Protein AF-A0A2U2AHW4-F1 (afdb_monomer_lite)

Secondary structure (DSSP, 8-state):
-HHHHHHHHHTT-HHHHHTSTTSTT-HHHHHHHHHHHHTTSS-TTTTHHHHHTT-SS--HHHHHHHHHHHTTS---HHHHHHHHHHHHHHSTT-GGGGGGHHHHHHHHHT--HHHHHHHHHHHHT-GGGGGGHHHHHHHHHHH-HHHHHHHHHHHHHH--HHHHHHHGGGGGGS-HHHH-HHHHHHHHHHHHHHHHH--S--HHHHHHHHHHHHHHHH-TTTSHHHHHHHHHHHTT--SSHHHHHHHHGGG--S---HHHHHHHHHHHHHS--HHHHHHHHHTHHHHHHSHHHHHHHHHHHHHHHHTTSS-GGGGHHHHHHHHHTT-HHHHHHHHHHH--HHHHHHHHHHHHHS-TT------GGGGTTS---HHHHHHHHHHHHHHSTT-HHHHHHHHHHHHTS---HHHHHHHHHHIIIIITTT-HHHHHHHHHHHTTS--TTTHHHHHHHHHHHHHHHHHHHHTTT-TTTT--HHHHHHHHHHHHHHHHHHHHHHHHT-TTGGGS-EEEEEETTEEEEEE--S--TTSS--SSS----PPPTTSS-HHHHHHHHHHHHHHHHHHHHHTT-

Structure (mmCIF, N/CA/C/O backbone):
data_AF-A0A2U2AHW4-F1
#
_entry.id   AF-A0A2U2AHW4-F1
#
loop_
_atom_site.group_PDB
_atom_site.id
_atom_site.type_symbol
_atom_site.label_atom_id
_atom_site.label_alt_id
_atom_site.label_comp_id
_atom_site.label_asym_id
_atom_site.label_entity_id
_atom_site.label_seq_id
_atom_site.pdbx_PDB_ins_code
_atom_site.Cartn_x
_atom_site.Cartn_y
_atom_site.Cartn_z
_atom_site.occupancy
_atom_site.B_iso_or_equiv
_atom_site.auth_seq_id
_atom_site.auth_comp_id
_atom_site.auth_asym_id
_atom_site.auth_atom_id
_atom_site.pdbx_PDB_model_num
ATOM 1 N N . MET A 1 1 ? 51.289 -13.957 -19.213 1.00 74.75 1 MET A N 1
ATOM 2 C CA . MET A 1 1 ? 49.827 -13.942 -18.972 1.00 74.75 1 MET A CA 1
ATOM 3 C C . MET A 1 1 ? 49.095 -13.385 -20.181 1.00 74.75 1 MET A C 1
ATOM 5 O O . MET A 1 1 ? 48.250 -14.094 -20.696 1.00 74.75 1 MET A O 1
ATOM 9 N N . GLU A 1 2 ? 49.457 -12.206 -20.694 1.00 80.62 2 GLU A N 1
ATOM 10 C CA . GLU A 1 2 ? 48.930 -11.673 -21.970 1.00 80.62 2 GLU A CA 1
ATOM 11 C C . GLU A 1 2 ? 49.002 -12.673 -23.136 1.00 80.62 2 GLU A C 1
ATOM 13 O O . GLU A 1 2 ? 47.978 -12.971 -23.736 1.00 80.62 2 GLU A O 1
ATOM 18 N N . GLU A 1 3 ? 50.164 -13.289 -23.386 1.00 84.06 3 GLU A N 1
ATOM 19 C CA . GLU A 1 3 ? 50.331 -14.303 -24.448 1.00 84.06 3 GLU A CA 1
ATOM 20 C C . GLU A 1 3 ? 49.389 -15.513 -24.306 1.00 84.06 3 GLU A C 1
ATOM 22 O O . GLU A 1 3 ? 49.002 -16.122 -25.299 1.00 84.06 3 GLU A O 1
ATOM 27 N N . ILE A 1 4 ? 48.987 -15.853 -23.075 1.00 84.00 4 ILE A N 1
ATOM 28 C CA . ILE A 1 4 ? 48.044 -16.949 -22.810 1.00 84.00 4 ILE A CA 1
ATOM 29 C C . ILE A 1 4 ? 46.633 -16.528 -23.239 1.00 84.00 4 ILE A C 1
ATOM 31 O O . ILE A 1 4 ? 45.943 -17.299 -23.902 1.00 84.00 4 ILE A O 1
ATOM 35 N N . PHE A 1 5 ? 46.224 -15.295 -22.919 1.00 83.31 5 PHE A N 1
ATOM 36 C CA . PHE A 1 5 ? 44.942 -14.739 -23.357 1.00 83.31 5 PHE A CA 1
ATOM 37 C C . PHE A 1 5 ? 44.866 -14.591 -24.875 1.00 83.31 5 PHE A C 1
ATOM 39 O O . PHE A 1 5 ? 43.858 -14.975 -25.459 1.00 83.31 5 PHE A O 1
ATOM 46 N N . ILE A 1 6 ? 45.935 -14.098 -25.507 1.00 84.69 6 ILE A N 1
ATOM 47 C CA . ILE A 1 6 ? 46.023 -13.973 -26.968 1.00 84.69 6 ILE A CA 1
ATOM 48 C C . ILE A 1 6 ? 45.888 -15.350 -27.617 1.00 84.69 6 ILE A C 1
ATOM 50 O O . ILE A 1 6 ? 45.057 -15.524 -28.500 1.00 84.69 6 ILE A O 1
ATOM 54 N N . LYS A 1 7 ? 46.612 -16.359 -27.120 1.00 86.56 7 LYS A N 1
ATOM 55 C CA . LYS A 1 7 ? 46.515 -17.723 -27.648 1.00 86.56 7 LYS A CA 1
ATOM 56 C C . LYS A 1 7 ? 45.103 -18.303 -27.515 1.00 86.56 7 LYS A C 1
ATOM 58 O O . LYS A 1 7 ? 44.564 -18.827 -28.480 1.00 86.56 7 LYS A O 1
ATOM 63 N N . HIS A 1 8 ? 44.472 -18.181 -26.344 1.00 83.19 8 HIS A N 1
ATOM 64 C CA . HIS A 1 8 ? 43.095 -18.654 -26.157 1.00 83.19 8 HIS A CA 1
ATOM 65 C C . HIS A 1 8 ? 42.073 -17.874 -26.997 1.00 83.19 8 HIS A C 1
ATOM 67 O O . HIS A 1 8 ? 41.050 -18.437 -27.392 1.00 83.19 8 HIS A O 1
ATOM 73 N N . TYR A 1 9 ? 42.342 -16.600 -27.281 1.00 83.56 9 TYR A N 1
ATOM 74 C CA . TYR A 1 9 ? 41.548 -15.784 -28.191 1.00 83.56 9 TYR A CA 1
ATOM 75 C C . TYR A 1 9 ? 41.683 -16.261 -29.647 1.00 83.56 9 TYR A C 1
ATOM 77 O O . TYR A 1 9 ? 40.671 -16.549 -30.282 1.00 83.56 9 TYR A O 1
ATOM 85 N N . GLU A 1 10 ? 42.911 -16.441 -30.143 1.00 85.56 10 GLU A N 1
ATOM 86 C CA . GLU A 1 10 ? 43.203 -16.971 -31.485 1.00 85.56 10 GLU A CA 1
ATOM 87 C C . GLU A 1 10 ? 42.633 -18.386 -31.685 1.00 85.56 10 GLU A C 1
ATOM 89 O O . GLU A 1 10 ? 42.037 -18.683 -32.722 1.00 85.56 10 GLU A O 1
ATOM 94 N N . ASP A 1 11 ? 42.732 -19.237 -30.659 1.00 85.44 11 ASP A N 1
ATOM 95 C CA . ASP A 1 11 ? 42.220 -20.612 -30.664 1.00 85.44 11 ASP A CA 1
ATOM 96 C C . ASP A 1 11 ? 40.687 -20.687 -30.471 1.00 85.44 11 ASP A C 1
ATOM 98 O O . ASP A 1 11 ? 40.107 -21.781 -30.485 1.00 85.44 11 ASP A O 1
ATOM 102 N N . LYS A 1 12 ? 40.000 -19.549 -30.274 1.00 82.19 12 LYS A N 1
ATOM 103 C CA . LYS A 1 12 ? 38.556 -19.471 -29.972 1.00 82.19 12 LYS A CA 1
ATOM 104 C C . LYS A 1 12 ? 38.162 -20.353 -28.778 1.00 82.19 12 LYS A C 1
ATOM 106 O O . LYS A 1 12 ? 37.195 -21.115 -28.849 1.00 82.19 12 LYS A O 1
ATOM 111 N N . THR A 1 13 ? 38.963 -20.325 -27.715 1.00 80.69 13 THR A N 1
ATOM 112 C CA . THR A 1 13 ? 38.753 -21.062 -26.448 1.00 80.69 13 THR A CA 1
ATOM 113 C C . THR A 1 13 ? 38.736 -20.134 -25.230 1.00 80.69 13 THR A C 1
ATOM 115 O O . THR A 1 13 ? 38.694 -20.595 -24.090 1.00 80.69 13 THR A O 1
ATOM 118 N N . LEU A 1 14 ? 38.727 -18.814 -25.450 1.00 78.69 14 LEU A N 1
ATOM 119 C CA . LEU A 1 14 ? 38.767 -17.815 -24.385 1.00 78.69 14 LEU A CA 1
ATOM 120 C C . LEU A 1 14 ? 37.610 -17.965 -23.382 1.00 78.69 14 LEU A C 1
ATOM 122 O O . LEU A 1 14 ? 37.839 -17.854 -22.183 1.00 78.69 14 LEU A O 1
ATOM 126 N N . GLY A 1 15 ? 36.399 -18.304 -23.830 1.00 73.31 15 GLY A N 1
ATOM 127 C CA . GLY A 1 15 ? 35.261 -18.562 -22.935 1.00 73.31 15 GLY A CA 1
ATOM 128 C C . GLY A 1 15 ? 35.463 -19.715 -21.958 1.00 73.31 15 GLY A C 1
ATOM 129 O O . GLY A 1 15 ? 35.168 -19.598 -20.768 1.00 73.31 15 GLY A O 1
ATOM 130 N N . GLU A 1 16 ? 36.008 -20.828 -22.452 1.00 75.31 16 GLU A N 1
ATOM 131 C CA . GLU A 1 16 ? 36.341 -21.998 -21.633 1.00 75.31 16 GLU A CA 1
ATOM 132 C C . GLU A 1 16 ? 37.427 -21.636 -20.615 1.00 75.31 16 GLU A C 1
ATOM 134 O O . GLU A 1 16 ? 37.317 -21.969 -19.433 1.00 75.31 16 GLU A O 1
ATOM 139 N N . PHE A 1 17 ? 38.428 -20.870 -21.052 1.00 76.94 17 PHE A N 1
ATOM 140 C CA . PHE A 1 17 ? 39.500 -20.384 -20.194 1.00 76.94 17 PHE A CA 1
ATOM 141 C C . PHE A 1 17 ? 38.971 -19.490 -19.060 1.00 76.94 17 PHE A C 1
ATOM 143 O O . PHE A 1 17 ? 39.290 -19.726 -17.892 1.00 76.94 17 PHE A O 1
ATOM 150 N N . LEU A 1 18 ? 38.083 -18.540 -19.376 1.00 73.81 18 LEU A N 1
ATOM 151 C CA . LEU A 1 18 ? 37.430 -17.658 -18.399 1.00 73.81 18 LEU A CA 1
ATOM 152 C C . LEU A 1 18 ? 36.514 -18.404 -17.417 1.00 73.81 18 LEU A C 1
ATOM 154 O O . LEU A 1 18 ? 36.270 -17.915 -16.316 1.00 73.81 18 LEU A O 1
ATOM 158 N N . SER A 1 19 ? 36.013 -19.586 -17.789 1.00 67.88 19 SER A N 1
ATOM 159 C CA . SER A 1 19 ? 35.157 -20.409 -16.925 1.00 67.88 19 SER A CA 1
ATOM 160 C C . SER A 1 19 ? 35.918 -21.244 -15.886 1.00 67.88 19 SER A C 1
ATOM 162 O O . SER A 1 19 ? 35.308 -21.809 -14.976 1.00 67.88 19 SER A O 1
ATOM 164 N N . SER A 1 20 ? 37.246 -21.335 -15.996 1.00 69.31 20 SER A N 1
ATOM 165 C CA . SER A 1 20 ? 38.055 -22.152 -15.095 1.00 69.31 20 SER A CA 1
ATOM 166 C C . SER A 1 20 ? 38.195 -21.506 -13.705 1.00 69.31 20 SER A C 1
ATOM 168 O O . SER A 1 20 ? 38.486 -20.320 -13.552 1.00 69.31 20 SER A O 1
ATOM 170 N N . LYS A 1 21 ? 37.975 -22.309 -12.654 1.00 55.41 21 LYS A N 1
ATOM 171 C CA . LYS A 1 21 ? 37.875 -21.869 -11.245 1.00 55.41 21 LYS A CA 1
ATOM 172 C C . LYS A 1 21 ? 39.144 -21.189 -10.701 1.00 55.41 21 LYS A C 1
ATOM 174 O O . LYS A 1 21 ? 39.076 -20.494 -9.698 1.00 55.41 21 LYS A O 1
ATOM 179 N N . GLU A 1 22 ? 40.290 -21.367 -11.358 1.00 56.22 22 GLU A N 1
ATOM 180 C CA . GLU A 1 22 ? 41.555 -20.700 -11.009 1.00 56.22 22 GLU A CA 1
ATOM 181 C C . GLU A 1 22 ? 41.555 -19.198 -11.344 1.00 56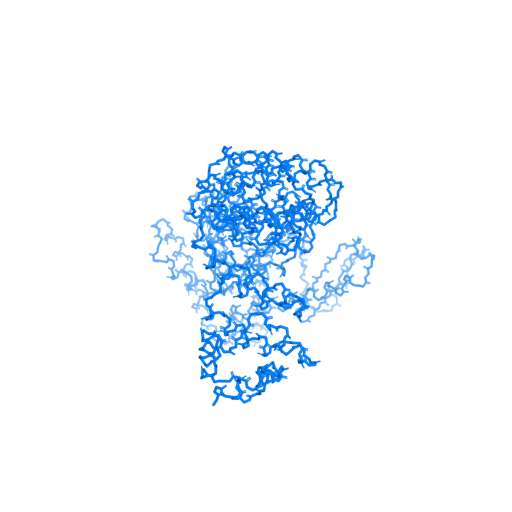.22 22 GLU A C 1
ATOM 183 O O . GLU A 1 22 ? 42.343 -18.435 -10.784 1.00 56.22 22 GLU A O 1
ATOM 188 N N . TYR A 1 23 ? 40.645 -18.756 -12.216 1.00 54.94 23 TYR A N 1
ATOM 189 C CA . TYR A 1 23 ? 40.593 -17.389 -12.723 1.00 54.94 23 TYR A CA 1
ATOM 190 C C . TYR A 1 23 ? 39.409 -16.577 -12.182 1.00 54.94 23 TYR A C 1
ATOM 192 O O . TYR A 1 23 ? 39.305 -15.400 -12.500 1.00 54.94 23 TYR A O 1
ATOM 200 N N . SER A 1 24 ? 38.542 -17.122 -11.318 1.00 52.84 24 SER A N 1
ATOM 201 C CA . SER A 1 24 ? 37.376 -16.377 -10.805 1.00 52.84 24 SER A CA 1
ATOM 202 C C . SER A 1 24 ? 37.726 -15.245 -9.826 1.00 52.84 24 SER A C 1
ATOM 204 O O . SER A 1 24 ? 36.984 -14.267 -9.753 1.00 52.84 24 SER A O 1
ATOM 206 N N . ASP A 1 25 ? 38.865 -15.334 -9.129 1.00 53.53 25 ASP A N 1
ATOM 207 C CA . ASP A 1 25 ? 39.171 -14.489 -7.957 1.00 53.53 25 ASP A CA 1
ATOM 208 C C . ASP A 1 25 ? 40.230 -13.393 -8.213 1.00 53.53 25 ASP A C 1
ATOM 210 O O . ASP A 1 25 ? 40.587 -12.637 -7.308 1.00 53.53 25 ASP A O 1
ATOM 214 N N . ASN A 1 26 ? 40.756 -13.269 -9.438 1.00 56.88 26 ASN A N 1
ATOM 215 C CA . ASN A 1 26 ? 41.949 -12.455 -9.703 1.00 56.88 26 ASN A CA 1
ATOM 216 C C . ASN A 1 26 ? 41.646 -11.104 -10.386 1.00 56.88 26 ASN A C 1
ATOM 218 O O . ASN A 1 26 ? 41.515 -11.033 -11.599 1.00 56.88 26 ASN A O 1
ATOM 222 N N . LYS A 1 27 ? 41.673 -9.974 -9.662 1.00 59.72 27 LYS A N 1
ATOM 223 C CA . LYS A 1 27 ? 41.600 -8.618 -10.276 1.00 59.72 27 LYS A CA 1
ATOM 224 C C . LYS A 1 27 ? 42.619 -8.388 -11.414 1.00 59.72 27 LYS A C 1
ATOM 226 O O . LYS A 1 27 ? 42.419 -7.520 -12.256 1.00 59.72 27 LYS A O 1
ATOM 231 N N . SER A 1 28 ? 43.692 -9.182 -11.455 1.00 67.19 28 SER A N 1
ATOM 232 C CA . SER A 1 28 ? 44.775 -9.086 -12.433 1.00 67.19 28 SER A CA 1
ATOM 233 C C . SER A 1 28 ? 44.400 -9.446 -13.878 1.00 67.19 28 SER A C 1
ATOM 235 O O . SER A 1 28 ? 45.059 -8.928 -14.773 1.00 67.19 28 SER A O 1
ATOM 237 N N . TYR A 1 29 ? 43.413 -10.311 -14.157 1.00 77.50 29 TYR A N 1
ATOM 238 C CA . TYR A 1 29 ? 43.116 -10.676 -15.559 1.00 77.50 29 TYR A CA 1
ATOM 239 C C . TYR A 1 29 ? 42.191 -9.680 -16.261 1.00 77.50 29 TYR A C 1
ATOM 241 O O . TYR A 1 29 ? 42.315 -9.502 -17.469 1.00 77.50 29 TYR A O 1
ATOM 249 N N . ARG A 1 30 ? 41.287 -9.022 -15.520 1.00 79.56 30 ARG A N 1
ATOM 250 C CA . ARG A 1 30 ? 40.375 -8.019 -16.089 1.00 79.56 30 ARG A CA 1
ATOM 251 C C . ARG A 1 30 ? 41.170 -6.890 -16.725 1.00 79.56 30 ARG A C 1
ATOM 253 O O . ARG A 1 30 ? 40.982 -6.609 -17.900 1.00 79.56 30 ARG A O 1
ATOM 260 N N . GLY A 1 31 ? 42.143 -6.355 -15.982 1.00 81.81 31 GLY A N 1
ATOM 261 C CA . GLY A 1 31 ? 43.072 -5.341 -16.486 1.00 81.81 31 GLY A CA 1
ATOM 262 C C . GLY A 1 31 ? 43.796 -5.780 -17.761 1.00 81.81 31 GLY A C 1
ATOM 263 O O . GLY A 1 31 ? 43.837 -5.020 -18.719 1.00 81.81 31 GLY A O 1
ATOM 264 N N . ILE A 1 32 ? 44.267 -7.033 -17.817 1.00 85.19 32 ILE A N 1
ATOM 265 C CA . ILE A 1 32 ? 44.950 -7.583 -18.999 1.00 85.19 32 ILE A CA 1
ATOM 266 C C . ILE A 1 32 ? 44.013 -7.650 -20.213 1.00 85.19 32 ILE A C 1
ATOM 268 O O . ILE A 1 32 ? 44.390 -7.230 -21.299 1.00 85.19 32 ILE A O 1
ATOM 272 N N . LEU A 1 33 ? 42.787 -8.154 -20.054 1.00 85.12 33 LEU A N 1
ATOM 273 C CA . LEU A 1 33 ? 41.818 -8.228 -21.155 1.00 85.12 33 LEU A CA 1
ATOM 274 C C . LEU A 1 33 ? 41.412 -6.839 -21.657 1.00 85.12 33 LEU A C 1
ATOM 276 O O . LEU A 1 33 ? 41.309 -6.632 -22.864 1.00 85.12 33 LEU A O 1
ATOM 280 N N . ILE A 1 34 ? 41.234 -5.885 -20.740 1.00 85.50 34 ILE A N 1
ATOM 281 C CA . ILE A 1 34 ? 40.942 -4.487 -21.068 1.00 85.50 34 ILE A CA 1
ATOM 282 C C . ILE A 1 34 ? 42.106 -3.872 -21.851 1.00 85.50 34 ILE A C 1
ATOM 284 O O . ILE A 1 34 ? 41.875 -3.210 -22.860 1.00 85.50 34 ILE A O 1
ATOM 288 N N . GLU A 1 35 ? 43.351 -4.080 -21.418 1.00 86.81 35 GLU A N 1
ATOM 289 C CA . GLU A 1 35 ? 44.540 -3.567 -22.110 1.00 86.81 35 GLU A CA 1
ATOM 290 C C . GLU A 1 35 ? 44.728 -4.207 -23.487 1.00 86.81 35 GLU A C 1
ATOM 292 O O . GLU A 1 35 ? 44.956 -3.494 -24.463 1.00 86.81 35 GLU A O 1
ATOM 297 N N . LEU A 1 36 ? 44.563 -5.527 -23.598 1.00 88.25 36 LEU A N 1
ATOM 298 C CA . LEU A 1 36 ? 44.630 -6.231 -24.880 1.00 88.25 36 LEU A CA 1
ATOM 299 C C . LEU A 1 36 ? 43.548 -5.743 -25.849 1.00 88.25 36 LEU A C 1
ATOM 301 O O . LEU A 1 36 ? 43.821 -5.617 -27.044 1.00 88.25 36 LEU A O 1
ATOM 305 N N . HIS A 1 37 ? 42.351 -5.434 -25.344 1.00 88.19 37 HIS A N 1
ATOM 306 C CA . HIS A 1 37 ? 41.286 -4.865 -26.158 1.00 88.19 37 HIS A CA 1
ATOM 307 C C . HIS A 1 37 ? 41.586 -3.428 -26.593 1.00 88.19 37 HIS A C 1
ATOM 309 O O . HIS A 1 37 ? 41.514 -3.113 -27.780 1.00 88.19 37 HIS A O 1
ATOM 315 N N . LYS A 1 38 ? 42.018 -2.569 -25.662 1.00 86.12 38 LYS A N 1
ATOM 316 C CA . LYS A 1 38 ? 42.423 -1.182 -25.958 1.00 86.12 38 LYS A CA 1
ATOM 317 C C . LYS A 1 38 ? 43.553 -1.112 -26.985 1.00 86.12 38 LYS A C 1
ATOM 319 O O . LYS A 1 38 ? 43.555 -0.221 -27.828 1.00 86.12 38 LYS A O 1
ATOM 324 N N . ASN A 1 39 ? 44.477 -2.069 -26.947 1.00 89.44 39 ASN A N 1
ATOM 325 C CA . ASN A 1 39 ? 45.588 -2.164 -27.891 1.00 89.44 39 ASN A CA 1
ATOM 326 C C . ASN A 1 39 ? 45.203 -2.829 -29.226 1.00 89.44 39 ASN A C 1
ATOM 328 O O . ASN A 1 39 ? 46.072 -3.023 -30.072 1.00 89.44 39 ASN A O 1
ATOM 332 N N . SER A 1 40 ? 43.921 -3.161 -29.435 1.00 85.56 40 SER A N 1
ATOM 333 C CA . SER A 1 40 ? 43.407 -3.858 -30.627 1.00 85.56 40 SER A CA 1
ATOM 334 C C . SER A 1 40 ? 44.050 -5.230 -30.883 1.00 85.56 40 SER A C 1
ATOM 336 O O . SER A 1 40 ? 43.976 -5.756 -31.991 1.00 85.56 40 SER A O 1
ATOM 338 N N . THR A 1 41 ? 44.681 -5.824 -29.866 1.00 88.06 41 THR A N 1
ATOM 339 C CA . THR A 1 41 ? 45.274 -7.166 -29.939 1.00 88.06 41 THR A CA 1
ATOM 340 C C . THR A 1 41 ? 44.194 -8.240 -29.876 1.00 88.06 41 THR A C 1
ATOM 342 O O . THR A 1 41 ? 44.316 -9.287 -30.506 1.00 88.06 41 THR A O 1
ATOM 345 N N . ILE A 1 42 ? 43.125 -7.969 -29.125 1.00 86.12 42 ILE A N 1
ATOM 346 C CA . ILE A 1 42 ? 41.903 -8.768 -29.117 1.00 86.12 42 ILE A CA 1
ATOM 347 C C . ILE A 1 42 ? 40.697 -7.850 -29.308 1.00 86.12 42 ILE A C 1
ATOM 349 O O . ILE A 1 42 ? 40.645 -6.730 -28.811 1.00 86.12 42 ILE A O 1
ATOM 353 N N . ASP A 1 43 ? 39.680 -8.341 -29.987 1.00 85.56 43 ASP A N 1
ATOM 354 C CA . ASP A 1 43 ? 38.375 -7.703 -30.087 1.00 85.56 43 ASP A CA 1
ATOM 355 C C . ASP A 1 43 ? 37.361 -8.519 -29.287 1.00 85.56 43 ASP A C 1
ATOM 357 O O . ASP A 1 43 ? 36.964 -9.613 -29.700 1.00 85.56 43 ASP A O 1
ATOM 361 N N . LEU A 1 44 ? 37.000 -8.011 -28.109 1.00 83.44 44 LEU A N 1
ATOM 362 C CA . LEU A 1 44 ? 36.043 -8.662 -27.219 1.00 83.44 44 LEU A CA 1
ATOM 363 C C . LEU A 1 44 ? 34.596 -8.460 -27.683 1.00 83.44 44 LEU A C 1
ATOM 365 O O . LEU A 1 44 ? 33.747 -9.268 -27.324 1.00 83.44 44 LEU A O 1
ATOM 369 N N . VAL A 1 45 ? 34.327 -7.435 -28.496 1.00 83.75 45 VAL A N 1
ATOM 370 C CA . VAL A 1 45 ? 32.982 -7.062 -28.943 1.00 83.75 45 VAL A CA 1
ATOM 371 C C . VAL A 1 45 ? 32.586 -7.883 -30.164 1.00 83.75 45 VAL A C 1
ATOM 373 O O . VAL A 1 45 ? 31.606 -8.625 -30.127 1.00 83.75 45 VAL A O 1
ATOM 376 N N . ASN A 1 46 ? 33.376 -7.810 -31.238 1.00 80.44 46 ASN A N 1
ATOM 377 C CA . ASN A 1 46 ? 33.032 -8.464 -32.503 1.00 80.44 46 ASN A CA 1
ATOM 378 C C . ASN A 1 46 ? 33.134 -9.992 -32.422 1.00 80.44 46 ASN A C 1
ATOM 380 O O . ASN A 1 46 ? 32.438 -10.696 -33.150 1.00 80.44 46 ASN A O 1
ATOM 384 N N . ASN A 1 47 ? 33.946 -10.513 -31.498 1.00 75.56 47 ASN A N 1
ATOM 385 C CA . ASN A 1 47 ? 34.109 -11.950 -31.286 1.00 75.56 47 ASN A CA 1
ATOM 386 C C . ASN A 1 47 ? 33.401 -12.456 -30.021 1.00 75.56 47 ASN A C 1
ATOM 388 O O . ASN A 1 47 ? 33.732 -13.535 -29.533 1.00 75.56 47 ASN A O 1
ATOM 392 N N . ILE A 1 48 ? 32.379 -11.743 -29.524 1.00 77.50 48 ILE A N 1
ATOM 393 C CA . ILE A 1 48 ? 31.557 -12.171 -28.377 1.00 77.50 48 ILE A CA 1
ATOM 394 C C . ILE A 1 48 ? 31.057 -13.616 -28.517 1.00 77.50 48 ILE A C 1
ATOM 396 O O . ILE A 1 48 ? 31.003 -14.367 -27.543 1.00 77.50 48 ILE A O 1
ATOM 400 N N . SER A 1 49 ? 30.760 -14.036 -29.748 1.00 73.56 49 SER A N 1
ATOM 401 C CA . SER A 1 49 ? 30.306 -15.389 -30.032 1.00 73.56 49 SER A CA 1
ATOM 402 C C . SER A 1 49 ? 31.382 -16.445 -29.803 1.00 73.56 49 SER A C 1
ATOM 404 O O . SER A 1 49 ? 31.120 -17.452 -29.153 1.00 73.56 49 SER A O 1
ATOM 406 N N . ASP A 1 50 ? 32.618 -16.190 -30.219 1.00 71.50 50 ASP A N 1
ATOM 407 C CA . ASP A 1 50 ? 33.761 -17.060 -29.933 1.00 71.50 50 ASP A CA 1
ATOM 408 C C . ASP A 1 50 ? 34.136 -17.042 -28.439 1.00 71.50 50 ASP A C 1
ATOM 410 O O . ASP A 1 50 ? 34.644 -18.033 -27.909 1.00 71.50 50 ASP A O 1
ATOM 414 N N . VAL A 1 51 ? 33.849 -15.935 -27.744 1.00 67.62 51 VAL A N 1
ATOM 415 C CA . VAL A 1 51 ? 34.066 -15.794 -26.298 1.00 67.62 51 VAL A CA 1
ATOM 416 C C . VAL A 1 51 ? 33.010 -16.544 -25.483 1.00 67.62 51 VAL A C 1
ATOM 418 O O . VAL A 1 51 ? 33.334 -17.009 -24.398 1.00 67.62 51 VAL A O 1
ATOM 421 N N . LEU A 1 52 ? 31.773 -16.712 -25.967 1.00 72.31 52 LEU A N 1
ATOM 422 C CA . LEU A 1 52 ? 30.669 -17.237 -25.145 1.00 72.31 52 LEU A CA 1
ATOM 423 C C . LEU A 1 52 ? 30.000 -18.530 -25.672 1.00 72.31 52 LEU A C 1
ATOM 425 O O . LEU A 1 52 ? 29.288 -19.167 -24.902 1.00 72.31 52 LEU A O 1
ATOM 429 N N . ASN A 1 53 ? 30.237 -18.982 -26.916 1.00 63.56 53 ASN A N 1
ATOM 430 C CA . ASN A 1 53 ? 29.516 -20.132 -27.511 1.00 63.56 53 ASN A CA 1
ATOM 431 C C . ASN A 1 53 ? 30.008 -21.537 -27.133 1.00 63.56 53 ASN A C 1
ATOM 433 O O . ASN A 1 53 ? 29.281 -22.499 -27.368 1.00 63.56 53 ASN A O 1
ATOM 437 N N . LYS A 1 54 ? 31.226 -21.713 -26.604 1.00 54.88 54 LYS A N 1
ATOM 438 C CA . LYS A 1 54 ? 31.795 -23.063 -26.383 1.00 54.88 54 LYS A CA 1
ATOM 439 C C . LYS A 1 54 ? 31.618 -23.640 -24.977 1.00 54.88 54 LYS A C 1
ATOM 441 O O . LYS A 1 54 ? 32.029 -24.770 -24.722 1.00 54.88 54 LYS A O 1
ATOM 446 N N . SER A 1 55 ? 30.978 -22.927 -24.051 1.00 51.72 55 SER A N 1
ATOM 447 C CA . SER A 1 55 ? 30.630 -23.543 -22.772 1.00 51.72 55 SER A CA 1
ATOM 448 C C . SER A 1 55 ? 29.413 -24.451 -22.967 1.00 51.72 55 SER A C 1
ATOM 450 O O . SER A 1 55 ? 28.292 -23.961 -23.050 1.00 51.72 55 SER A O 1
ATOM 452 N N . ASN A 1 56 ? 29.637 -25.766 -23.049 1.00 47.09 56 ASN A N 1
ATOM 453 C CA . ASN A 1 56 ? 28.587 -26.789 -23.213 1.00 47.09 56 ASN A CA 1
ATOM 454 C C . ASN A 1 56 ? 27.496 -26.778 -22.121 1.00 47.09 56 ASN A C 1
ATOM 456 O O . ASN A 1 56 ? 26.470 -27.423 -22.289 1.00 47.09 56 ASN A O 1
ATOM 460 N N . ASP A 1 57 ? 27.692 -26.015 -21.050 1.00 51.97 57 ASP A N 1
ATOM 461 C CA . ASP A 1 57 ? 26.652 -25.538 -20.148 1.00 51.97 57 ASP A CA 1
ATOM 462 C C . ASP A 1 57 ? 26.788 -24.017 -20.120 1.00 51.97 57 ASP A C 1
ATOM 464 O O . ASP A 1 57 ? 27.899 -23.548 -19.881 1.00 51.97 57 ASP A O 1
ATOM 468 N N . HIS A 1 58 ? 25.718 -23.255 -20.373 1.00 56.47 58 HIS A N 1
ATOM 469 C CA . HIS A 1 58 ? 25.669 -21.786 -20.301 1.00 56.47 58 HIS A CA 1
ATOM 470 C C . HIS A 1 58 ? 26.345 -21.263 -19.015 1.00 56.47 58 HIS A C 1
ATOM 472 O O . HIS A 1 58 ? 25.695 -21.087 -17.973 1.00 56.47 58 HIS A O 1
ATOM 478 N N . ASN A 1 59 ? 27.669 -21.063 -19.068 1.00 63.47 59 ASN A N 1
ATOM 479 C CA . ASN A 1 59 ? 28.514 -20.904 -17.893 1.00 63.47 59 ASN A CA 1
ATOM 480 C C . ASN A 1 59 ? 28.297 -19.492 -17.372 1.00 63.47 59 ASN A C 1
ATOM 482 O O . ASN A 1 59 ? 28.952 -18.544 -17.808 1.00 63.47 59 ASN A O 1
ATOM 486 N N . THR A 1 60 ? 27.376 -19.361 -16.417 1.00 67.19 60 THR A N 1
ATOM 487 C CA . THR A 1 60 ? 27.031 -18.104 -15.739 1.00 67.19 60 THR A CA 1
ATOM 488 C C . THR A 1 60 ? 28.286 -17.340 -15.324 1.00 67.19 60 THR A C 1
ATOM 490 O O . THR A 1 60 ? 28.338 -16.123 -15.435 1.00 67.19 60 THR A O 1
ATOM 493 N N . PHE A 1 61 ? 29.331 -18.066 -14.914 1.00 71.38 61 PHE A N 1
ATOM 494 C CA . PHE A 1 61 ? 30.620 -17.506 -14.530 1.00 71.38 61 PHE A CA 1
ATOM 495 C C . PHE A 1 61 ? 31.376 -16.840 -15.685 1.00 71.38 61 PHE A C 1
ATOM 497 O O . PHE A 1 61 ? 31.844 -15.722 -15.510 1.00 71.38 61 PHE A O 1
ATOM 504 N N . ALA A 1 62 ? 31.476 -17.470 -16.860 1.00 72.81 62 ALA A N 1
ATOM 505 C CA . ALA A 1 62 ? 32.164 -16.871 -18.007 1.00 72.81 62 ALA A CA 1
ATOM 506 C C . ALA A 1 62 ? 31.430 -15.615 -18.498 1.00 72.81 62 ALA A C 1
ATOM 508 O O . ALA A 1 62 ? 32.065 -14.591 -18.741 1.00 72.81 62 ALA A O 1
ATOM 509 N N . VAL A 1 63 ? 30.092 -15.669 -18.542 1.00 75.44 63 VAL A N 1
ATOM 510 C CA . VAL A 1 63 ? 29.244 -14.510 -18.857 1.00 75.44 63 VAL A CA 1
ATOM 511 C C . VAL A 1 63 ? 29.460 -13.390 -17.837 1.00 75.44 63 VAL A C 1
ATOM 513 O O . VAL A 1 63 ? 29.696 -12.254 -18.230 1.00 75.44 63 VAL A O 1
ATOM 516 N N . MET A 1 64 ? 29.462 -13.694 -16.534 1.00 75.50 64 MET A N 1
ATOM 517 C CA . MET A 1 64 ? 29.716 -12.696 -15.489 1.00 75.50 64 MET A CA 1
ATOM 518 C C . MET A 1 64 ? 31.109 -12.066 -15.599 1.00 75.50 64 MET A C 1
ATOM 520 O O . MET A 1 64 ? 31.224 -10.849 -15.493 1.00 75.50 64 MET A O 1
ATOM 524 N N . GLN A 1 65 ? 32.165 -12.848 -15.846 1.00 77.38 65 GLN A N 1
ATOM 525 C CA . GLN A 1 65 ? 33.513 -12.280 -15.981 1.00 77.38 65 GLN A CA 1
ATOM 526 C C . GLN A 1 65 ? 33.679 -11.457 -17.256 1.00 77.38 65 GLN A C 1
ATOM 528 O O . GLN A 1 65 ? 34.329 -10.414 -17.224 1.00 77.38 65 GLN A O 1
ATOM 533 N N . TYR A 1 66 ? 33.063 -11.885 -18.358 1.00 81.12 66 TYR A N 1
ATOM 534 C CA . TYR A 1 66 ? 32.999 -11.093 -19.580 1.00 81.12 66 TYR A CA 1
ATOM 535 C C . TYR A 1 66 ? 32.269 -9.763 -19.342 1.00 81.12 66 TYR A C 1
ATOM 537 O O . TYR A 1 66 ? 32.808 -8.710 -19.667 1.00 81.12 66 TYR A O 1
ATOM 545 N N . LEU A 1 67 ? 31.095 -9.789 -18.700 1.00 80.00 67 LEU A N 1
ATOM 546 C CA . LEU A 1 67 ? 30.317 -8.590 -18.368 1.00 80.00 67 LEU A CA 1
ATOM 547 C C . LEU A 1 67 ? 31.112 -7.590 -17.523 1.00 80.00 67 LEU A C 1
ATOM 549 O O . LEU A 1 67 ? 31.061 -6.391 -17.778 1.00 80.00 67 LEU A O 1
ATOM 553 N N . GLU A 1 68 ? 31.855 -8.073 -16.531 1.00 82.31 68 GLU A N 1
ATOM 554 C CA . GLU A 1 68 ? 32.689 -7.226 -15.676 1.00 82.31 68 GLU A CA 1
ATOM 555 C C . GLU A 1 68 ? 33.832 -6.557 -16.451 1.00 82.31 68 GLU A C 1
ATOM 557 O O . GLU A 1 68 ? 34.148 -5.403 -16.186 1.00 82.31 68 GLU A O 1
ATOM 562 N N . VAL A 1 69 ? 34.417 -7.243 -17.439 1.00 84.38 69 VAL A N 1
ATOM 563 C CA . VAL A 1 69 ? 35.419 -6.655 -18.345 1.00 84.38 69 VAL A CA 1
ATOM 564 C C . VAL A 1 69 ? 34.778 -5.630 -19.283 1.00 84.38 69 VAL A C 1
ATOM 566 O O . VAL A 1 69 ? 35.312 -4.537 -19.451 1.00 84.38 69 VAL A O 1
ATOM 569 N N . ILE A 1 70 ? 33.619 -5.956 -19.861 1.00 87.00 70 ILE A N 1
ATOM 570 C CA . ILE A 1 70 ? 32.890 -5.081 -20.788 1.00 87.00 70 ILE A CA 1
ATOM 571 C C . ILE A 1 70 ? 32.485 -3.756 -20.137 1.00 87.00 70 ILE A C 1
ATOM 573 O O . ILE A 1 70 ? 32.597 -2.715 -20.777 1.00 87.00 70 ILE A O 1
ATOM 577 N N . LYS A 1 71 ? 32.086 -3.760 -18.860 1.00 85.31 71 LYS A N 1
ATOM 578 C CA . LYS A 1 71 ? 31.737 -2.533 -18.119 1.00 85.31 71 LYS A CA 1
ATOM 579 C C . LYS A 1 71 ? 32.889 -1.538 -17.970 1.00 85.31 71 LYS A C 1
ATOM 581 O O . LYS A 1 71 ? 32.637 -0.355 -17.771 1.00 85.31 71 LYS A O 1
ATOM 586 N N . GLU A 1 72 ? 34.135 -1.998 -18.055 1.00 85.38 72 GLU A N 1
ATOM 587 C CA . GLU A 1 72 ? 35.327 -1.150 -17.935 1.00 85.38 72 GLU A CA 1
ATOM 588 C C . GLU A 1 72 ? 35.891 -0.705 -19.302 1.00 85.38 72 GLU A C 1
ATOM 590 O O . GLU A 1 72 ? 36.866 0.054 -19.367 1.00 85.38 72 GLU A O 1
ATOM 595 N N . ILE A 1 73 ? 35.286 -1.159 -20.405 1.00 85.12 73 ILE A N 1
ATOM 596 C CA . ILE A 1 73 ? 35.660 -0.782 -21.769 1.00 85.12 73 ILE A CA 1
ATOM 597 C C . ILE A 1 73 ? 34.762 0.364 -22.246 1.00 85.12 73 ILE A C 1
ATOM 599 O O . ILE A 1 73 ? 33.554 0.375 -22.031 1.00 85.12 73 ILE A O 1
ATOM 603 N N . SER A 1 74 ? 35.365 1.342 -22.926 1.00 82.88 74 SER A N 1
ATOM 604 C CA . SER A 1 74 ? 34.615 2.411 -23.585 1.00 82.88 74 SER A CA 1
ATOM 605 C C . SER A 1 74 ? 34.024 1.879 -24.885 1.00 82.88 74 SER A C 1
ATOM 607 O O . SER A 1 74 ? 34.757 1.715 -25.856 1.00 82.88 74 SER A O 1
ATOM 609 N N . LEU A 1 75 ? 32.716 1.641 -24.894 1.00 86.38 75 LEU A N 1
ATOM 610 C CA . LEU A 1 75 ? 31.978 1.139 -26.050 1.00 86.38 75 LEU A CA 1
ATOM 611 C C . LEU A 1 75 ? 31.083 2.218 -26.659 1.00 86.38 75 LEU A C 1
ATOM 613 O O . LEU A 1 75 ? 30.565 3.088 -25.954 1.00 86.38 75 LEU A O 1
ATOM 617 N N . ASN A 1 76 ? 30.887 2.153 -27.972 1.00 88.56 76 ASN A N 1
ATOM 618 C CA . ASN A 1 76 ? 29.887 2.956 -28.666 1.00 88.56 76 ASN A CA 1
ATOM 619 C C . ASN A 1 76 ? 28.492 2.299 -28.606 1.00 88.56 76 ASN A C 1
ATOM 621 O O . ASN A 1 76 ? 28.341 1.149 -28.201 1.00 88.56 76 ASN A O 1
ATOM 625 N N . TYR A 1 77 ? 27.456 3.043 -29.003 1.00 89.25 77 TYR A N 1
ATOM 626 C CA . TYR A 1 77 ? 26.065 2.582 -28.919 1.00 89.25 77 TYR A CA 1
ATOM 627 C C . TYR A 1 77 ? 25.821 1.251 -29.654 1.00 89.25 77 TYR A C 1
ATOM 629 O O . TYR A 1 77 ? 25.229 0.341 -29.076 1.00 89.25 77 TYR A O 1
ATOM 637 N N . ASP A 1 78 ? 26.316 1.116 -30.888 1.00 89.19 78 ASP A N 1
ATOM 638 C CA . ASP A 1 78 ? 26.089 -0.075 -31.716 1.00 89.19 78 ASP A CA 1
ATOM 639 C C . ASP A 1 78 ? 26.767 -1.313 -31.110 1.00 89.19 78 ASP A C 1
ATOM 641 O O . ASP A 1 78 ? 26.202 -2.408 -31.108 1.00 89.19 78 ASP A O 1
ATOM 645 N N . GLU A 1 79 ? 27.956 -1.133 -30.530 1.00 89.19 79 GLU A N 1
ATOM 646 C CA . GLU A 1 79 ? 28.695 -2.184 -29.823 1.00 89.19 79 GLU A CA 1
ATOM 647 C C . GLU A 1 79 ? 27.933 -2.671 -28.586 1.00 89.19 79 GLU A C 1
ATOM 649 O O . GLU A 1 79 ? 27.783 -3.877 -28.385 1.00 89.19 79 GLU A O 1
ATOM 654 N N . VAL A 1 80 ? 27.397 -1.750 -27.778 1.00 89.00 80 VAL A N 1
ATOM 655 C CA . VAL A 1 80 ? 26.620 -2.106 -26.581 1.00 89.00 80 VAL A CA 1
ATOM 656 C C . VAL A 1 80 ? 25.319 -2.821 -26.962 1.00 89.00 80 VAL A C 1
ATOM 658 O O . VAL A 1 80 ? 25.004 -3.858 -26.375 1.00 89.00 80 VAL A O 1
ATOM 661 N N . VAL A 1 81 ? 24.587 -2.320 -27.964 1.00 89.75 81 VAL A N 1
ATOM 662 C CA . VAL A 1 81 ? 23.354 -2.954 -28.471 1.00 89.75 81 VAL A CA 1
ATOM 663 C C . VAL A 1 81 ? 23.633 -4.359 -29.006 1.00 89.75 81 VAL A C 1
ATOM 665 O O . VAL A 1 81 ? 22.911 -5.299 -28.672 1.00 89.75 81 VAL A O 1
ATOM 668 N N . SER A 1 82 ? 24.705 -4.523 -29.786 1.00 88.25 82 SER A N 1
ATOM 669 C CA . SER A 1 82 ? 25.130 -5.822 -30.318 1.00 88.25 82 SER A CA 1
ATOM 670 C C . SER A 1 82 ? 25.394 -6.830 -29.195 1.00 88.25 82 SER A C 1
ATOM 672 O O . SER A 1 82 ? 24.872 -7.948 -29.223 1.00 88.25 82 SER A O 1
ATOM 674 N N . ILE A 1 83 ? 26.122 -6.416 -28.151 1.00 87.81 83 ILE A N 1
ATOM 675 C CA . ILE A 1 83 ? 26.406 -7.260 -26.985 1.00 87.81 83 ILE A CA 1
ATOM 676 C C . ILE A 1 83 ? 25.116 -7.640 -26.249 1.00 87.81 83 ILE A C 1
ATOM 678 O O . ILE A 1 83 ? 24.934 -8.812 -25.919 1.00 87.81 83 ILE A O 1
ATOM 682 N N . ILE A 1 84 ? 24.210 -6.690 -25.994 1.00 87.75 84 ILE A N 1
ATOM 683 C CA . ILE A 1 84 ? 22.950 -6.964 -25.283 1.00 87.75 84 ILE A CA 1
ATOM 684 C C . ILE A 1 84 ? 22.080 -7.943 -26.080 1.00 87.75 84 ILE A C 1
ATOM 686 O O . ILE A 1 84 ? 21.614 -8.935 -25.515 1.00 87.75 84 ILE A O 1
ATOM 690 N N . ASN A 1 85 ? 21.901 -7.720 -27.385 1.00 86.38 85 ASN A N 1
ATOM 691 C CA . ASN A 1 85 ? 21.127 -8.612 -28.256 1.00 86.38 85 ASN A CA 1
ATOM 692 C C . ASN A 1 85 ? 21.725 -10.023 -28.303 1.00 86.38 85 ASN A C 1
ATOM 694 O O . ASN A 1 85 ? 21.003 -11.023 -28.227 1.00 86.38 85 ASN A O 1
ATOM 698 N N . TYR A 1 86 ? 23.053 -10.113 -28.361 1.00 84.56 86 TYR A N 1
ATOM 699 C CA . TYR A 1 86 ? 23.747 -11.389 -28.312 1.00 84.56 86 TYR A CA 1
ATOM 700 C C . TYR A 1 86 ? 23.509 -12.115 -26.978 1.00 84.56 86 TYR A C 1
ATOM 702 O O . TYR A 1 86 ? 23.101 -13.277 -26.967 1.00 84.56 86 TYR A O 1
ATOM 710 N N . LEU A 1 87 ? 23.688 -11.425 -25.846 1.00 81.12 87 LEU A N 1
ATOM 711 C CA . LEU A 1 87 ? 23.478 -11.993 -24.511 1.00 81.12 87 LEU A CA 1
ATOM 712 C C . LEU A 1 87 ? 22.039 -12.461 -24.296 1.00 81.12 87 LEU A C 1
ATOM 714 O O . LEU A 1 87 ? 21.825 -13.535 -23.745 1.00 81.12 87 LEU A O 1
ATOM 718 N N . LYS A 1 88 ? 21.048 -11.712 -24.781 1.00 81.19 88 LYS A N 1
ATOM 719 C CA . LYS A 1 88 ? 19.639 -12.129 -24.737 1.00 81.19 88 LYS A CA 1
ATOM 720 C C . LYS A 1 88 ? 19.394 -13.466 -25.422 1.00 81.19 88 LYS A C 1
ATOM 722 O O . LYS A 1 88 ? 18.616 -14.269 -24.914 1.00 81.19 88 LYS A O 1
ATOM 727 N N . THR A 1 89 ? 20.075 -13.699 -26.541 1.00 79.69 89 THR A N 1
ATOM 728 C CA . THR A 1 89 ? 19.960 -14.943 -27.308 1.00 79.69 89 THR A CA 1
ATOM 729 C C . THR A 1 89 ? 20.525 -16.131 -26.528 1.00 79.69 89 THR A C 1
ATOM 731 O O . THR A 1 89 ? 19.949 -17.212 -26.564 1.00 79.69 89 THR A O 1
ATOM 734 N N . ILE A 1 90 ? 21.626 -15.941 -25.792 1.00 74.69 90 ILE A N 1
ATOM 735 C CA . ILE A 1 90 ? 22.327 -17.040 -25.106 1.00 74.69 90 ILE A CA 1
ATOM 736 C C . ILE A 1 90 ? 21.970 -17.213 -23.621 1.00 74.69 90 ILE A C 1
ATOM 738 O O . ILE A 1 90 ? 22.314 -18.241 -23.037 1.00 74.69 90 ILE A O 1
ATOM 742 N N . CYS A 1 91 ? 21.323 -16.231 -22.986 1.00 69.00 91 CYS A N 1
ATOM 743 C CA . CYS A 1 91 ? 21.022 -16.239 -21.550 1.00 69.00 91 CYS A CA 1
ATOM 744 C C . CYS A 1 91 ? 19.576 -16.635 -21.204 1.00 69.00 91 CYS A C 1
ATOM 746 O O . CYS A 1 91 ? 19.244 -16.554 -20.026 1.00 69.00 91 CYS A O 1
ATOM 748 N N . GLU A 1 92 ? 18.740 -17.043 -22.174 1.00 58.38 92 GLU A N 1
ATOM 749 C CA . GLU A 1 92 ? 17.370 -17.591 -22.020 1.00 58.38 92 GLU A CA 1
ATOM 750 C C . GLU A 1 92 ? 16.704 -17.310 -20.647 1.00 58.38 92 GLU A C 1
ATOM 752 O O . GLU A 1 92 ? 16.531 -18.211 -19.830 1.00 58.38 92 GLU A O 1
ATOM 757 N N . GLN A 1 93 ? 16.309 -16.048 -20.402 1.00 51.41 93 GLN A N 1
ATOM 758 C CA . GLN A 1 93 ? 15.620 -15.530 -19.192 1.00 51.41 93 GLN A CA 1
ATOM 759 C C . GLN A 1 93 ? 16.472 -15.075 -17.995 1.00 51.41 93 GLN A C 1
ATOM 761 O O . GLN A 1 93 ? 15.909 -14.712 -16.958 1.00 51.41 93 GLN A O 1
ATOM 766 N N . ARG A 1 94 ? 17.800 -15.040 -18.089 1.00 58.34 94 ARG A N 1
ATOM 767 C CA . ARG A 1 94 ? 18.622 -14.516 -16.996 1.00 58.34 94 ARG A CA 1
ATOM 768 C C . ARG A 1 94 ? 18.872 -13.003 -17.131 1.00 58.34 94 ARG A C 1
ATOM 770 O O . ARG A 1 94 ? 19.156 -12.491 -18.211 1.00 58.34 94 ARG A O 1
ATOM 777 N N . TYR A 1 95 ? 18.692 -12.280 -16.021 1.00 65.31 95 TYR A N 1
ATOM 778 C CA . TYR A 1 95 ? 18.644 -10.811 -15.953 1.00 65.31 95 TYR A CA 1
ATOM 779 C C . TYR A 1 95 ? 20.039 -10.135 -15.951 1.00 65.31 95 TYR A C 1
ATOM 781 O O . TYR A 1 95 ? 20.151 -8.956 -15.620 1.00 65.31 95 TYR A O 1
ATOM 789 N N . GLU A 1 96 ? 21.134 -10.827 -16.277 1.00 70.69 96 GLU A N 1
ATOM 790 C CA . GLU A 1 96 ? 22.491 -10.269 -16.139 1.00 70.69 96 GLU A CA 1
ATOM 791 C C . GLU A 1 96 ? 22.806 -9.182 -17.179 1.00 70.69 96 GLU A C 1
ATOM 793 O O . GLU A 1 96 ? 23.569 -8.257 -16.880 1.00 70.69 96 GLU A O 1
ATOM 798 N N . TYR A 1 97 ? 22.185 -9.226 -18.364 1.00 75.00 97 TYR A N 1
ATOM 799 C CA . TYR A 1 97 ? 22.376 -8.201 -19.401 1.00 75.00 97 TYR A CA 1
ATOM 800 C C . TYR A 1 97 ? 21.793 -6.833 -19.009 1.00 75.00 97 TYR A C 1
ATOM 802 O O . TYR A 1 97 ? 22.275 -5.817 -19.504 1.00 75.00 97 TYR A O 1
ATOM 810 N N . TYR A 1 98 ? 20.834 -6.765 -18.071 1.00 78.12 98 TYR A N 1
ATOM 811 C CA . TYR A 1 98 ? 20.329 -5.487 -17.541 1.00 78.12 98 TYR A CA 1
ATOM 812 C C . TYR A 1 98 ? 21.442 -4.653 -16.894 1.00 78.12 98 TYR A C 1
ATOM 814 O O . TYR A 1 98 ? 21.363 -3.428 -16.871 1.00 78.12 98 TYR A O 1
ATOM 822 N N . SER A 1 99 ? 22.519 -5.294 -16.424 1.00 79.44 99 SER A N 1
ATOM 823 C CA . SER A 1 99 ? 23.677 -4.587 -15.870 1.00 79.44 99 SER A CA 1
ATOM 824 C C . SER A 1 99 ? 24.490 -3.799 -16.908 1.00 79.44 99 SER A C 1
ATOM 826 O O . SER A 1 99 ? 25.350 -3.015 -16.519 1.00 79.44 99 SER A O 1
ATOM 828 N N . LEU A 1 100 ? 24.221 -3.977 -18.208 1.00 84.38 100 LEU A N 1
ATOM 829 C CA . LEU A 1 100 ? 24.837 -3.208 -19.295 1.00 84.38 100 LEU A CA 1
ATOM 830 C C . LEU A 1 100 ? 24.022 -1.974 -19.705 1.00 84.38 100 LEU A C 1
ATOM 832 O O . LEU A 1 100 ? 24.512 -1.159 -20.481 1.00 84.38 100 LEU A O 1
ATOM 836 N N . TYR A 1 101 ? 22.803 -1.793 -19.188 1.00 88.00 101 TYR A N 1
ATOM 837 C CA . TYR A 1 101 ? 21.967 -0.636 -19.529 1.00 88.00 101 TYR A CA 1
ATOM 838 C C . TYR A 1 101 ? 22.589 0.703 -19.102 1.00 88.00 101 TYR A C 1
ATOM 840 O O . TYR A 1 101 ? 22.356 1.726 -19.740 1.00 88.00 101 TYR A O 1
ATOM 848 N N . GLU A 1 102 ? 23.449 0.705 -18.083 1.00 86.38 102 GLU A N 1
ATOM 849 C CA . GLU A 1 102 ? 24.245 1.884 -17.725 1.00 86.38 102 GLU A CA 1
ATOM 850 C C . GLU A 1 102 ? 25.226 2.282 -18.845 1.00 86.38 102 GLU A C 1
ATOM 852 O O . GLU A 1 102 ? 25.394 3.466 -19.128 1.00 86.38 102 GLU A O 1
ATOM 857 N N . LEU A 1 103 ? 25.807 1.309 -19.558 1.00 87.56 103 LEU A N 1
ATOM 858 C CA . LEU A 1 103 ? 26.700 1.586 -20.688 1.00 87.56 103 LEU A CA 1
ATOM 859 C C . LEU A 1 103 ? 25.951 2.190 -21.878 1.00 87.56 103 LEU A C 1
ATOM 861 O O . LEU A 1 103 ? 26.512 3.047 -22.554 1.00 87.56 103 LEU A O 1
ATOM 865 N N . LEU A 1 104 ? 24.690 1.799 -22.112 1.00 89.00 104 LEU A N 1
ATOM 866 C CA . LEU A 1 104 ? 23.846 2.442 -23.129 1.00 89.00 104 LEU A CA 1
ATOM 867 C C . LEU A 1 104 ? 23.663 3.929 -22.822 1.00 89.00 104 LEU A C 1
ATOM 869 O O . LEU A 1 104 ? 23.837 4.766 -23.706 1.00 89.00 104 LEU A O 1
ATOM 873 N N . ASN A 1 105 ? 23.369 4.258 -21.563 1.00 86.94 105 ASN A N 1
ATOM 874 C CA . ASN A 1 105 ? 23.239 5.646 -21.129 1.00 86.94 105 ASN A CA 1
ATOM 875 C C . ASN A 1 105 ? 24.532 6.435 -21.346 1.00 86.94 105 ASN A C 1
ATOM 877 O O . ASN A 1 105 ? 24.488 7.529 -21.907 1.00 86.94 105 ASN A O 1
ATOM 881 N N . ASN A 1 106 ? 25.679 5.859 -20.985 1.00 87.25 106 ASN A N 1
ATOM 882 C CA . ASN A 1 106 ? 26.983 6.498 -21.175 1.00 87.25 106 ASN A CA 1
ATOM 883 C C . ASN A 1 106 ? 27.317 6.695 -22.666 1.00 87.25 106 ASN A C 1
ATOM 885 O O . ASN A 1 106 ? 27.795 7.759 -23.064 1.00 87.25 106 ASN A O 1
ATOM 889 N N . ALA A 1 107 ? 27.025 5.701 -23.509 1.00 88.69 107 ALA A N 1
ATOM 890 C CA . ALA A 1 107 ? 27.268 5.762 -24.951 1.00 88.69 107 ALA A CA 1
ATOM 891 C C . ALA A 1 107 ? 26.391 6.810 -25.664 1.00 88.69 107 ALA A C 1
ATOM 893 O O . ALA A 1 107 ? 26.786 7.345 -26.705 1.00 88.69 107 ALA A O 1
ATOM 894 N N . LEU A 1 108 ? 25.213 7.107 -25.110 1.00 90.81 108 LEU A N 1
ATOM 895 C CA . LEU A 1 108 ? 24.274 8.095 -25.641 1.00 90.81 108 LEU A CA 1
ATOM 896 C C . LEU A 1 108 ? 24.479 9.506 -25.069 1.00 90.81 108 LEU A C 1
ATOM 898 O O . LEU A 1 108 ? 24.104 10.476 -25.722 1.00 90.81 108 LEU A O 1
ATOM 902 N N . GLU A 1 109 ? 25.097 9.652 -23.895 1.00 84.25 109 GLU A N 1
ATOM 903 C CA . GLU A 1 109 ? 25.223 10.936 -23.185 1.00 84.25 109 GLU A CA 1
ATOM 904 C C . GLU A 1 109 ? 26.002 12.009 -23.962 1.00 84.25 109 GLU A C 1
ATOM 906 O O . GLU A 1 109 ? 25.762 13.203 -23.795 1.00 84.25 109 GLU A O 1
ATOM 911 N N . THR A 1 110 ? 26.913 11.595 -24.842 1.00 82.31 110 THR A N 1
ATOM 912 C CA . THR A 1 110 ? 27.754 12.505 -25.639 1.00 82.31 110 THR A CA 1
ATOM 913 C C . THR A 1 110 ? 27.225 12.755 -27.053 1.00 82.31 110 THR A C 1
ATOM 915 O O . THR A 1 110 ? 27.862 13.472 -27.828 1.00 82.31 110 THR A O 1
ATOM 918 N N . LYS A 1 111 ? 26.073 12.174 -27.412 1.00 90.50 111 LYS A N 1
ATOM 919 C CA . LYS A 1 111 ? 25.515 12.263 -28.764 1.00 90.50 111 LYS A CA 1
ATOM 920 C C . LYS A 1 111 ? 24.870 13.615 -29.038 1.00 90.50 111 LYS A C 1
ATOM 922 O O . LYS A 1 111 ? 24.213 14.210 -28.190 1.00 90.50 111 LYS A O 1
ATOM 927 N N . THR A 1 112 ? 25.035 14.089 -30.267 1.00 92.00 112 THR A N 1
ATOM 928 C CA . THR A 1 112 ? 24.339 15.275 -30.775 1.00 92.00 112 THR A CA 1
ATOM 929 C C . THR A 1 112 ? 22.890 14.950 -31.146 1.00 92.00 112 THR A C 1
ATOM 931 O O . THR A 1 112 ? 22.548 13.801 -31.419 1.00 92.00 112 THR A O 1
ATOM 934 N N . ILE A 1 113 ? 22.038 15.978 -31.244 1.00 90.56 113 ILE A N 1
ATOM 935 C CA . ILE A 1 113 ? 20.632 15.823 -31.666 1.00 90.56 113 ILE A CA 1
ATOM 936 C C . ILE A 1 113 ? 20.522 15.088 -33.011 1.00 90.56 113 ILE A C 1
ATOM 938 O O . ILE A 1 113 ? 19.680 14.211 -33.161 1.00 90.56 113 ILE A O 1
ATOM 942 N N . THR A 1 114 ? 21.378 15.412 -33.983 1.00 92.44 114 THR A N 1
ATOM 943 C CA . THR A 1 114 ? 21.355 14.782 -35.314 1.00 92.44 114 THR A CA 1
ATOM 944 C C . THR A 1 114 ? 21.713 13.297 -35.257 1.00 92.44 114 THR A C 1
ATOM 946 O O . THR A 1 114 ? 21.158 12.493 -36.004 1.00 92.44 114 THR A O 1
ATOM 949 N N . GLU A 1 115 ? 22.642 12.913 -34.379 1.00 92.38 115 GLU A N 1
ATOM 950 C CA . GLU A 1 115 ? 22.976 11.502 -34.169 1.00 92.38 115 GLU A CA 1
ATOM 951 C C . GLU A 1 115 ? 21.828 10.759 -33.485 1.00 92.38 115 GLU A C 1
ATOM 953 O O . GLU A 1 115 ? 21.492 9.655 -33.908 1.00 92.38 115 GLU A O 1
ATOM 958 N N . LEU A 1 116 ? 21.187 11.374 -32.485 1.00 92.50 116 LEU A N 1
ATOM 959 C CA . LEU A 1 116 ? 20.005 10.804 -31.839 1.00 92.50 116 LEU A CA 1
ATOM 960 C C . LEU A 1 116 ? 18.832 10.655 -32.818 1.00 92.50 116 LEU A C 1
ATOM 962 O O . LEU A 1 116 ? 18.163 9.629 -32.778 1.00 92.50 116 LEU A O 1
ATOM 966 N N . ASP A 1 117 ? 18.636 11.600 -33.749 1.00 92.44 117 ASP A N 1
ATOM 967 C CA . ASP A 1 117 ? 17.596 11.505 -34.791 1.00 92.44 117 ASP A CA 1
ATOM 968 C C . ASP A 1 117 ? 17.802 10.271 -35.661 1.00 92.44 117 ASP A C 1
ATOM 970 O O . ASP A 1 117 ? 16.848 9.569 -35.998 1.00 92.44 117 ASP A O 1
ATOM 974 N N . LYS A 1 118 ? 19.055 9.983 -36.018 1.00 92.75 118 LYS A N 1
ATOM 975 C CA . LYS A 1 118 ? 19.387 8.783 -36.778 1.00 92.75 118 LYS A CA 1
ATOM 976 C C . LYS A 1 118 ? 19.081 7.522 -35.965 1.00 92.75 118 LYS A C 1
ATOM 978 O O . LYS A 1 118 ? 18.354 6.664 -36.452 1.00 92.75 118 LYS A O 1
ATOM 983 N N . LEU A 1 119 ? 19.566 7.449 -34.723 1.00 92.56 119 LEU A N 1
ATOM 984 C CA . LEU A 1 119 ? 19.355 6.288 -33.851 1.00 92.56 119 LEU A CA 1
ATOM 985 C C . LEU A 1 119 ? 17.872 6.040 -33.553 1.00 92.56 119 LEU A C 1
ATOM 987 O O . LEU A 1 119 ? 17.432 4.895 -33.549 1.00 92.56 119 LEU A O 1
ATOM 991 N N . TYR A 1 120 ? 17.091 7.099 -33.339 1.00 90.81 120 TYR A N 1
ATOM 992 C CA . TYR A 1 120 ? 15.647 7.008 -33.149 1.00 90.81 120 TYR A CA 1
ATOM 993 C C . TYR A 1 120 ? 14.957 6.437 -34.387 1.00 90.81 120 TYR A C 1
ATOM 995 O O . TYR A 1 120 ? 14.193 5.482 -34.267 1.00 90.81 120 TYR A O 1
ATOM 1003 N N . ASN A 1 121 ? 15.254 6.978 -35.573 1.00 89.88 121 ASN A N 1
ATOM 1004 C CA . ASN A 1 121 ? 14.677 6.487 -36.824 1.00 89.88 121 ASN A CA 1
ATOM 1005 C C . ASN A 1 121 ? 15.051 5.023 -37.088 1.00 89.88 121 ASN A C 1
ATOM 1007 O O . ASN A 1 121 ? 14.200 4.246 -37.519 1.00 89.88 121 ASN A O 1
ATOM 1011 N N . ASP A 1 122 ? 16.291 4.632 -36.805 1.00 89.88 122 ASP A N 1
ATOM 1012 C CA . ASP A 1 122 ? 16.729 3.242 -36.930 1.00 89.88 122 ASP A CA 1
ATOM 1013 C C . ASP A 1 122 ? 15.969 2.342 -35.935 1.00 89.88 122 ASP A C 1
ATOM 1015 O O . ASP A 1 122 ? 15.491 1.268 -36.308 1.00 89.88 122 ASP A O 1
ATOM 1019 N N . ALA A 1 123 ? 15.775 2.805 -34.694 1.00 88.62 123 ALA A N 1
ATOM 1020 C CA . ALA A 1 123 ? 15.094 2.046 -33.650 1.00 88.62 123 ALA A CA 1
ATOM 1021 C C . ALA A 1 123 ? 13.599 1.832 -33.931 1.00 88.62 123 ALA A C 1
ATOM 1023 O O . ALA A 1 123 ? 13.113 0.716 -33.792 1.00 88.62 123 ALA A O 1
ATOM 1024 N N . ILE A 1 124 ? 12.857 2.854 -34.368 1.00 87.00 124 ILE A N 1
ATOM 1025 C CA . ILE A 1 124 ? 11.407 2.720 -34.622 1.00 87.00 124 ILE A CA 1
ATOM 1026 C C . ILE A 1 124 ? 11.085 1.879 -35.865 1.00 87.00 124 ILE A C 1
ATOM 1028 O O . ILE A 1 124 ? 9.979 1.352 -35.983 1.00 87.00 124 ILE A O 1
ATOM 1032 N N . ASN A 1 125 ? 12.044 1.735 -36.784 1.00 87.56 125 ASN A N 1
ATOM 1033 C CA . ASN A 1 125 ? 11.884 0.957 -38.013 1.00 87.56 125 ASN A CA 1
ATOM 1034 C C . ASN A 1 125 ? 12.375 -0.496 -37.882 1.00 87.56 125 ASN A C 1
ATOM 1036 O O . ASN A 1 125 ? 12.190 -1.278 -38.815 1.00 87.56 125 ASN A O 1
ATOM 1040 N N . ASN A 1 126 ? 12.968 -0.877 -36.746 1.00 86.69 126 ASN A N 1
ATOM 1041 C CA . ASN A 1 126 ? 13.457 -2.230 -36.491 1.00 86.69 126 ASN A CA 1
ATOM 1042 C C . ASN A 1 126 ? 12.927 -2.763 -35.150 1.00 86.69 126 ASN A C 1
ATOM 1044 O O . ASN A 1 126 ? 13.322 -2.289 -34.089 1.00 86.69 126 ASN A O 1
ATOM 1048 N N . SER A 1 127 ? 12.075 -3.792 -35.194 1.00 82.56 127 SER A N 1
ATOM 1049 C CA . SER A 1 127 ? 11.443 -4.385 -34.005 1.00 82.56 127 SER A CA 1
ATOM 1050 C C . SER A 1 127 ? 12.432 -4.892 -32.956 1.00 82.56 127 SER A C 1
ATOM 1052 O O . SER A 1 127 ? 12.136 -4.847 -31.765 1.00 82.56 127 SER A O 1
ATOM 1054 N N . GLU A 1 128 ? 13.626 -5.326 -33.367 1.00 83.31 128 GLU A N 1
ATOM 1055 C CA . GLU A 1 128 ? 14.681 -5.764 -32.442 1.00 83.31 128 GLU A CA 1
ATOM 1056 C C . GLU A 1 128 ? 15.250 -4.614 -31.600 1.00 83.31 128 GLU A C 1
ATOM 1058 O O . GLU A 1 128 ? 15.904 -4.853 -30.585 1.00 83.31 128 GLU A O 1
ATOM 1063 N N . LEU A 1 129 ? 15.002 -3.366 -32.008 1.00 87.25 129 LEU A N 1
ATOM 1064 C CA . LEU A 1 129 ? 15.552 -2.172 -31.379 1.00 87.25 129 LEU A CA 1
ATOM 1065 C C . LEU A 1 129 ? 14.534 -1.374 -30.558 1.00 87.25 129 LEU A C 1
ATOM 1067 O O . LEU A 1 129 ? 14.909 -0.377 -29.937 1.00 87.25 129 LEU A O 1
ATOM 1071 N N . TYR A 1 130 ? 13.266 -1.790 -30.519 1.00 86.44 130 TYR A N 1
ATOM 1072 C CA . TYR A 1 130 ? 12.202 -1.006 -29.887 1.00 86.44 130 TYR A CA 1
ATOM 1073 C C . TY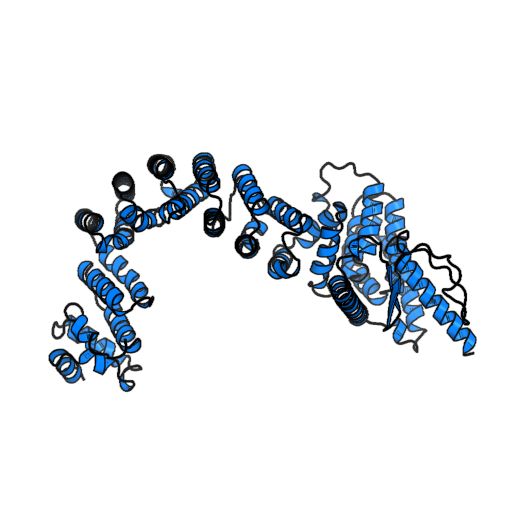R A 1 130 ? 12.478 -0.687 -28.419 1.00 86.44 130 TYR A C 1
ATOM 1075 O O . TYR A 1 130 ? 12.249 0.436 -27.985 1.00 86.44 130 TYR A O 1
ATOM 1083 N N . GLU A 1 131 ? 13.028 -1.621 -27.650 1.00 82.19 131 GLU A N 1
ATOM 1084 C CA . GLU A 1 131 ? 13.342 -1.373 -26.238 1.00 82.19 131 GLU A CA 1
ATOM 1085 C C . GLU A 1 131 ? 14.411 -0.289 -26.025 1.00 82.19 131 GLU A C 1
ATOM 1087 O O . GLU A 1 131 ? 14.425 0.366 -24.982 1.00 82.19 131 GLU A O 1
ATOM 1092 N N . TYR A 1 132 ? 15.288 -0.060 -27.010 1.00 87.75 132 TYR A N 1
ATOM 1093 C CA . TYR A 1 132 ? 16.367 0.915 -26.883 1.00 87.75 132 TYR A CA 1
ATOM 1094 C C . TYR A 1 132 ? 15.874 2.350 -27.060 1.00 87.75 132 TYR A C 1
ATOM 1096 O O . TYR A 1 132 ? 16.551 3.293 -26.644 1.00 87.75 132 TYR A O 1
ATOM 1104 N N . THR A 1 133 ? 14.661 2.525 -27.598 1.00 87.69 133 THR A N 1
ATOM 1105 C CA . THR A 1 133 ? 14.003 3.833 -27.704 1.00 87.69 133 THR A CA 1
ATOM 1106 C C . THR A 1 133 ? 13.906 4.533 -26.349 1.00 87.69 133 THR A C 1
ATOM 1108 O O . THR A 1 133 ? 14.103 5.741 -26.288 1.00 87.69 133 THR A O 1
ATOM 1111 N N . TYR A 1 134 ? 13.728 3.793 -25.250 1.00 87.62 134 TYR A N 1
ATOM 1112 C CA . TYR A 1 134 ? 13.750 4.338 -23.890 1.00 87.62 134 TYR A CA 1
ATOM 1113 C C . TYR A 1 134 ? 15.042 5.118 -23.580 1.00 87.62 134 TYR A C 1
ATOM 1115 O O . TYR A 1 134 ? 14.988 6.264 -23.130 1.00 87.62 134 TYR A O 1
ATOM 1123 N N . PHE A 1 135 ? 16.207 4.530 -23.870 1.00 89.38 135 PHE A N 1
ATOM 1124 C CA . PHE A 1 135 ? 17.512 5.151 -23.609 1.00 89.38 135 PHE A CA 1
ATOM 1125 C C . PHE A 1 135 ? 17.788 6.318 -24.559 1.00 89.38 135 PHE A C 1
ATOM 1127 O O . PHE A 1 135 ? 18.328 7.348 -24.154 1.00 89.38 135 PHE A O 1
ATOM 1134 N N . ILE A 1 136 ? 17.358 6.198 -25.818 1.00 90.88 136 ILE A N 1
ATOM 1135 C CA . ILE A 1 136 ? 17.453 7.289 -26.795 1.00 90.88 136 ILE A CA 1
ATOM 1136 C C . ILE A 1 136 ? 16.637 8.499 -26.312 1.00 90.88 136 ILE A C 1
ATOM 1138 O O . ILE A 1 136 ? 17.128 9.626 -26.345 1.00 90.88 136 ILE A O 1
ATOM 1142 N N . PHE A 1 137 ? 15.426 8.284 -25.792 1.00 88.44 137 PHE A N 1
ATOM 1143 C CA . PHE A 1 137 ? 14.605 9.358 -25.226 1.00 88.44 137 PHE A CA 1
ATOM 1144 C C . PHE A 1 137 ? 15.192 9.959 -23.950 1.00 88.44 137 PHE A C 1
ATOM 1146 O O . PHE A 1 137 ? 15.132 11.177 -23.786 1.00 88.44 137 PHE A O 1
ATOM 1153 N N . GLN A 1 138 ? 15.807 9.147 -23.081 1.00 88.06 138 GLN A N 1
ATOM 1154 C CA . GLN A 1 138 ? 16.591 9.653 -21.947 1.00 88.06 138 GLN A CA 1
ATOM 1155 C C . GLN A 1 138 ? 17.660 10.647 -22.400 1.00 88.06 138 GLN A C 1
ATOM 1157 O O . GLN A 1 138 ? 17.786 11.724 -21.815 1.00 88.06 138 GLN A O 1
ATOM 1162 N N . ALA A 1 139 ? 18.392 10.320 -23.465 1.00 89.69 139 ALA A N 1
ATOM 1163 C CA . ALA A 1 139 ? 19.394 11.217 -24.024 1.00 89.69 139 ALA A CA 1
ATOM 1164 C C . ALA A 1 139 ? 18.767 12.481 -24.635 1.00 89.69 139 ALA A C 1
ATOM 1166 O O . ALA A 1 139 ? 19.247 13.582 -24.365 1.00 89.69 139 ALA A O 1
ATOM 1167 N N . TYR A 1 140 ? 17.657 12.361 -25.377 1.00 89.56 140 TYR A N 1
ATOM 1168 C CA . TYR A 1 140 ? 16.937 13.531 -25.895 1.00 89.56 140 TYR A CA 1
ATOM 1169 C C . TYR A 1 140 ? 16.489 14.479 -24.790 1.00 89.56 140 TYR A C 1
ATOM 1171 O O . TYR A 1 140 ? 16.678 15.681 -24.929 1.00 89.56 140 TYR A O 1
ATOM 1179 N N . LEU A 1 141 ? 15.922 13.972 -23.695 1.00 86.75 141 LEU A N 1
ATOM 1180 C CA . LEU A 1 141 ? 15.404 14.812 -22.612 1.00 86.75 141 LEU A CA 1
ATOM 1181 C C . LEU A 1 141 ? 16.491 15.653 -21.942 1.00 86.75 141 LEU A C 1
ATOM 1183 O O . LEU A 1 141 ? 16.215 16.780 -21.536 1.00 86.75 141 LEU A O 1
ATOM 1187 N N . LYS A 1 142 ? 17.729 15.145 -21.879 1.00 85.94 142 LYS A N 1
ATOM 1188 C CA . LYS A 1 142 ? 18.882 15.908 -21.375 1.00 85.94 142 LYS A CA 1
ATOM 1189 C C . LYS A 1 142 ? 19.273 17.076 -22.291 1.00 85.94 142 LYS A C 1
ATOM 1191 O O . LYS A 1 142 ? 19.873 18.033 -21.810 1.00 85.94 142 LYS A O 1
ATOM 1196 N N . ILE A 1 143 ? 18.972 16.993 -23.590 1.00 88.62 143 ILE A N 1
ATOM 1197 C CA . ILE A 1 143 ? 19.412 17.964 -24.603 1.00 88.62 143 ILE A CA 1
ATOM 1198 C C . ILE A 1 143 ? 18.274 18.909 -25.014 1.00 88.62 143 ILE A C 1
ATOM 1200 O O . ILE A 1 143 ? 18.443 20.125 -24.994 1.00 88.62 143 ILE A O 1
ATOM 1204 N N . ASP A 1 144 ? 17.123 18.354 -25.399 1.00 86.69 144 ASP A N 1
ATOM 1205 C CA . ASP A 1 144 ? 15.931 19.071 -25.852 1.00 86.69 144 ASP A CA 1
ATOM 1206 C C . ASP A 1 144 ? 14.651 18.299 -25.485 1.00 86.69 144 ASP A C 1
ATOM 1208 O O . ASP A 1 144 ? 14.151 17.444 -26.226 1.00 86.69 144 ASP A O 1
ATOM 1212 N N . ALA A 1 145 ? 14.081 18.649 -24.333 1.00 82.94 145 ALA A N 1
ATOM 121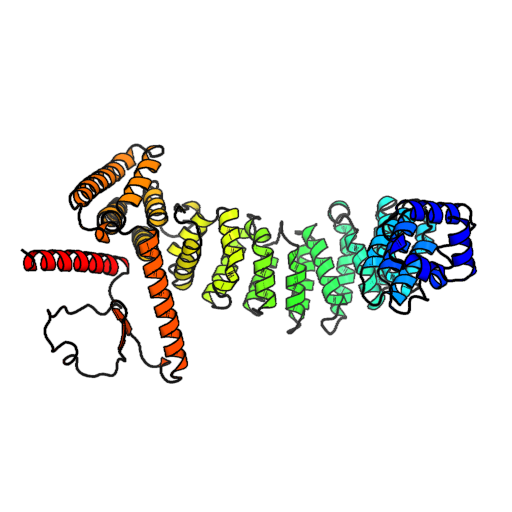3 C CA . ALA A 1 145 ? 12.847 18.048 -23.842 1.00 82.94 145 ALA A CA 1
ATOM 1214 C C . ALA A 1 145 ? 11.620 18.335 -24.729 1.00 82.94 145 ALA A C 1
ATOM 1216 O O . ALA A 1 145 ? 10.683 17.537 -24.752 1.00 82.94 145 ALA A O 1
ATOM 1217 N N . SER A 1 146 ? 11.600 19.449 -25.473 1.00 84.06 146 SER A N 1
ATOM 1218 C CA . SER A 1 146 ? 10.459 19.766 -26.345 1.00 84.06 146 SER A CA 1
ATOM 1219 C C . SER A 1 146 ? 10.461 18.885 -27.587 1.00 84.06 146 SER A C 1
ATOM 1221 O O . SER A 1 146 ? 9.414 18.351 -27.951 1.00 84.06 146 SER A O 1
ATOM 1223 N N . LYS A 1 147 ? 11.637 18.659 -28.183 1.00 86.56 147 LYS A N 1
ATOM 1224 C CA . LYS A 1 147 ? 11.783 17.707 -29.288 1.00 86.56 147 LYS A CA 1
ATOM 1225 C C . LYS A 1 147 ? 11.518 16.271 -28.840 1.00 86.56 147 LYS A C 1
ATOM 1227 O O . LYS A 1 147 ? 10.831 15.541 -29.547 1.00 86.56 147 LYS A O 1
ATOM 1232 N N . ALA A 1 148 ? 11.999 15.878 -27.656 1.00 85.38 148 ALA A N 1
ATOM 1233 C CA . ALA A 1 148 ? 11.680 14.573 -27.073 1.00 85.38 148 ALA A CA 1
ATOM 1234 C C . ALA A 1 148 ? 10.159 14.366 -27.002 1.00 85.38 148 ALA A C 1
ATOM 1236 O O . ALA A 1 148 ? 9.637 13.347 -27.441 1.00 85.38 148 ALA A O 1
ATOM 1237 N N . TYR A 1 149 ? 9.434 15.372 -26.515 1.00 82.69 149 TYR A N 1
ATOM 1238 C CA . TYR A 1 149 ? 7.983 15.321 -26.422 1.00 82.69 149 TYR A CA 1
ATOM 1239 C C . TYR A 1 149 ? 7.296 15.171 -27.791 1.00 82.69 149 TYR A C 1
ATOM 1241 O O . TYR A 1 149 ? 6.432 14.311 -27.959 1.00 82.69 149 TYR A O 1
ATOM 1249 N N . GLU A 1 150 ? 7.705 15.966 -28.782 1.00 85.62 150 GLU A N 1
ATOM 1250 C CA . GLU A 1 150 ? 7.180 15.881 -30.151 1.00 85.62 150 GLU A CA 1
ATOM 1251 C C . GLU A 1 150 ? 7.391 14.483 -30.753 1.00 85.62 150 GLU A C 1
ATOM 1253 O O . GLU A 1 150 ? 6.468 13.898 -31.323 1.00 85.62 150 GLU A O 1
ATOM 1258 N N . LEU A 1 151 ? 8.583 13.908 -30.566 1.00 86.31 151 LEU A N 1
ATOM 1259 C CA . LEU A 1 151 ? 8.899 12.556 -31.023 1.00 86.31 151 LEU A CA 1
ATOM 1260 C C . LEU A 1 151 ? 8.044 11.495 -30.327 1.00 86.31 151 LEU A C 1
ATOM 1262 O O . LEU A 1 151 ? 7.624 10.545 -30.984 1.00 86.31 151 LEU A O 1
ATOM 1266 N N . ALA A 1 152 ? 7.743 11.647 -29.033 1.00 83.81 152 ALA A N 1
ATOM 1267 C CA . ALA A 1 152 ? 6.822 10.742 -28.346 1.00 83.81 152 ALA A CA 1
ATOM 1268 C C . ALA A 1 152 ? 5.413 10.835 -28.934 1.00 83.81 152 ALA A C 1
ATOM 1270 O O . ALA A 1 152 ? 4.840 9.804 -29.270 1.00 83.81 152 ALA A O 1
ATOM 1271 N N . VAL A 1 153 ? 4.861 12.041 -29.110 1.00 82.56 153 VAL A N 1
ATOM 1272 C CA . VAL A 1 153 ? 3.525 12.223 -29.710 1.00 82.56 153 VAL A CA 1
ATOM 1273 C C . VAL A 1 153 ? 3.464 11.592 -31.101 1.00 82.56 153 VAL A C 1
ATOM 1275 O O . VAL A 1 153 ? 2.540 10.828 -31.392 1.00 82.56 153 VAL A O 1
ATOM 1278 N N . ASN A 1 154 ? 4.475 11.849 -31.933 1.00 83.62 154 ASN A N 1
ATOM 1279 C CA . ASN A 1 154 ? 4.572 11.268 -33.268 1.00 83.62 154 ASN A CA 1
ATOM 1280 C C . ASN A 1 154 ? 4.649 9.740 -33.206 1.00 83.62 154 ASN A C 1
ATOM 1282 O O . ASN A 1 154 ? 3.899 9.070 -33.917 1.00 83.62 154 ASN A O 1
ATOM 1286 N N . LEU A 1 155 ? 5.474 9.185 -32.314 1.00 82.69 155 LEU A N 1
ATOM 1287 C CA . LEU A 1 155 ? 5.569 7.745 -32.094 1.00 82.69 155 LEU A CA 1
ATOM 1288 C C . LEU A 1 155 ? 4.197 7.168 -31.741 1.00 82.69 155 LEU A C 1
ATOM 1290 O O . LEU A 1 155 ? 3.684 6.329 -32.478 1.00 82.69 155 LEU A O 1
ATOM 1294 N N . PHE A 1 156 ? 3.541 7.694 -30.704 1.00 77.19 156 PHE A N 1
ATOM 1295 C CA . PHE A 1 156 ? 2.218 7.235 -30.287 1.00 77.19 156 PHE A CA 1
ATOM 1296 C C . PHE A 1 156 ? 1.172 7.369 -31.393 1.00 77.19 156 PHE A C 1
ATOM 1298 O O . PHE A 1 156 ? 0.310 6.502 -31.488 1.00 77.19 156 PHE A O 1
ATOM 1305 N N . SER A 1 157 ? 1.251 8.361 -32.276 1.00 79.00 157 SER A N 1
ATOM 1306 C CA . SER A 1 157 ? 0.329 8.455 -33.416 1.00 79.00 157 SER A CA 1
ATOM 1307 C C . SER A 1 157 ? 0.552 7.374 -34.489 1.00 79.00 157 SER A C 1
ATOM 1309 O O . SER A 1 157 ? -0.389 7.011 -35.192 1.00 79.00 157 SER A O 1
ATOM 1311 N N . LEU A 1 158 ? 1.767 6.823 -34.591 1.00 74.88 158 LEU A N 1
ATOM 1312 C CA . LEU A 1 158 ? 2.185 5.895 -35.649 1.00 74.88 158 LEU A CA 1
ATOM 1313 C C . LEU A 1 158 ? 2.256 4.422 -35.205 1.00 74.88 158 LEU A C 1
ATOM 1315 O O . LEU A 1 158 ? 2.318 3.540 -36.060 1.00 74.88 158 LEU A O 1
ATOM 1319 N N . CYS A 1 159 ? 2.267 4.130 -33.899 1.00 71.81 159 CYS A N 1
ATOM 1320 C CA . CYS A 1 159 ? 2.515 2.770 -33.404 1.00 71.81 159 CYS A CA 1
ATOM 1321 C C . CYS A 1 159 ? 1.464 1.719 -33.819 1.00 71.81 159 CYS A C 1
ATOM 1323 O O . CYS A 1 159 ? 0.254 1.941 -33.747 1.00 71.81 159 CYS A O 1
ATOM 1325 N N . ASN A 1 160 ? 1.934 0.513 -34.141 1.00 76.38 160 ASN A N 1
ATOM 1326 C CA . ASN A 1 160 ? 1.150 -0.714 -33.975 1.00 76.38 160 ASN A CA 1
ATOM 1327 C C . ASN A 1 160 ? 1.222 -1.182 -32.500 1.00 76.38 160 ASN A C 1
ATOM 1329 O O . ASN A 1 160 ? 1.976 -0.612 -31.711 1.00 76.38 160 ASN A O 1
ATOM 1333 N N . THR A 1 161 ? 0.461 -2.210 -32.117 1.00 74.31 161 THR A N 1
ATOM 1334 C CA . THR A 1 161 ? 0.411 -2.713 -30.729 1.00 74.31 161 THR A CA 1
ATOM 1335 C C . THR A 1 161 ? 1.788 -3.108 -30.176 1.00 74.31 161 THR A C 1
ATOM 1337 O O . THR A 1 161 ? 2.126 -2.737 -29.054 1.00 74.31 161 THR A O 1
ATOM 1340 N N . GLU A 1 162 ? 2.629 -3.795 -30.959 1.00 74.44 162 GLU A N 1
ATOM 1341 C CA . GLU A 1 162 ? 3.972 -4.211 -30.516 1.00 74.44 162 GLU A CA 1
ATOM 1342 C C . GLU A 1 162 ? 4.893 -3.016 -30.239 1.00 74.44 162 GLU A C 1
ATOM 1344 O O . GLU A 1 162 ? 5.522 -2.951 -29.180 1.00 74.44 162 GLU A O 1
ATOM 1349 N N . LEU A 1 163 ? 4.938 -2.043 -31.156 1.00 76.19 163 LEU A N 1
ATOM 1350 C CA . LEU A 1 163 ? 5.724 -0.823 -30.988 1.00 76.19 163 LEU A CA 1
ATOM 1351 C C . LEU A 1 163 ? 5.188 0.014 -29.822 1.00 76.19 163 LEU A C 1
ATOM 1353 O O . LEU A 1 163 ? 5.974 0.557 -29.054 1.00 76.19 163 LEU A O 1
ATOM 1357 N N . PHE A 1 164 ? 3.865 0.082 -29.638 1.00 80.31 164 PHE A N 1
ATOM 1358 C CA . PHE A 1 164 ? 3.270 0.794 -28.508 1.00 80.31 164 PHE A CA 1
ATOM 1359 C C . PHE A 1 164 ? 3.709 0.189 -27.173 1.00 80.31 164 PHE A C 1
ATOM 1361 O O . PHE A 1 164 ? 4.191 0.920 -26.313 1.00 80.31 164 PHE A O 1
ATOM 1368 N N . ILE A 1 165 ? 3.584 -1.132 -27.006 1.00 74.50 165 ILE A N 1
ATOM 1369 C CA . ILE A 1 165 ? 3.957 -1.827 -25.763 1.00 74.50 165 ILE A CA 1
ATOM 1370 C C . ILE A 1 165 ? 5.455 -1.675 -25.475 1.00 74.50 165 ILE A C 1
ATOM 1372 O O . ILE A 1 165 ? 5.853 -1.531 -24.320 1.00 74.50 165 ILE A O 1
ATOM 1376 N N . ALA A 1 166 ? 6.298 -1.722 -26.506 1.00 71.75 166 ALA A N 1
ATOM 1377 C CA . ALA A 1 166 ? 7.740 -1.600 -26.329 1.00 71.75 166 ALA A CA 1
ATOM 1378 C C . ALA A 1 166 ? 8.172 -0.158 -26.002 1.00 71.75 166 ALA A C 1
ATOM 1380 O O . ALA A 1 166 ? 9.075 0.051 -25.189 1.00 71.75 166 ALA A O 1
ATOM 1381 N N . CYS A 1 167 ? 7.510 0.837 -26.597 1.00 73.75 167 CYS A N 1
ATOM 1382 C CA . CYS A 1 167 ? 7.889 2.245 -26.490 1.00 73.75 167 CYS A CA 1
ATOM 1383 C C . CYS A 1 167 ? 7.115 3.031 -25.430 1.00 73.75 167 CYS A C 1
ATOM 1385 O O . CYS A 1 167 ? 7.533 4.118 -25.053 1.00 73.75 167 CYS A O 1
ATOM 1387 N N . SER A 1 168 ? 6.021 2.509 -24.892 1.00 74.00 168 SER A N 1
ATOM 1388 C CA . SER A 1 168 ? 5.256 3.130 -23.804 1.00 74.00 168 SER A CA 1
ATOM 1389 C C . SER A 1 168 ? 6.100 3.463 -22.573 1.00 74.00 168 SER A C 1
ATOM 1391 O O . SER A 1 168 ? 5.795 4.416 -21.860 1.00 74.00 168 SER A O 1
ATOM 1393 N N . ASN A 1 169 ? 7.174 2.706 -22.332 1.00 72.75 169 ASN A N 1
ATOM 1394 C CA . ASN A 1 169 ? 8.101 2.951 -21.230 1.00 72.75 169 ASN A CA 1
ATOM 1395 C C . ASN A 1 169 ? 8.839 4.290 -21.358 1.00 72.75 169 ASN A C 1
ATOM 1397 O O . ASN A 1 169 ? 9.274 4.837 -20.349 1.00 72.75 169 ASN A O 1
ATOM 1401 N N . ILE A 1 170 ? 8.952 4.843 -22.572 1.00 76.62 170 ILE A N 1
ATOM 1402 C CA . ILE A 1 170 ? 9.524 6.174 -22.828 1.00 76.62 170 ILE A CA 1
ATOM 1403 C C . ILE A 1 170 ? 8.821 7.243 -21.997 1.00 76.62 170 ILE A C 1
ATOM 1405 O O . ILE A 1 170 ? 9.464 8.158 -21.488 1.00 76.62 170 ILE A O 1
ATOM 1409 N N . LEU A 1 171 ? 7.507 7.104 -21.816 1.00 74.44 171 LEU A N 1
ATOM 1410 C CA . LEU A 1 171 ? 6.724 8.058 -21.047 1.00 74.44 171 LEU A CA 1
ATOM 1411 C C . LEU A 1 171 ? 7.165 8.100 -19.577 1.00 74.44 171 LEU A C 1
ATOM 1413 O O . LEU A 1 171 ? 7.023 9.131 -18.938 1.00 74.44 171 LEU A O 1
ATOM 1417 N N . PHE A 1 172 ? 7.781 7.048 -19.032 1.00 72.44 172 PHE A N 1
ATOM 1418 C CA . PHE A 1 172 ? 8.291 7.064 -17.650 1.00 72.44 172 PHE A CA 1
ATOM 1419 C C . PHE A 1 172 ? 9.537 7.917 -17.464 1.00 72.44 172 PHE A C 1
ATOM 1421 O O . PHE A 1 172 ? 9.913 8.210 -16.335 1.00 72.44 172 PHE A O 1
ATOM 1428 N N . VAL A 1 173 ? 10.199 8.284 -18.557 1.00 73.06 173 VAL A N 1
ATOM 1429 C CA . VAL A 1 173 ? 11.365 9.160 -18.502 1.00 73.06 173 VAL A CA 1
ATOM 1430 C C . VAL A 1 173 ? 10.948 10.622 -18.390 1.00 73.06 173 VAL A C 1
ATOM 1432 O O . VAL A 1 173 ? 11.741 11.466 -17.978 1.00 73.06 173 VAL A O 1
ATOM 1435 N N . PHE A 1 174 ? 9.715 10.943 -18.776 1.00 78.00 174 PHE A N 1
ATOM 1436 C CA . PHE A 1 174 ? 9.243 12.311 -18.713 1.00 78.00 174 PHE A CA 1
ATOM 1437 C C . PHE A 1 174 ? 9.101 12.758 -17.268 1.00 78.00 174 PHE A C 1
ATOM 1439 O O . PHE A 1 174 ? 8.436 12.128 -16.451 1.00 78.00 174 PHE A O 1
ATOM 1446 N N . ASP A 1 175 ? 9.729 13.893 -16.979 1.00 75.31 175 ASP A N 1
ATOM 1447 C CA . ASP A 1 175 ? 9.465 14.658 -15.777 1.00 75.31 175 ASP A CA 1
ATOM 1448 C C . ASP A 1 175 ? 8.123 15.365 -15.963 1.00 75.31 175 ASP A C 1
ATOM 1450 O O . ASP A 1 175 ? 8.045 16.502 -16.438 1.00 75.31 175 ASP A O 1
ATOM 1454 N N . TYR A 1 176 ? 7.057 14.614 -15.694 1.00 74.38 176 TYR A N 1
ATOM 1455 C CA . TYR A 1 176 ? 5.692 15.063 -15.896 1.00 74.38 176 TYR A CA 1
ATOM 1456 C C . TYR A 1 176 ? 5.430 16.373 -15.165 1.00 74.38 176 TYR A C 1
ATOM 1458 O O . TYR A 1 176 ? 4.845 17.248 -15.783 1.00 74.38 176 TYR A O 1
ATOM 1466 N N . GLU A 1 177 ? 5.927 16.554 -13.936 1.00 72.69 177 GLU A N 1
ATOM 1467 C CA . GLU A 1 177 ? 5.718 17.771 -13.138 1.00 72.69 177 GLU A CA 1
ATOM 1468 C C . GLU A 1 177 ? 6.194 19.038 -13.867 1.00 72.69 177 GLU A C 1
ATOM 1470 O O . GLU A 1 177 ? 5.499 20.060 -13.867 1.00 72.69 177 GLU A O 1
ATOM 1475 N N . ASN A 1 178 ? 7.345 18.960 -14.541 1.00 75.19 178 ASN A N 1
ATOM 1476 C CA . ASN A 1 178 ? 7.962 20.091 -15.237 1.00 75.19 178 ASN A CA 1
ATOM 1477 C C . ASN A 1 178 ? 7.499 20.267 -16.693 1.00 75.19 178 ASN A C 1
ATOM 1479 O O . ASN A 1 178 ? 7.767 21.304 -17.307 1.00 75.19 178 ASN A O 1
ATOM 1483 N N . LEU A 1 179 ? 6.821 19.275 -17.273 1.00 74.38 179 LEU A N 1
ATOM 1484 C CA . LEU A 1 179 ? 6.475 19.273 -18.694 1.00 74.38 179 LEU A CA 1
ATOM 1485 C C . LEU A 1 179 ? 5.264 20.170 -19.027 1.00 74.38 179 LEU A C 1
ATOM 1487 O O . LEU A 1 179 ? 5.199 20.731 -20.126 1.00 74.38 179 LEU A O 1
ATOM 1491 N N . GLY A 1 180 ? 4.335 20.322 -18.081 1.00 79.00 180 GLY A N 1
ATOM 1492 C CA . GLY A 1 180 ? 3.059 21.019 -18.245 1.00 79.00 180 GLY A CA 1
ATOM 1493 C C . GLY A 1 180 ? 1.973 20.132 -18.867 1.00 79.00 180 GLY A C 1
ATOM 1494 O O . GLY A 1 180 ? 2.214 19.424 -19.851 1.00 79.00 180 GLY A O 1
ATOM 1495 N N . PHE A 1 181 ? 0.748 20.207 -18.334 1.00 81.19 181 PHE A N 1
ATOM 1496 C CA . PHE A 1 181 ? -0.374 19.379 -18.796 1.00 81.19 181 PHE A CA 1
ATOM 1497 C C . PHE A 1 181 ? -0.793 19.661 -20.251 1.00 81.19 181 PHE A C 1
ATOM 1499 O O . PHE A 1 181 ? -1.173 18.736 -20.967 1.00 81.19 181 PHE A O 1
ATOM 1506 N N . ASP A 1 182 ? -0.642 20.899 -20.736 1.00 80.94 182 ASP A N 1
ATOM 1507 C CA . ASP A 1 182 ? -0.981 21.283 -22.119 1.00 80.94 182 ASP A CA 1
ATOM 1508 C C . ASP A 1 182 ? -0.278 20.420 -23.168 1.00 80.94 182 ASP A C 1
ATOM 1510 O O . ASP A 1 182 ? -0.865 20.077 -24.196 1.00 80.94 182 ASP A O 1
ATOM 1514 N N . LYS A 1 183 ? 0.982 20.053 -22.898 1.00 77.19 183 LYS A N 1
ATOM 1515 C CA . LYS A 1 183 ? 1.717 19.120 -23.745 1.00 77.19 183 LYS A CA 1
ATOM 1516 C C . LYS A 1 183 ? 1.042 17.760 -23.634 1.00 77.19 183 LYS A C 1
ATOM 1518 O O . LYS A 1 183 ? 0.480 17.295 -24.617 1.00 77.19 183 LYS A O 1
ATOM 1523 N N . LEU A 1 184 ? 0.975 17.188 -22.430 1.00 81.06 184 LEU A N 1
ATOM 1524 C CA . LEU A 1 184 ? 0.414 15.855 -22.162 1.00 81.06 184 LEU A CA 1
ATOM 1525 C C . LEU A 1 184 ? -0.993 15.624 -22.722 1.00 81.06 184 LEU A C 1
ATOM 1527 O O . LEU A 1 184 ? -1.291 14.488 -23.085 1.00 81.06 184 LEU A O 1
ATOM 1531 N N . ASN A 1 185 ? -1.817 16.662 -22.872 1.00 83.25 185 ASN A N 1
ATOM 1532 C CA . ASN A 1 185 ? -3.154 16.554 -23.451 1.00 83.25 185 ASN A CA 1
ATOM 1533 C C . ASN A 1 185 ? -3.162 15.884 -24.844 1.00 83.25 185 ASN A C 1
ATOM 1535 O O . ASN A 1 185 ? -4.059 15.110 -25.161 1.00 83.25 185 ASN A O 1
ATOM 1539 N N . ALA A 1 186 ? -2.142 16.097 -25.682 1.00 83.06 186 ALA A N 1
ATOM 1540 C CA . ALA A 1 186 ? -2.063 15.395 -26.968 1.00 83.06 186 ALA A CA 1
ATOM 1541 C C . ALA A 1 186 ? -1.893 13.872 -26.786 1.00 83.06 186 ALA A C 1
ATOM 1543 O O . ALA A 1 186 ? -2.502 13.080 -27.507 1.00 83.06 186 ALA A O 1
ATOM 1544 N N . ILE A 1 187 ? -1.103 13.459 -25.790 1.00 82.50 187 ILE A N 1
ATOM 1545 C CA . ILE A 1 187 ? -0.901 12.046 -25.449 1.00 82.50 187 ILE A CA 1
ATOM 1546 C C . ILE A 1 187 ? -2.170 11.456 -24.836 1.00 82.50 187 ILE A C 1
ATOM 1548 O O . ILE A 1 187 ? -2.559 10.361 -25.233 1.00 82.50 187 ILE A O 1
ATOM 1552 N N . THR A 1 188 ? -2.845 12.158 -23.921 1.00 86.44 188 THR A N 1
ATOM 1553 C CA . THR A 1 188 ? -4.080 11.645 -23.299 1.00 86.44 188 THR A CA 1
ATOM 1554 C C . THR A 1 188 ? -5.161 11.378 -24.348 1.00 86.44 188 THR A C 1
ATOM 1556 O O . THR A 1 188 ? -5.768 10.307 -24.339 1.00 86.44 188 THR A O 1
ATOM 1559 N N . GLN A 1 189 ? -5.330 12.272 -25.330 1.00 86.75 189 GLN A N 1
ATOM 1560 C CA . GLN A 1 189 ? -6.267 12.068 -26.441 1.00 86.75 189 GLN A CA 1
ATOM 1561 C C . GLN A 1 189 ? -5.897 10.859 -27.314 1.00 86.75 189 GLN A C 1
ATOM 1563 O O . GLN A 1 189 ? -6.774 10.075 -27.681 1.00 86.75 189 GLN A O 1
ATOM 1568 N N . LEU A 1 190 ? -4.610 10.663 -27.622 1.00 85.00 190 LEU A N 1
ATOM 1569 C CA . LEU A 1 190 ? -4.147 9.490 -28.375 1.00 85.00 190 LEU A CA 1
ATOM 1570 C C . LEU A 1 190 ? -4.379 8.182 -27.604 1.00 85.00 190 LEU A C 1
ATOM 1572 O O . LEU A 1 190 ? -4.783 7.181 -28.198 1.00 85.00 190 LEU A O 1
ATOM 1576 N N . LEU A 1 191 ? -4.160 8.189 -26.286 1.00 85.81 191 LEU A N 1
ATOM 1577 C CA . LEU A 1 191 ? -4.404 7.032 -25.424 1.00 85.81 191 LEU A CA 1
ATOM 1578 C C . LEU A 1 191 ? -5.896 6.685 -25.356 1.00 85.81 191 LEU A C 1
ATOM 1580 O O . LEU A 1 191 ? -6.232 5.511 -25.479 1.00 85.81 191 LEU A O 1
ATOM 1584 N N . LEU A 1 192 ? -6.788 7.678 -25.250 1.00 86.06 192 LEU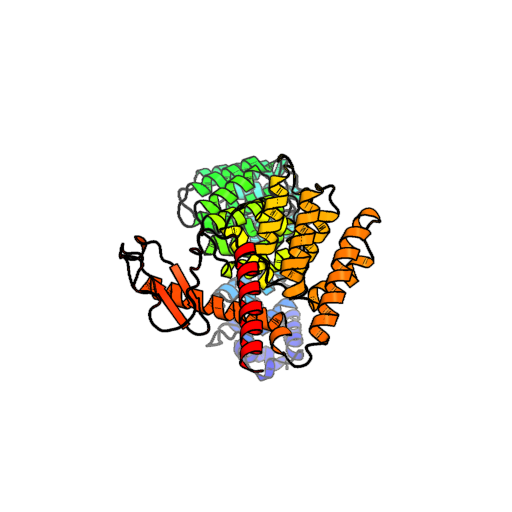 A N 1
ATOM 1585 C CA . LEU A 1 192 ? -8.243 7.464 -25.297 1.00 86.06 192 LEU A CA 1
ATOM 1586 C C . LEU A 1 192 ? -8.695 6.883 -26.644 1.00 86.06 192 LEU A C 1
ATOM 1588 O O . LEU A 1 192 ? -9.492 5.943 -26.688 1.00 86.06 192 LEU A O 1
ATOM 1592 N N . GLN A 1 193 ? -8.167 7.407 -27.755 1.00 85.88 193 GLN A N 1
ATOM 1593 C CA . GLN A 1 193 ? -8.466 6.884 -29.092 1.00 85.88 193 GLN A CA 1
ATOM 1594 C C . GLN A 1 193 ? -8.026 5.424 -29.228 1.00 85.88 193 GLN A C 1
ATOM 1596 O O . GLN A 1 193 ? -8.828 4.582 -29.637 1.00 85.88 193 GLN A O 1
ATOM 1601 N N . ARG A 1 194 ? -6.792 5.104 -28.822 1.00 83.00 194 ARG A N 1
ATOM 1602 C CA . ARG A 1 194 ? -6.273 3.727 -28.803 1.00 83.00 194 ARG A CA 1
ATOM 1603 C C . ARG A 1 194 ? -7.126 2.812 -27.939 1.00 83.00 194 ARG A C 1
ATOM 1605 O O . ARG A 1 194 ? -7.607 1.795 -28.428 1.00 83.00 194 ARG A O 1
ATOM 1612 N N . GLN A 1 195 ? -7.383 3.216 -26.700 1.00 84.06 195 GLN A N 1
ATOM 1613 C CA . GLN A 1 195 ? -8.222 2.485 -25.756 1.00 84.06 195 GLN A CA 1
ATOM 1614 C C . GLN A 1 195 ? -9.588 2.148 -26.368 1.00 84.06 195 GLN A C 1
ATOM 1616 O O . GLN A 1 195 ? -10.033 1.011 -26.271 1.00 84.06 195 GLN A O 1
ATOM 1621 N N . SER A 1 196 ? -10.235 3.091 -27.060 1.00 80.38 196 SER A N 1
ATOM 1622 C CA . SER A 1 196 ? -11.546 2.854 -27.684 1.00 80.38 196 SER A CA 1
ATOM 1623 C C . SER A 1 196 ? -11.542 1.779 -28.783 1.00 80.38 196 SER A C 1
ATOM 1625 O O . SER A 1 196 ? -12.594 1.205 -29.068 1.00 80.38 196 SER A O 1
ATOM 1627 N N . SER A 1 197 ? -10.378 1.496 -29.379 1.00 80.62 197 SER A N 1
ATOM 1628 C CA . SER A 1 197 ? -10.209 0.508 -30.452 1.00 80.62 197 SER A CA 1
ATOM 1629 C C . SER A 1 197 ? -9.915 -0.914 -29.965 1.00 80.62 197 SER A C 1
ATOM 1631 O O . SER A 1 197 ? -9.972 -1.847 -30.765 1.00 80.62 197 SER A O 1
ATOM 1633 N N . LEU A 1 198 ? -9.626 -1.094 -28.673 1.00 79.19 198 LEU A N 1
ATOM 1634 C CA . LEU A 1 198 ? -9.335 -2.405 -28.096 1.00 79.19 198 LEU A CA 1
ATOM 1635 C C . LEU A 1 198 ? -10.641 -3.182 -27.851 1.00 79.19 198 LEU A C 1
ATO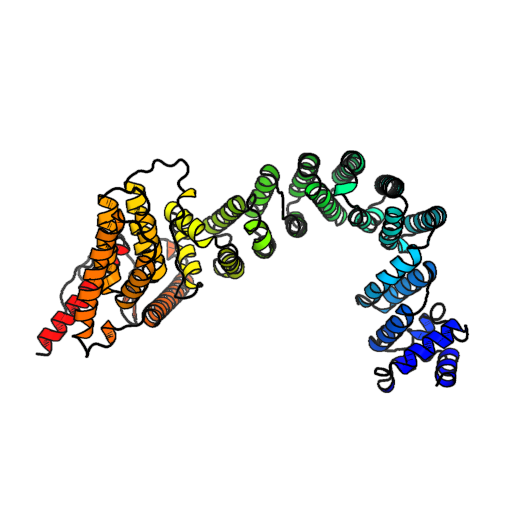M 1637 O O . LEU A 1 198 ? -11.696 -2.594 -27.613 1.00 79.19 198 LEU A O 1
ATOM 1641 N N . SER A 1 199 ? -10.598 -4.511 -27.958 1.00 71.44 199 SER A N 1
ATOM 1642 C CA . SER A 1 199 ? -11.769 -5.379 -27.736 1.00 71.44 199 SER A CA 1
ATOM 1643 C C . SER A 1 199 ? -11.668 -6.242 -26.487 1.00 71.44 199 SER A C 1
ATOM 1645 O O . SER A 1 199 ? -12.696 -6.715 -26.015 1.00 71.44 199 SER A O 1
ATOM 1647 N N . ASP A 1 200 ? -10.459 -6.427 -25.959 1.00 69.75 200 ASP A N 1
ATOM 1648 C CA . ASP A 1 200 ? -10.146 -7.333 -24.858 1.00 69.75 200 ASP A CA 1
ATOM 1649 C C . ASP A 1 200 ? -9.081 -6.713 -23.941 1.00 69.75 200 ASP A C 1
ATOM 1651 O O . ASP A 1 200 ? -8.389 -5.761 -24.314 1.00 69.75 200 ASP A O 1
ATOM 1655 N N . MET A 1 201 ? -8.937 -7.271 -22.736 1.00 67.19 201 MET A N 1
ATOM 1656 C CA . MET A 1 201 ? -7.799 -6.963 -21.868 1.00 67.19 201 MET A CA 1
ATOM 1657 C C . MET A 1 201 ? -6.528 -7.556 -22.480 1.00 67.19 201 MET A C 1
ATOM 1659 O O . MET A 1 201 ? -6.322 -8.767 -22.431 1.00 67.19 201 MET A O 1
ATOM 1663 N N . ASP A 1 202 ? -5.682 -6.695 -23.038 1.00 69.00 202 ASP A N 1
ATOM 1664 C CA . ASP A 1 202 ? -4.342 -7.036 -23.521 1.00 69.00 202 ASP A CA 1
ATOM 1665 C C . ASP A 1 202 ? -3.294 -6.137 -22.841 1.00 69.00 202 ASP A C 1
ATOM 1667 O O . ASP A 1 202 ? -3.628 -5.092 -22.274 1.00 69.00 202 ASP A O 1
ATOM 1671 N N . LYS A 1 203 ? -2.015 -6.518 -22.927 1.00 73.44 203 LYS A N 1
ATOM 1672 C CA . LYS A 1 203 ? -0.849 -5.806 -22.369 1.00 73.44 203 LYS A CA 1
ATOM 1673 C C . LYS A 1 203 ? -0.835 -4.316 -22.712 1.00 73.44 203 LYS A C 1
ATOM 1675 O O . LYS A 1 203 ? -0.336 -3.506 -21.933 1.00 73.44 203 LYS A O 1
ATOM 1680 N N . GLU A 1 204 ? -1.373 -3.957 -23.876 1.00 78.94 204 GLU A N 1
ATOM 1681 C CA . GLU A 1 204 ? -1.527 -2.574 -24.320 1.00 78.94 204 GLU A CA 1
ATOM 1682 C C . GLU A 1 204 ? -2.424 -1.760 -23.373 1.00 78.94 204 GLU A C 1
ATOM 1684 O O . GLU A 1 204 ? -2.036 -0.669 -22.956 1.00 78.94 204 GLU A O 1
ATOM 1689 N N . LEU A 1 205 ? -3.572 -2.294 -22.947 1.00 78.88 205 LEU A N 1
ATOM 1690 C CA . LEU A 1 205 ? -4.494 -1.589 -22.051 1.00 78.88 205 LEU A CA 1
ATOM 1691 C C . LEU A 1 205 ? -3.920 -1.434 -20.636 1.00 78.88 205 LEU A C 1
ATOM 1693 O O . LEU A 1 205 ? -4.054 -0.372 -20.026 1.00 78.88 205 LEU A O 1
ATOM 1697 N N . SER A 1 206 ? -3.215 -2.450 -20.133 1.00 77.00 206 SER A N 1
ATOM 1698 C CA . SER A 1 206 ? -2.497 -2.394 -18.849 1.00 77.00 206 SER A CA 1
ATOM 1699 C C . SER A 1 206 ? -1.437 -1.293 -18.852 1.00 77.00 206 SER A C 1
ATOM 1701 O O . SER A 1 206 ? -1.203 -0.616 -17.847 1.00 77.00 206 SER A O 1
ATOM 1703 N N . GLN A 1 207 ? -0.796 -1.103 -20.003 1.00 79.12 207 GLN A N 1
ATOM 1704 C CA . GLN A 1 207 ? 0.219 -0.088 -20.198 1.00 79.12 207 GLN A CA 1
ATOM 1705 C C . GLN A 1 207 ? -0.384 1.312 -20.347 1.00 79.12 207 GLN A C 1
ATOM 1707 O O . GLN A 1 207 ? 0.131 2.254 -19.743 1.00 79.12 207 GLN A O 1
ATOM 1712 N N . ILE A 1 208 ? -1.494 1.443 -21.083 1.00 84.44 208 ILE A N 1
ATOM 1713 C CA . ILE A 1 208 ? -2.288 2.678 -21.166 1.00 84.44 208 ILE A CA 1
ATOM 1714 C C . ILE A 1 208 ? -2.700 3.123 -19.764 1.00 84.44 208 ILE A C 1
ATOM 1716 O O . ILE A 1 208 ? -2.477 4.277 -19.401 1.00 84.44 208 ILE A O 1
ATOM 1720 N N . LEU A 1 209 ? -3.246 2.206 -18.960 1.00 82.25 209 LEU A N 1
ATOM 1721 C CA . LEU A 1 209 ? -3.619 2.500 -17.586 1.00 82.25 209 LEU A CA 1
ATOM 1722 C C . LEU A 1 209 ? -2.426 3.012 -16.796 1.00 82.25 209 LEU A C 1
ATOM 1724 O O . LEU A 1 209 ? -2.540 4.037 -16.142 1.00 82.25 209 LEU A O 1
ATOM 1728 N N . TYR A 1 210 ? -1.301 2.301 -16.846 1.00 80.00 210 TYR A N 1
ATOM 1729 C CA . TYR A 1 210 ? -0.126 2.656 -16.062 1.00 80.00 210 TYR A CA 1
ATOM 1730 C C . TYR A 1 210 ? 0.412 4.048 -16.423 1.00 80.00 210 TYR A C 1
ATOM 1732 O O . TYR A 1 210 ? 0.767 4.815 -15.532 1.00 80.00 210 TYR A O 1
ATOM 1740 N N . VAL A 1 211 ? 0.408 4.409 -17.708 1.00 81.31 211 VAL A N 1
ATOM 1741 C CA . VAL A 1 211 ? 0.741 5.765 -18.170 1.00 81.31 211 VAL A CA 1
ATOM 1742 C C . VAL A 1 211 ? -0.282 6.790 -17.673 1.00 81.31 211 VAL A C 1
ATOM 1744 O O . VAL A 1 211 ? 0.111 7.825 -17.140 1.00 81.31 211 VAL A O 1
ATOM 1747 N N . ALA A 1 212 ? -1.582 6.510 -17.810 1.00 84.88 212 ALA A N 1
ATOM 1748 C CA . ALA A 1 212 ? -2.641 7.419 -17.370 1.00 84.88 212 ALA A CA 1
ATOM 1749 C C . ALA A 1 212 ? -2.552 7.718 -15.870 1.00 84.88 212 ALA A C 1
ATOM 1751 O O . ALA A 1 212 ? -2.713 8.849 -15.425 1.00 84.88 212 ALA A O 1
ATOM 1752 N N . SER A 1 213 ? -2.218 6.682 -15.119 1.00 80.69 213 SER A N 1
ATOM 1753 C CA . SER A 1 213 ? -1.893 6.699 -13.709 1.00 80.69 213 SER A CA 1
ATOM 1754 C C . SER A 1 213 ? -0.753 7.675 -13.365 1.00 80.69 213 SER A C 1
ATOM 1756 O O . SER A 1 213 ? -0.929 8.521 -12.494 1.00 80.69 213 SER A O 1
ATOM 1758 N N . HIS A 1 214 ? 0.386 7.621 -14.068 1.00 80.56 214 HIS A N 1
ATOM 1759 C CA . HIS A 1 214 ? 1.501 8.567 -13.862 1.00 80.56 214 HIS A CA 1
ATOM 1760 C C . HIS A 1 214 ? 1.115 10.013 -14.182 1.00 80.56 214 HIS A C 1
ATOM 1762 O O . HIS A 1 214 ? 1.416 10.916 -13.408 1.00 80.56 214 HIS A O 1
ATOM 1768 N N . ILE A 1 215 ? 0.392 10.229 -15.286 1.00 83.50 215 ILE A N 1
ATOM 1769 C CA . ILE A 1 215 ? -0.105 11.562 -15.658 1.00 83.50 215 ILE A CA 1
ATOM 1770 C C . ILE A 1 215 ? -1.033 12.114 -14.565 1.00 83.50 215 ILE A C 1
ATOM 1772 O O . ILE A 1 215 ? -0.945 13.293 -14.222 1.00 83.50 215 ILE A O 1
ATOM 1776 N N . TYR A 1 216 ? -1.896 11.264 -14.001 1.00 85.19 216 TYR A N 1
ATOM 1777 C CA . TYR A 1 216 ? -2.792 11.633 -12.910 1.00 85.19 216 TYR A CA 1
ATOM 1778 C C . TYR A 1 216 ? -2.052 12.026 -11.631 1.00 85.19 216 TYR A C 1
ATOM 1780 O O . TYR A 1 216 ? -2.415 13.024 -11.017 1.00 85.19 216 TYR A O 1
ATOM 1788 N N . ASP A 1 217 ? -1.006 11.297 -11.241 1.00 81.00 217 ASP A N 1
ATOM 1789 C CA . ASP A 1 217 ? -0.238 11.616 -10.028 1.00 81.00 217 ASP A CA 1
ATOM 1790 C C . ASP A 1 217 ? 0.429 12.996 -10.117 1.00 81.00 217 ASP A C 1
ATOM 1792 O O . ASP A 1 217 ? 0.438 13.755 -9.149 1.00 81.00 217 ASP A O 1
ATOM 1796 N N . SER A 1 218 ? 0.928 13.353 -11.305 1.00 81.81 218 SER A N 1
ATOM 1797 C CA . SER A 1 218 ? 1.566 14.651 -11.545 1.00 81.81 218 SER A CA 1
ATOM 1798 C C . SER A 1 218 ? 0.571 15.803 -11.718 1.00 81.81 218 SER A C 1
ATOM 1800 O O . SER A 1 218 ? 0.872 16.927 -11.321 1.00 81.81 218 SER A O 1
ATOM 1802 N N . TYR A 1 219 ? -0.615 15.542 -12.282 1.00 85.12 219 TYR A N 1
ATOM 1803 C CA . TYR A 1 219 ? -1.646 16.556 -12.546 1.00 85.12 219 TYR A CA 1
ATOM 1804 C C . TYR A 1 219 ? -3.048 16.083 -12.133 1.00 85.12 219 TYR A C 1
ATOM 1806 O O . TYR A 1 219 ? -3.929 15.929 -12.982 1.00 85.12 219 TYR A O 1
ATOM 1814 N N . PRO A 1 220 ? -3.316 15.891 -10.830 1.00 83.31 220 PRO A N 1
ATOM 1815 C CA . PRO A 1 220 ? -4.539 15.235 -10.375 1.00 83.31 220 PRO A CA 1
ATOM 1816 C C . PRO A 1 220 ? -5.813 16.020 -10.687 1.00 83.31 220 PRO A C 1
ATOM 1818 O O . PRO A 1 220 ? -6.863 15.409 -10.807 1.00 83.31 220 PRO A O 1
ATOM 1821 N N . GLN A 1 221 ? -5.751 17.350 -10.825 1.00 86.12 221 GLN A N 1
ATOM 1822 C CA . GLN A 1 221 ? -6.924 18.167 -11.165 1.00 86.12 221 GLN A CA 1
ATOM 1823 C C . GLN A 1 221 ? -7.246 18.126 -12.664 1.00 86.12 221 GLN A C 1
ATOM 1825 O O . GLN A 1 221 ? -8.406 17.965 -13.032 1.00 86.12 221 GLN A O 1
ATOM 1830 N N . ASP A 1 222 ? -6.229 18.244 -13.519 1.00 87.62 222 ASP A N 1
ATOM 1831 C CA . ASP A 1 222 ? -6.417 18.341 -14.970 1.00 87.62 222 ASP A CA 1
ATOM 1832 C C . ASP A 1 222 ? -6.583 16.963 -15.635 1.00 87.62 222 ASP A C 1
ATOM 1834 O O . ASP A 1 222 ? -7.281 16.825 -16.639 1.00 87.62 222 ASP A O 1
ATOM 1838 N N . ALA A 1 223 ? -5.972 15.920 -15.065 1.00 87.81 223 ALA A N 1
ATOM 1839 C CA . ALA A 1 223 ? -5.977 14.567 -15.615 1.00 87.81 223 ALA A CA 1
ATOM 1840 C C . ALA A 1 223 ? -7.086 13.661 -15.053 1.00 87.81 223 ALA A C 1
ATOM 1842 O O . ALA A 1 223 ? -7.198 12.514 -15.488 1.00 87.81 223 ALA A O 1
ATOM 1843 N N . GLU A 1 224 ? -7.881 14.124 -14.079 1.00 88.50 224 GLU A N 1
ATOM 1844 C CA . GLU A 1 224 ? -8.858 13.279 -13.377 1.00 88.50 224 GLU A CA 1
ATOM 1845 C C . GLU A 1 224 ? -9.881 12.653 -14.324 1.00 88.50 224 GLU A C 1
ATOM 1847 O O . GLU A 1 224 ? -10.112 11.447 -14.263 1.00 88.50 224 GLU A O 1
ATOM 1852 N N . GLU A 1 225 ? -10.485 13.456 -15.203 1.00 90.44 225 GLU A N 1
ATOM 1853 C CA . GLU A 1 225 ? -11.513 12.989 -16.141 1.00 90.44 225 GLU A CA 1
ATOM 1854 C C . GLU A 1 225 ? -10.945 11.925 -17.088 1.00 90.44 225 GLU A C 1
ATOM 1856 O O . GLU A 1 225 ? -11.491 10.829 -17.190 1.00 90.44 225 GLU A O 1
ATOM 1861 N N . PHE A 1 226 ? -9.773 12.196 -17.668 1.00 89.75 226 PHE A N 1
ATOM 1862 C CA . PHE A 1 226 ? -9.044 11.242 -18.503 1.00 89.75 226 PHE A CA 1
ATOM 1863 C C . PHE A 1 226 ? -8.743 9.931 -17.761 1.00 89.75 226 PHE A C 1
ATOM 1865 O O . PHE A 1 226 ? -8.976 8.843 -18.291 1.00 89.75 226 PHE A O 1
ATOM 1872 N N . PHE A 1 227 ? -8.247 10.016 -16.525 1.00 88.25 227 PHE A N 1
ATOM 1873 C CA . PHE A 1 227 ? -7.955 8.833 -15.722 1.00 88.25 227 PHE A CA 1
ATOM 1874 C C . PHE A 1 227 ? -9.226 8.026 -15.422 1.00 88.25 227 PHE A C 1
ATOM 1876 O O . PHE A 1 227 ? -9.227 6.800 -15.539 1.00 88.25 227 PHE A O 1
ATOM 1883 N N . LEU A 1 228 ? -10.321 8.704 -15.069 1.00 88.25 228 LEU A N 1
ATOM 1884 C CA . LEU A 1 228 ? -11.610 8.076 -14.791 1.00 88.25 228 LEU A CA 1
ATOM 1885 C C . LEU A 1 228 ? -12.230 7.418 -16.030 1.00 88.25 228 LEU A C 1
ATOM 1887 O O . LEU A 1 228 ? -12.861 6.372 -15.874 1.00 88.25 228 LEU A O 1
ATOM 1891 N N . ASP A 1 229 ? -12.037 7.975 -17.225 1.00 89.12 229 ASP A N 1
ATOM 1892 C CA . ASP A 1 229 ? -12.508 7.390 -18.486 1.00 89.12 229 ASP A CA 1
ATOM 1893 C C . ASP A 1 229 ? -11.786 6.075 -18.806 1.00 89.12 229 ASP A C 1
ATOM 1895 O O . ASP A 1 229 ? -12.420 5.065 -19.134 1.00 89.12 229 ASP A O 1
ATOM 1899 N N . ILE A 1 230 ? -10.459 6.062 -18.641 1.00 86.31 230 ILE A N 1
ATOM 1900 C CA . ILE A 1 230 ? -9.624 4.862 -18.793 1.00 86.31 230 ILE A CA 1
ATOM 1901 C C . ILE A 1 230 ? -10.036 3.816 -17.750 1.00 86.31 230 ILE A C 1
ATOM 1903 O O . ILE A 1 230 ? -10.231 2.642 -18.077 1.00 86.31 230 ILE A O 1
ATOM 1907 N N . PHE A 1 231 ? -10.231 4.251 -16.501 1.00 83.75 231 PHE A N 1
ATOM 1908 C CA . PHE A 1 231 ? -10.690 3.404 -15.403 1.00 83.75 231 PHE A CA 1
ATOM 1909 C C . PHE A 1 231 ? -12.042 2.754 -15.730 1.00 83.75 231 PHE A C 1
ATOM 1911 O O . PHE A 1 231 ? -12.173 1.533 -15.654 1.00 83.75 231 PHE A O 1
ATOM 1918 N N . ASP A 1 232 ? -13.042 3.542 -16.133 1.00 85.44 232 ASP A N 1
ATOM 1919 C CA . ASP A 1 232 ? -14.387 3.054 -16.465 1.00 85.44 232 ASP A CA 1
ATOM 1920 C C . ASP A 1 232 ? -14.395 2.102 -17.651 1.00 85.44 232 ASP A C 1
ATOM 1922 O O . ASP A 1 232 ? -15.214 1.182 -17.711 1.00 85.44 232 ASP A O 1
ATOM 1926 N N . TYR A 1 233 ? -13.497 2.312 -18.605 1.00 84.75 233 TYR A N 1
ATOM 1927 C CA . TYR A 1 233 ? -13.354 1.401 -19.720 1.00 84.75 233 TYR A CA 1
ATOM 1928 C C . TYR A 1 233 ? -12.801 0.046 -19.282 1.00 84.75 233 TYR A C 1
ATOM 1930 O O . TYR A 1 233 ? -13.355 -0.979 -19.673 1.00 84.75 233 TYR A O 1
ATOM 1938 N N . ILE A 1 234 ? -11.776 0.029 -18.426 1.00 78.31 234 ILE A N 1
ATOM 1939 C CA . ILE A 1 234 ? -11.190 -1.212 -17.897 1.00 78.31 234 ILE A CA 1
ATOM 1940 C C . ILE A 1 234 ? -12.214 -1.998 -17.074 1.00 78.31 234 ILE A C 1
ATOM 1942 O O . ILE A 1 234 ? -12.283 -3.220 -17.188 1.00 78.31 234 ILE A O 1
ATOM 1946 N N . LEU A 1 235 ? -13.074 -1.308 -16.318 1.00 78.19 235 LEU A N 1
ATOM 1947 C CA . LEU A 1 235 ? -14.160 -1.939 -15.560 1.00 78.19 235 LEU A CA 1
ATOM 1948 C C . LEU A 1 235 ? -15.175 -2.708 -16.426 1.00 78.19 235 LEU A C 1
ATOM 1950 O O . LEU A 1 235 ? -15.964 -3.485 -15.887 1.00 78.19 235 LEU A O 1
ATOM 1954 N N . LYS A 1 236 ? -15.209 -2.499 -17.749 1.00 80.44 236 LYS A N 1
ATOM 1955 C CA . LYS A 1 236 ? -16.089 -3.269 -18.647 1.00 80.44 236 LYS A CA 1
ATOM 1956 C C . LYS A 1 236 ? -15.636 -4.723 -18.797 1.00 80.44 236 LYS A C 1
ATOM 1958 O O . LYS A 1 236 ? -16.447 -5.557 -19.199 1.00 80.44 236 LYS A O 1
ATOM 1963 N N . PHE A 1 237 ? -14.379 -5.032 -18.478 1.00 74.38 237 PHE A N 1
ATOM 1964 C CA . PHE A 1 237 ? -13.807 -6.368 -18.615 1.00 74.38 237 PHE A CA 1
ATOM 1965 C C . PHE A 1 237 ? -13.857 -7.118 -17.280 1.00 74.38 237 PHE A C 1
ATOM 1967 O O . PHE A 1 237 ? -13.355 -6.647 -16.266 1.00 74.38 237 PHE A O 1
ATOM 1974 N N . ASN A 1 238 ? -14.467 -8.306 -17.267 1.00 60.59 238 ASN A N 1
ATOM 1975 C CA . ASN A 1 238 ? -14.928 -8.941 -16.027 1.00 60.59 238 ASN A CA 1
ATOM 1976 C C . ASN A 1 238 ? -13.958 -9.965 -15.394 1.00 60.59 238 ASN A C 1
ATOM 1978 O O . ASN A 1 238 ? -14.357 -10.656 -14.460 1.00 60.59 238 ASN A O 1
ATOM 1982 N N . ASP A 1 239 ? -12.710 -10.063 -15.870 1.00 64.69 239 ASP A N 1
ATOM 1983 C CA . ASP A 1 239 ? -11.791 -11.159 -15.507 1.00 64.69 239 ASP A CA 1
ATOM 1984 C C . ASP A 1 239 ? -10.475 -10.677 -14.855 1.00 64.69 239 ASP A C 1
ATOM 1986 O O . ASP A 1 239 ? -10.399 -10.531 -13.633 1.00 64.69 239 ASP A O 1
ATOM 1990 N N . GLU A 1 240 ? -9.418 -10.430 -15.641 1.00 60.47 240 GLU A N 1
ATOM 1991 C CA . GLU A 1 240 ? -8.063 -10.135 -15.129 1.00 60.47 240 GLU A CA 1
ATOM 1992 C C . GLU A 1 240 ? -7.740 -8.637 -15.009 1.00 60.47 240 GLU A C 1
ATOM 1994 O O . GLU A 1 240 ? -6.877 -8.259 -14.212 1.00 60.47 240 GLU A O 1
ATOM 1999 N N . GLY A 1 241 ? -8.469 -7.769 -15.718 1.00 60.84 241 GLY A N 1
ATOM 2000 C CA . GLY A 1 241 ? -8.181 -6.329 -15.767 1.00 60.84 241 GLY A CA 1
ATOM 2001 C C . GLY A 1 241 ? -8.266 -5.617 -14.421 1.00 60.84 241 GLY A C 1
ATOM 2002 O O . GLY A 1 241 ? -7.508 -4.688 -14.152 1.00 60.84 241 GLY A O 1
ATOM 2003 N N . HIS A 1 242 ? -9.104 -6.116 -13.512 1.00 68.81 242 HIS A N 1
ATOM 2004 C CA . HIS A 1 242 ? -9.198 -5.596 -12.151 1.00 68.81 242 HIS A CA 1
ATOM 2005 C C . HIS A 1 242 ? -7.932 -5.867 -11.317 1.00 68.81 242 HIS A C 1
ATOM 2007 O O . HIS A 1 242 ? -7.576 -5.049 -10.471 1.00 68.81 242 HIS A O 1
ATOM 2013 N N . LEU A 1 243 ? -7.242 -6.994 -11.550 1.00 66.19 243 LEU A N 1
ATOM 2014 C CA . LEU A 1 243 ? -6.018 -7.361 -10.824 1.00 66.19 243 LEU A CA 1
ATOM 2015 C C . LEU A 1 243 ? -4.845 -6.462 -11.229 1.00 66.19 243 LEU A C 1
ATOM 2017 O O . LEU A 1 243 ? -4.080 -6.022 -10.372 1.00 66.19 243 LEU A O 1
ATOM 2021 N N . GLU A 1 244 ? -4.693 -6.218 -12.531 1.00 63.88 244 GLU A N 1
ATOM 2022 C CA . GLU A 1 244 ? -3.649 -5.340 -13.066 1.00 63.88 244 GLU A CA 1
ATOM 2023 C C . GLU A 1 244 ? -3.902 -3.885 -12.682 1.00 63.88 244 GLU A C 1
ATOM 2025 O O . GLU A 1 244 ? -2.968 -3.196 -12.279 1.00 63.88 244 GLU A O 1
ATOM 2030 N N . LEU A 1 245 ? -5.166 -3.447 -12.701 1.00 67.06 245 LEU A N 1
ATOM 2031 C CA . LEU A 1 245 ? -5.562 -2.121 -12.237 1.00 67.06 245 LEU A CA 1
ATOM 2032 C C . LEU A 1 245 ? -5.117 -1.863 -10.797 1.00 67.06 245 LEU A C 1
ATOM 2034 O O . LEU A 1 245 ? -4.520 -0.831 -10.506 1.00 67.06 245 LEU A O 1
ATOM 2038 N N . LEU A 1 246 ? -5.330 -2.832 -9.909 1.00 65.94 246 LEU A N 1
ATOM 2039 C CA . LEU A 1 246 ? -4.932 -2.736 -8.506 1.00 65.94 246 LEU A CA 1
ATOM 2040 C C . LEU A 1 246 ? -3.413 -2.767 -8.304 1.00 65.94 246 LEU A C 1
ATOM 2042 O O . LEU A 1 246 ? -2.897 -2.026 -7.467 1.00 65.94 246 LEU A O 1
ATOM 2046 N N . ASP A 1 247 ? -2.687 -3.584 -9.069 1.00 67.50 247 ASP A N 1
ATOM 2047 C CA . ASP A 1 247 ? -1.222 -3.640 -8.989 1.00 67.50 247 ASP A CA 1
ATOM 2048 C C . ASP A 1 247 ? -0.564 -2.375 -9.550 1.00 67.50 247 ASP A C 1
ATOM 2050 O O . ASP A 1 247 ? 0.437 -1.905 -9.019 1.00 67.50 247 ASP A O 1
ATOM 2054 N N . LYS A 1 248 ? -1.141 -1.766 -10.590 1.00 66.12 248 LYS A N 1
ATOM 2055 C CA . LYS A 1 248 ? -0.656 -0.487 -11.115 1.00 66.12 248 LYS A CA 1
ATOM 2056 C C . LYS A 1 248 ? -1.015 0.681 -10.202 1.00 66.12 248 LYS A C 1
ATOM 2058 O O . LYS A 1 248 ? -0.189 1.573 -10.035 1.00 66.12 248 LYS A O 1
ATOM 2063 N N . LEU A 1 249 ? -2.168 0.623 -9.530 1.00 63.28 249 LEU A N 1
ATOM 2064 C CA . LEU A 1 249 ? -2.590 1.614 -8.538 1.00 63.28 249 LEU A CA 1
ATOM 2065 C C . LEU A 1 249 ? -1.755 1.621 -7.245 1.00 63.28 249 LEU A C 1
ATOM 2067 O O . LEU A 1 249 ? -1.852 2.549 -6.446 1.00 63.28 249 LEU A O 1
ATOM 2071 N N . ARG A 1 250 ? -0.881 0.625 -7.067 1.00 56.28 250 ARG A N 1
ATOM 2072 C CA . ARG A 1 250 ? 0.075 0.486 -5.959 1.00 56.28 250 ARG A CA 1
ATOM 2073 C C . ARG A 1 250 ? 1.000 1.684 -5.743 1.00 56.28 250 ARG A C 1
ATOM 2075 O O . ARG A 1 250 ? 1.522 1.840 -4.643 1.00 56.28 250 ARG A O 1
ATOM 2082 N N . PHE A 1 251 ? 1.233 2.491 -6.774 1.00 54.00 251 PHE A N 1
ATOM 2083 C CA . PHE A 1 251 ? 2.219 3.569 -6.739 1.00 54.00 251 PHE A CA 1
ATOM 2084 C C . PHE A 1 251 ? 1.625 4.952 -6.408 1.00 54.00 251 PHE A C 1
ATOM 2086 O O . PHE A 1 251 ? 2.395 5.870 -6.146 1.00 54.00 251 PHE A O 1
ATOM 2093 N N . PHE A 1 252 ? 0.295 5.104 -6.312 1.00 59.78 252 PHE A N 1
ATOM 2094 C CA . PHE A 1 252 ? -0.355 6.396 -6.012 1.00 59.78 252 PHE A CA 1
ATOM 2095 C C . PHE A 1 252 ? -0.509 6.591 -4.513 1.00 59.78 252 PHE A C 1
ATOM 2097 O O . PHE A 1 252 ? -1.307 5.909 -3.871 1.00 59.78 252 PHE A O 1
ATOM 2104 N N . CYS A 1 253 ? 0.266 7.510 -3.941 1.00 54.22 253 CYS A N 1
ATOM 2105 C CA . CYS A 1 253 ? 0.363 7.611 -2.483 1.00 54.22 253 CYS A CA 1
ATOM 2106 C C . CYS A 1 253 ? 0.164 9.021 -1.921 1.00 54.22 253 CYS A C 1
ATOM 2108 O O . CYS A 1 253 ? -0.011 9.149 -0.711 1.00 54.22 253 CYS A O 1
ATOM 2110 N N . SER A 1 254 ? 0.176 10.076 -2.738 1.00 57.06 254 SER A N 1
ATOM 2111 C CA . SER A 1 254 ? 0.101 11.445 -2.213 1.00 57.06 254 SER A CA 1
ATOM 2112 C C . SER A 1 254 ? -1.306 12.045 -2.329 1.00 57.06 254 SER A C 1
ATOM 2114 O O . SER A 1 254 ? -1.840 12.471 -1.305 1.00 57.06 254 SER A O 1
ATOM 2116 N N . ASN A 1 255 ? -1.947 12.009 -3.510 1.00 66.25 255 ASN A N 1
ATOM 2117 C CA . ASN A 1 255 ? -3.146 12.818 -3.797 1.00 66.25 255 ASN A CA 1
ATOM 2118 C C . ASN A 1 255 ? -4.227 12.106 -4.643 1.00 66.25 255 ASN A C 1
ATOM 2120 O O . ASN A 1 255 ? -4.535 12.532 -5.752 1.00 66.25 255 ASN A O 1
ATOM 2124 N N . ILE A 1 256 ? -4.861 11.052 -4.116 1.00 77.00 256 ILE A N 1
ATOM 2125 C CA . ILE A 1 256 ? -6.041 10.457 -4.775 1.00 77.00 256 ILE A CA 1
ATOM 2126 C C . ILE A 1 256 ? -7.287 11.295 -4.461 1.00 77.00 256 ILE A C 1
ATOM 2128 O O . ILE A 1 256 ? -7.621 11.526 -3.297 1.00 77.00 256 ILE A O 1
ATOM 2132 N N . SER A 1 257 ? -8.011 11.723 -5.493 1.00 81.94 257 SER A N 1
ATOM 2133 C CA . SER A 1 257 ? -9.261 12.463 -5.336 1.00 81.94 257 SER A CA 1
ATOM 2134 C C . SER A 1 257 ? -10.418 11.567 -4.881 1.00 81.94 257 SER A C 1
ATOM 2136 O O . SER A 1 257 ? -10.427 10.342 -5.041 1.00 81.94 257 SER A O 1
ATOM 2138 N N . SER A 1 258 ? -11.441 12.185 -4.285 1.00 81.81 258 SER A N 1
ATOM 2139 C CA . SER A 1 258 ? -12.580 11.453 -3.711 1.00 81.81 258 SER A CA 1
ATOM 2140 C C . SER A 1 258 ? -13.371 10.627 -4.739 1.00 81.81 258 SER A C 1
ATOM 2142 O O . SER A 1 258 ? -13.9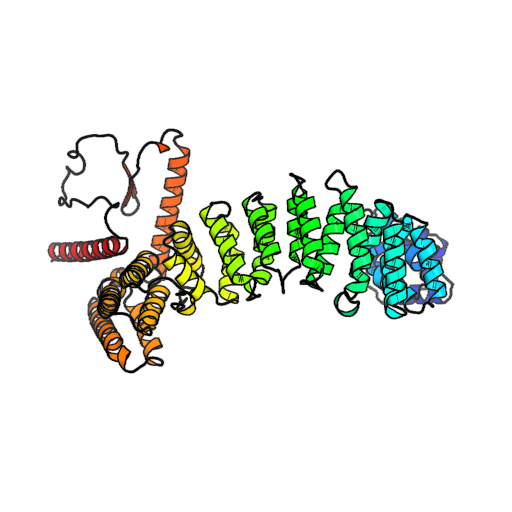21 9.578 -4.396 1.00 81.81 258 SER A O 1
ATOM 2144 N N . SER A 1 259 ? -13.417 11.070 -5.997 1.00 85.44 259 SER A N 1
ATOM 2145 C CA . SER A 1 259 ? -14.088 10.402 -7.120 1.00 85.44 259 SER A CA 1
ATOM 2146 C C . SER A 1 259 ? -13.357 9.117 -7.522 1.00 85.44 259 SER A C 1
ATOM 2148 O O . SER A 1 259 ? -13.976 8.048 -7.557 1.00 85.44 259 SER A O 1
ATOM 2150 N N . VAL A 1 260 ? -12.041 9.203 -7.742 1.00 82.88 260 VAL A N 1
ATOM 2151 C CA . VAL A 1 260 ? -11.163 8.072 -8.057 1.00 82.88 260 VAL A CA 1
ATOM 2152 C C . VAL A 1 260 ? -11.206 7.062 -6.921 1.00 82.88 260 VAL A C 1
ATOM 2154 O O . VAL A 1 260 ? -11.462 5.877 -7.152 1.00 82.88 260 VAL A O 1
ATOM 2157 N N . TRP A 1 261 ? -11.078 7.536 -5.679 1.00 81.31 261 TRP A N 1
ATOM 2158 C CA . TRP A 1 261 ? -11.162 6.674 -4.507 1.00 81.31 261 TRP A CA 1
ATOM 2159 C C . TRP A 1 261 ? -12.490 5.921 -4.434 1.00 81.31 261 TRP A C 1
ATOM 2161 O O . TRP A 1 261 ? -12.508 4.720 -4.182 1.00 81.31 261 TRP A O 1
ATOM 2171 N N . LYS A 1 262 ? -13.615 6.603 -4.671 1.00 83.56 262 LYS A N 1
ATOM 2172 C CA . LYS A 1 262 ? -14.946 5.987 -4.624 1.00 83.56 262 LYS A CA 1
ATOM 2173 C C . LYS A 1 262 ? -15.105 4.867 -5.656 1.00 83.56 262 LYS A C 1
ATOM 2175 O O . LYS A 1 262 ? -15.775 3.875 -5.370 1.00 83.56 262 LYS A O 1
ATOM 2180 N N . LYS A 1 263 ? -14.525 5.011 -6.851 1.00 83.56 263 LYS A N 1
ATOM 2181 C CA . LYS A 1 263 ? -14.550 3.943 -7.864 1.00 83.56 263 LYS A CA 1
ATOM 2182 C C . LYS A 1 263 ? -13.629 2.792 -7.485 1.00 83.56 263 LYS A C 1
ATOM 2184 O O . LYS A 1 263 ? -14.036 1.637 -7.574 1.00 83.56 263 LYS A O 1
ATOM 2189 N N . TYR A 1 264 ? -12.437 3.110 -6.996 1.00 80.94 264 TYR A N 1
ATOM 2190 C CA . TYR A 1 264 ? -11.466 2.135 -6.515 1.00 80.94 264 TYR A CA 1
ATOM 2191 C C . TYR A 1 264 ? -11.999 1.284 -5.355 1.00 80.94 264 TYR A C 1
ATOM 2193 O O . TYR A 1 264 ? -11.945 0.055 -5.400 1.00 80.94 264 TYR A O 1
ATOM 2201 N N . SER A 1 265 ? -12.580 1.922 -4.338 1.00 80.31 265 SER A N 1
ATOM 2202 C CA . SER A 1 265 ? -13.171 1.233 -3.191 1.00 80.31 265 SER A CA 1
ATOM 2203 C C . SER A 1 265 ? -14.322 0.330 -3.623 1.00 80.31 265 SER A C 1
ATOM 2205 O O . SER A 1 265 ? -14.372 -0.836 -3.231 1.00 80.31 265 SER A O 1
ATOM 2207 N N . LYS A 1 266 ? -15.203 0.833 -4.499 1.00 83.06 266 LYS A N 1
ATOM 2208 C CA . LYS A 1 266 ? -16.300 0.051 -5.069 1.00 83.06 266 LYS A CA 1
ATOM 2209 C C . LYS A 1 266 ? -15.787 -1.165 -5.840 1.00 83.06 266 LYS A C 1
ATOM 2211 O O . LYS A 1 266 ? -16.309 -2.251 -5.631 1.00 83.06 266 LYS A O 1
ATOM 2216 N N . LEU A 1 267 ? -14.749 -1.013 -6.661 1.00 80.94 267 LEU A N 1
ATOM 2217 C CA . LEU A 1 267 ? -14.145 -2.127 -7.391 1.00 80.94 267 LEU A CA 1
ATOM 2218 C C . LEU A 1 267 ? -13.668 -3.238 -6.444 1.00 80.94 267 LEU A C 1
ATOM 2220 O O . LEU A 1 267 ? -13.975 -4.409 -6.661 1.00 80.94 267 LEU A O 1
ATOM 2224 N N . ILE A 1 268 ? -12.934 -2.879 -5.388 1.00 81.25 268 ILE A N 1
ATOM 2225 C CA . ILE A 1 268 ? -12.423 -3.852 -4.410 1.00 81.25 268 ILE A CA 1
ATOM 2226 C C . ILE A 1 268 ? -13.575 -4.567 -3.701 1.00 81.25 268 ILE A C 1
ATOM 2228 O O . ILE A 1 268 ? -13.503 -5.772 -3.447 1.00 81.25 268 ILE A O 1
ATOM 2232 N N . LEU A 1 269 ? -14.638 -3.833 -3.375 1.00 82.88 269 LEU A N 1
ATOM 2233 C CA . LEU A 1 269 ? -15.825 -4.401 -2.753 1.00 82.88 269 LEU A CA 1
ATOM 2234 C C . LEU A 1 269 ? -16.565 -5.325 -3.721 1.00 82.88 269 LEU A C 1
ATOM 2236 O O . LEU A 1 269 ? -16.955 -6.415 -3.311 1.00 82.88 269 LEU A O 1
ATOM 2240 N N . ASP A 1 270 ? -16.750 -4.941 -4.975 1.00 81.88 270 ASP A N 1
ATOM 2241 C CA . ASP A 1 270 ? -17.505 -5.735 -5.945 1.00 81.88 270 ASP A CA 1
ATOM 2242 C C . ASP A 1 270 ? -16.724 -6.999 -6.364 1.00 81.88 270 ASP A C 1
ATOM 2244 O O . ASP A 1 270 ? -17.326 -8.061 -6.534 1.00 81.88 270 ASP A O 1
ATOM 2248 N N . TYR A 1 271 ? -15.383 -6.934 -6.401 1.00 78.81 271 TYR A N 1
ATOM 2249 C CA . TYR A 1 271 ? -14.501 -8.028 -6.838 1.00 78.81 271 TYR A CA 1
ATOM 2250 C C . TYR A 1 271 ? -13.356 -8.335 -5.841 1.00 78.81 271 TYR A C 1
ATOM 2252 O O . TYR A 1 271 ? -12.169 -8.139 -6.145 1.00 78.81 271 TYR A O 1
ATOM 2260 N N . PRO A 1 272 ? -13.671 -8.876 -4.646 1.00 78.00 272 PRO A N 1
ATOM 2261 C CA . PRO A 1 272 ? -12.698 -9.139 -3.587 1.00 78.00 272 PRO A CA 1
ATOM 2262 C C . PRO A 1 272 ? -11.923 -10.438 -3.852 1.00 78.00 272 PRO A C 1
ATOM 2264 O O . PRO A 1 272 ? -12.163 -11.477 -3.236 1.00 78.00 272 PRO A O 1
ATOM 2267 N N . THR A 1 273 ? -10.983 -10.418 -4.795 1.00 78.00 273 THR A N 1
ATOM 2268 C CA . THR A 1 273 ? -10.087 -11.562 -5.013 1.00 78.00 273 THR A CA 1
ATOM 2269 C C . THR A 1 273 ? -8.974 -11.580 -3.965 1.00 78.00 273 THR A C 1
ATOM 2271 O O . THR A 1 273 ? -8.542 -10.540 -3.469 1.00 78.00 273 THR A O 1
ATOM 2274 N N . LYS A 1 274 ? -8.430 -12.763 -3.652 1.00 77.00 274 LYS A N 1
ATOM 2275 C CA . LYS A 1 274 ? -7.296 -12.883 -2.715 1.00 77.00 274 LYS A CA 1
ATOM 2276 C C . LYS A 1 274 ? -6.105 -12.007 -3.131 1.00 77.00 274 LYS A C 1
ATOM 2278 O O . LYS A 1 274 ? -5.451 -11.423 -2.275 1.00 77.00 274 LYS A O 1
ATOM 2283 N N . LYS A 1 275 ? -5.836 -11.909 -4.437 1.00 75.44 275 LYS A N 1
ATOM 2284 C CA . LYS A 1 275 ? -4.754 -11.079 -4.981 1.00 75.44 275 LYS A CA 1
ATOM 2285 C C . LYS A 1 275 ? -5.044 -9.588 -4.768 1.00 75.44 275 LYS A C 1
ATOM 2287 O O . LYS A 1 275 ? -4.178 -8.897 -4.247 1.00 75.44 275 LYS A O 1
ATOM 2292 N N . ASN A 1 276 ? -6.265 -9.132 -5.054 1.00 74.62 276 ASN A N 1
ATOM 2293 C CA . ASN A 1 276 ? -6.699 -7.742 -4.850 1.00 74.62 276 ASN A CA 1
ATOM 2294 C C . ASN A 1 276 ? -6.574 -7.298 -3.394 1.00 74.62 276 ASN A C 1
ATOM 2296 O O . ASN A 1 276 ? -6.008 -6.248 -3.105 1.00 74.62 276 ASN A O 1
ATOM 2300 N N . LEU A 1 277 ? -7.063 -8.129 -2.474 1.00 80.38 277 LEU A N 1
ATOM 2301 C CA . LEU A 1 277 ? -7.009 -7.841 -1.043 1.00 80.38 277 LEU A CA 1
ATOM 2302 C C . LEU A 1 277 ? -5.565 -7.835 -0.532 1.00 80.38 277 LEU A C 1
ATOM 2304 O O . LEU A 1 277 ? -5.196 -6.962 0.245 1.00 80.38 277 LEU A O 1
ATOM 2308 N N . ASN A 1 278 ? -4.724 -8.759 -1.006 1.00 78.81 278 ASN A N 1
ATOM 2309 C CA . ASN A 1 278 ? -3.306 -8.758 -0.655 1.00 78.81 278 ASN A CA 1
ATOM 2310 C C . ASN A 1 278 ? -2.591 -7.502 -1.171 1.00 78.81 278 ASN A C 1
ATOM 2312 O O . ASN A 1 278 ? -1.815 -6.917 -0.428 1.00 78.81 278 ASN A O 1
ATOM 2316 N N . ILE A 1 279 ? -2.853 -7.072 -2.410 1.00 75.44 279 ILE A N 1
ATOM 2317 C CA . ILE A 1 279 ? -2.264 -5.844 -2.968 1.00 75.44 279 ILE A CA 1
ATOM 2318 C C . ILE A 1 279 ? -2.695 -4.624 -2.145 1.00 75.44 279 ILE A C 1
ATOM 2320 O O . ILE A 1 279 ? -1.846 -3.827 -1.753 1.00 75.44 279 ILE A O 1
ATOM 2324 N N . LEU A 1 280 ? -3.987 -4.517 -1.816 1.00 79.62 280 LEU A N 1
ATOM 2325 C CA . LEU A 1 280 ? -4.513 -3.450 -0.964 1.00 79.62 280 LEU A CA 1
ATOM 2326 C C . LEU A 1 280 ? -3.764 -3.377 0.376 1.00 79.62 280 LEU A C 1
ATOM 2328 O O . LEU A 1 280 ? -3.284 -2.316 0.766 1.00 79.62 280 LEU A O 1
ATOM 2332 N N . LEU A 1 281 ? -3.627 -4.522 1.051 1.00 78.75 281 LEU A N 1
ATOM 2333 C CA . LEU A 1 281 ? -2.994 -4.615 2.365 1.00 78.75 281 LEU A CA 1
ATOM 2334 C C . LEU A 1 281 ? -1.469 -4.428 2.305 1.00 78.75 281 LEU A C 1
ATOM 2336 O O . LEU A 1 281 ? -0.890 -3.826 3.205 1.00 78.75 281 LEU A O 1
ATOM 2340 N N . LEU A 1 282 ? -0.795 -4.844 1.233 1.00 75.44 282 LEU A N 1
ATOM 2341 C CA . LEU A 1 282 ? 0.633 -4.549 1.048 1.00 75.44 282 LEU A CA 1
ATOM 2342 C C . LEU A 1 282 ? 0.903 -3.038 0.954 1.00 75.44 282 LEU A C 1
ATOM 2344 O O . LEU A 1 282 ? 1.978 -2.583 1.338 1.00 75.44 282 LEU A O 1
ATOM 2348 N N . ASN A 1 283 ? -0.083 -2.257 0.506 1.00 72.50 283 ASN A N 1
ATOM 2349 C CA . ASN A 1 283 ? 0.035 -0.809 0.332 1.00 72.50 283 ASN A CA 1
ATOM 2350 C C . ASN A 1 283 ? -0.486 -0.003 1.530 1.00 72.50 283 ASN A C 1
ATOM 2352 O O . ASN A 1 283 ? -0.505 1.226 1.469 1.00 72.50 283 ASN A O 1
ATOM 2356 N N . ASN A 1 284 ? -0.840 -0.666 2.640 1.00 74.50 284 ASN A N 1
ATOM 2357 C CA . ASN A 1 284 ? -1.343 -0.056 3.879 1.00 74.50 284 ASN A CA 1
ATOM 2358 C C . ASN A 1 284 ? -0.590 1.221 4.290 1.00 74.50 284 ASN A C 1
ATOM 2360 O O . ASN A 1 284 ? -1.215 2.203 4.683 1.00 74.50 284 ASN A O 1
ATOM 2364 N N . TYR A 1 285 ? 0.744 1.205 4.205 1.00 73.25 285 TYR A N 1
ATOM 2365 C CA . TYR A 1 285 ? 1.583 2.325 4.631 1.00 73.25 285 TYR A CA 1
ATOM 2366 C C . TYR A 1 285 ? 1.256 3.619 3.881 1.00 73.25 285 TYR A C 1
ATOM 2368 O O . TYR A 1 285 ? 1.050 4.651 4.511 1.00 73.25 285 TYR A O 1
ATOM 2376 N N . SER A 1 286 ? 1.168 3.553 2.552 1.00 72.62 286 SER A N 1
ATOM 2377 C CA . SER A 1 286 ? 0.916 4.726 1.711 1.00 72.62 286 SER A CA 1
ATOM 2378 C C . SER A 1 286 ? -0.395 5.426 2.067 1.00 72.62 286 SER A C 1
ATOM 2380 O O . SER A 1 286 ? -0.418 6.628 2.333 1.00 72.62 286 SER A O 1
ATOM 2382 N N . PHE A 1 287 ? -1.473 4.649 2.174 1.00 77.06 287 PHE A N 1
ATOM 2383 C CA . PHE A 1 287 ? -2.802 5.168 2.466 1.00 77.06 287 PHE A CA 1
ATOM 2384 C C . PHE A 1 287 ? -2.942 5.666 3.903 1.00 77.06 287 PHE A C 1
ATOM 2386 O O . PHE A 1 287 ? -3.649 6.640 4.141 1.00 77.06 287 PHE A O 1
ATOM 2393 N N . LEU A 1 288 ? -2.286 5.015 4.870 1.00 76.69 288 LEU A N 1
ATOM 2394 C CA . LEU A 1 288 ? -2.357 5.418 6.276 1.00 76.69 288 LEU A CA 1
ATOM 2395 C C . LEU A 1 288 ? -1.450 6.617 6.594 1.00 76.69 288 LEU A C 1
ATOM 2397 O O . LEU A 1 288 ? -1.791 7.417 7.472 1.00 76.69 288 LEU A O 1
ATOM 2401 N N . ALA A 1 289 ? -0.325 6.764 5.889 1.00 74.88 289 ALA A N 1
ATOM 2402 C CA . ALA A 1 289 ? 0.572 7.907 6.033 1.00 74.88 289 ALA A CA 1
ATOM 2403 C C . ALA A 1 289 ? -0.077 9.203 5.523 1.00 74.88 289 ALA A C 1
ATOM 2405 O O . ALA A 1 289 ? -0.002 10.222 6.212 1.00 74.88 289 ALA A O 1
ATOM 2406 N N . SER A 1 290 ? -0.769 9.152 4.380 1.00 73.62 290 SER A N 1
ATOM 2407 C CA . SER A 1 290 ? -1.472 10.304 3.805 1.00 73.62 290 SER A CA 1
ATOM 2408 C C . SER A 1 290 ? -2.731 10.667 4.601 1.00 73.62 290 SER A C 1
ATOM 2410 O O . SER A 1 290 ? -3.659 9.870 4.725 1.00 73.62 290 SER A O 1
ATOM 2412 N N . GLU A 1 291 ? -2.792 11.890 5.134 1.00 71.12 291 GLU A N 1
ATOM 2413 C CA . GLU A 1 291 ? -3.939 12.371 5.919 1.00 71.12 291 GLU A CA 1
ATOM 2414 C C . GLU A 1 291 ? -5.237 12.419 5.096 1.00 71.12 291 GLU A C 1
ATOM 2416 O O . GLU A 1 291 ? -6.300 12.060 5.604 1.00 71.12 291 GLU A O 1
ATOM 2421 N N . SER A 1 292 ? -5.144 12.762 3.806 1.00 69.75 292 SER A N 1
ATOM 2422 C CA . SER A 1 292 ? -6.289 12.837 2.888 1.00 69.75 292 SER A CA 1
ATOM 2423 C C . SER A 1 292 ? -6.900 11.464 2.583 1.00 69.75 292 SER A C 1
ATOM 2425 O O . SER A 1 292 ? -8.118 11.339 2.440 1.00 69.75 292 SER A O 1
ATOM 2427 N N . CYS A 1 293 ? -6.075 10.415 2.522 1.00 73.44 293 CYS A N 1
ATOM 2428 C CA . CYS A 1 293 ? -6.511 9.063 2.159 1.00 73.44 293 CYS A CA 1
ATOM 2429 C C . CYS A 1 293 ? -6.853 8.194 3.377 1.00 73.44 293 CYS A C 1
ATOM 2431 O O . CYS A 1 293 ? -7.682 7.285 3.274 1.00 73.44 293 CYS A O 1
ATOM 2433 N N . ARG A 1 294 ? -6.260 8.482 4.542 1.00 81.38 294 ARG A N 1
ATOM 2434 C CA . ARG A 1 294 ? -6.329 7.650 5.751 1.00 81.38 294 ARG A CA 1
ATOM 2435 C C . ARG A 1 294 ? -7.748 7.282 6.162 1.00 81.38 294 ARG A C 1
ATOM 2437 O O . ARG A 1 294 ? -8.045 6.104 6.352 1.00 81.38 294 ARG A O 1
ATOM 2444 N N . LEU A 1 295 ? -8.632 8.269 6.319 1.00 80.00 295 LEU A N 1
ATOM 2445 C CA . LEU A 1 295 ? -9.995 8.019 6.796 1.00 80.00 295 LEU A CA 1
ATOM 2446 C C . LEU A 1 295 ? -10.786 7.163 5.802 1.00 80.00 295 LEU A C 1
ATOM 2448 O O . LEU A 1 295 ? -11.526 6.258 6.189 1.00 80.00 295 LEU A O 1
ATOM 2452 N N . THR A 1 296 ? -10.628 7.444 4.514 1.00 79.62 296 THR A N 1
ATOM 2453 C CA . THR A 1 296 ? -11.341 6.741 3.448 1.00 79.62 296 THR A CA 1
ATOM 2454 C C . THR A 1 296 ? -10.824 5.316 3.276 1.00 79.62 296 THR A C 1
ATOM 2456 O O . THR A 1 296 ? -11.610 4.404 3.012 1.00 79.62 296 THR A O 1
ATOM 2459 N N . TYR A 1 297 ? -9.533 5.099 3.530 1.00 84.62 297 TYR A N 1
ATOM 2460 C CA . TYR A 1 297 ? -8.933 3.776 3.604 1.00 84.62 297 TYR A CA 1
ATOM 2461 C C . TYR A 1 297 ? -9.435 2.957 4.791 1.00 84.62 297 TYR A C 1
ATOM 2463 O O . TYR A 1 297 ? -9.863 1.816 4.615 1.00 84.62 297 TYR A O 1
ATOM 2471 N N . ILE A 1 298 ? -9.475 3.557 5.982 1.00 85.88 298 ILE A N 1
ATOM 2472 C CA . ILE A 1 298 ? -10.046 2.925 7.177 1.00 85.88 298 ILE A CA 1
ATOM 2473 C C . ILE A 1 298 ? -11.493 2.490 6.915 1.00 85.88 298 ILE A C 1
ATOM 2475 O O . ILE A 1 298 ? -11.840 1.350 7.210 1.00 85.88 298 ILE A O 1
ATOM 2479 N N . LYS A 1 299 ? -12.317 3.348 6.297 1.00 86.81 299 LYS A N 1
ATOM 2480 C CA . LYS A 1 299 ? -13.707 3.011 5.934 1.00 86.81 299 LYS A CA 1
ATOM 2481 C C . LYS A 1 299 ? -13.793 1.810 4.986 1.00 86.81 299 LYS A C 1
ATOM 2483 O O . LYS A 1 299 ? -14.623 0.933 5.201 1.00 86.81 299 LYS A O 1
ATOM 2488 N N . LEU A 1 300 ? -12.924 1.731 3.976 1.00 87.69 300 LEU A N 1
ATOM 2489 C CA . LEU A 1 300 ? -12.881 0.579 3.069 1.00 87.69 300 LEU A CA 1
ATOM 2490 C C . LEU A 1 300 ? -12.525 -0.717 3.817 1.00 87.69 300 LEU A C 1
ATOM 2492 O O . LEU A 1 300 ? -13.170 -1.745 3.613 1.00 87.69 300 LEU A O 1
ATOM 2496 N N . ILE A 1 301 ? -11.532 -0.672 4.709 1.00 88.12 301 ILE A N 1
ATOM 2497 C CA . ILE A 1 301 ? -11.157 -1.827 5.536 1.00 88.12 301 ILE A CA 1
ATOM 2498 C C . ILE A 1 301 ? -12.311 -2.236 6.459 1.00 88.12 301 ILE A C 1
ATOM 2500 O O . ILE A 1 301 ? -12.623 -3.422 6.550 1.00 88.12 301 ILE A O 1
ATOM 2504 N N . GLU A 1 302 ? -12.997 -1.276 7.083 1.00 88.06 302 GLU A N 1
ATOM 2505 C CA . GLU A 1 302 ? -14.196 -1.531 7.889 1.00 88.06 302 GLU A CA 1
ATOM 2506 C C . GLU A 1 302 ? -15.283 -2.243 7.073 1.00 88.06 302 GLU A C 1
ATOM 2508 O O . GLU A 1 302 ? -15.823 -3.254 7.520 1.00 88.06 302 GLU A O 1
ATOM 2513 N N . GLU A 1 303 ? -15.578 -1.781 5.857 1.00 89.12 303 GLU A N 1
ATOM 2514 C CA . GLU A 1 303 ? -16.576 -2.405 4.981 1.00 89.12 303 GLU A CA 1
ATOM 2515 C C . GLU A 1 303 ? -16.180 -3.827 4.557 1.00 89.12 303 GLU A C 1
ATOM 2517 O O . GLU A 1 303 ? -17.019 -4.736 4.547 1.00 89.12 303 GLU A O 1
ATOM 2522 N N . LEU A 1 304 ? -14.900 -4.060 4.260 1.00 88.38 304 LEU A N 1
ATOM 2523 C CA . LEU A 1 304 ? -14.380 -5.388 3.918 1.00 88.38 304 LEU A CA 1
ATOM 2524 C C . LEU A 1 304 ? -14.450 -6.361 5.100 1.00 88.38 304 LEU A C 1
ATOM 2526 O O . LEU A 1 304 ? -14.757 -7.541 4.910 1.00 88.38 304 LEU A O 1
ATOM 2530 N N . LEU A 1 305 ? -14.229 -5.867 6.317 1.00 85.88 305 LEU A N 1
ATOM 2531 C CA . LEU A 1 305 ? -14.365 -6.640 7.549 1.00 85.88 305 LEU A CA 1
ATOM 2532 C C . LEU A 1 305 ? -15.828 -6.962 7.858 1.00 85.88 305 LEU A C 1
ATOM 2534 O O . LEU A 1 305 ? -16.166 -8.117 8.108 1.00 85.88 305 LEU A O 1
ATOM 2538 N N . ILE A 1 306 ? -16.713 -5.965 7.788 1.00 84.88 306 ILE A N 1
ATOM 2539 C CA . ILE A 1 306 ? -18.152 -6.130 8.044 1.00 84.88 306 ILE A CA 1
ATOM 2540 C C . ILE A 1 306 ? -18.777 -7.104 7.039 1.00 84.88 306 ILE A C 1
ATOM 2542 O O . ILE A 1 306 ? -19.629 -7.914 7.403 1.00 84.88 306 ILE A O 1
ATOM 2546 N N . SER A 1 307 ? -18.337 -7.058 5.780 1.00 82.88 307 SER A N 1
ATOM 2547 C CA . SER A 1 307 ? -18.796 -7.974 4.731 1.00 82.88 307 SER A CA 1
ATOM 2548 C C . SER A 1 307 ? -18.116 -9.351 4.758 1.00 82.88 307 SER A C 1
ATOM 2550 O O . SER A 1 307 ? -18.409 -10.176 3.893 1.00 82.88 307 SER A O 1
ATOM 2552 N N . ASN A 1 308 ? -17.255 -9.634 5.748 1.00 80.00 308 ASN A N 1
ATOM 2553 C CA . ASN A 1 308 ? -16.483 -10.876 5.888 1.00 80.00 308 ASN A CA 1
ATOM 2554 C C . ASN A 1 308 ? -15.639 -11.234 4.647 1.00 80.00 308 ASN A C 1
ATOM 2556 O O . ASN A 1 308 ? -15.393 -12.413 4.377 1.00 80.00 308 ASN A O 1
ATOM 2560 N N . LYS A 1 309 ? -15.198 -10.229 3.881 1.00 80.62 309 LYS A N 1
ATOM 2561 C CA . LYS A 1 309 ? -14.344 -10.403 2.692 1.00 80.62 309 LYS A CA 1
ATOM 2562 C C . LYS A 1 309 ? -12.863 -10.530 3.052 1.00 80.62 309 LYS A C 1
ATOM 2564 O O . LYS A 1 309 ? -12.114 -11.143 2.298 1.00 80.62 309 LYS A O 1
ATOM 2569 N N . ILE A 1 310 ? -12.459 -9.994 4.205 1.00 80.00 310 ILE A N 1
ATOM 2570 C CA . ILE A 1 310 ? -11.121 -10.146 4.792 1.00 80.00 310 ILE A CA 1
ATOM 2571 C C . ILE A 1 310 ? -11.250 -10.813 6.167 1.00 80.00 310 ILE A C 1
ATOM 2573 O O . ILE A 1 310 ? -12.194 -10.540 6.910 1.00 80.00 310 ILE A O 1
ATOM 2577 N N . GLN A 1 311 ? -10.295 -11.680 6.514 1.00 73.25 311 GLN A N 1
ATOM 2578 C CA . GLN A 1 311 ? -10.163 -12.262 7.854 1.00 73.25 311 GLN A CA 1
ATOM 2579 C C . GLN A 1 311 ? -9.031 -11.601 8.655 1.00 73.25 311 GLN A C 1
ATOM 2581 O O . GLN A 1 311 ? -8.094 -11.040 8.091 1.00 73.25 311 GLN A O 1
ATOM 2586 N N . GLY A 1 312 ? -9.117 -11.670 9.989 1.00 66.62 312 GLY A N 1
ATOM 2587 C CA . GLY A 1 312 ? -8.156 -11.012 10.887 1.00 66.62 312 GLY A CA 1
ATOM 2588 C C . GLY A 1 312 ? -6.706 -11.487 10.729 1.00 66.62 312 GLY A C 1
ATOM 2589 O O . GLY A 1 312 ? -5.780 -10.713 10.939 1.00 66.62 312 GLY A O 1
ATOM 2590 N N . ASP A 1 313 ? -6.481 -12.725 10.282 1.00 70.62 313 ASP A N 1
ATOM 2591 C CA . ASP A 1 313 ? -5.139 -13.258 10.008 1.00 70.62 313 ASP A CA 1
ATOM 2592 C C . ASP A 1 313 ? -4.442 -12.562 8.830 1.00 70.62 313 ASP A C 1
ATOM 2594 O O . ASP A 1 313 ? -3.218 -12.456 8.815 1.00 70.62 313 ASP A O 1
ATOM 2598 N N . GLN A 1 314 ? -5.205 -12.033 7.873 1.00 72.69 314 GLN A N 1
ATOM 2599 C CA . GLN A 1 314 ? -4.673 -11.276 6.738 1.00 72.69 314 GLN A CA 1
ATOM 2600 C C . GLN A 1 314 ? -4.268 -9.845 7.121 1.00 72.69 314 GLN A C 1
ATOM 2602 O O . GLN A 1 314 ? -3.603 -9.172 6.342 1.00 72.69 314 GLN A O 1
ATOM 2607 N N . LEU A 1 315 ? -4.653 -9.367 8.307 1.00 75.31 315 LEU A N 1
ATOM 2608 C CA . LEU A 1 315 ? -4.475 -7.977 8.729 1.00 75.31 315 LEU A CA 1
ATOM 2609 C C . LEU A 1 315 ? -3.226 -7.734 9.584 1.00 75.31 315 LEU A C 1
ATOM 2611 O O . LEU A 1 315 ? -3.066 -6.641 10.118 1.00 75.31 315 LEU A O 1
ATOM 2615 N N . GLN A 1 316 ? -2.312 -8.700 9.694 1.00 75.62 316 GLN A N 1
ATOM 2616 C CA . GLN A 1 316 ? -1.109 -8.548 10.520 1.00 75.62 316 GLN A CA 1
ATOM 2617 C C . GLN A 1 316 ? -0.292 -7.290 10.162 1.00 75.62 316 GLN A C 1
ATOM 2619 O O . GLN A 1 316 ? 0.101 -6.540 11.058 1.00 75.62 316 GLN A O 1
ATOM 2624 N N . ASP A 1 317 ? -0.099 -7.019 8.869 1.00 74.50 317 ASP A N 1
ATOM 2625 C CA . ASP A 1 317 ? 0.631 -5.833 8.401 1.00 74.50 317 ASP A CA 1
ATOM 2626 C C . ASP A 1 317 ? -0.158 -4.543 8.659 1.00 74.50 317 ASP A C 1
ATOM 2628 O O . ASP A 1 317 ? 0.411 -3.530 9.069 1.00 74.50 317 ASP A O 1
ATOM 2632 N N . PHE A 1 318 ? -1.487 -4.586 8.499 1.00 79.12 318 PHE A N 1
ATOM 2633 C CA . PHE A 1 318 ? -2.367 -3.466 8.844 1.00 79.12 318 PHE A CA 1
ATOM 2634 C C . PHE A 1 318 ? -2.208 -3.105 10.324 1.00 79.12 318 PHE A C 1
ATOM 2636 O O . PHE A 1 318 ? -2.039 -1.935 10.662 1.00 79.12 318 PHE A O 1
ATOM 2643 N N . TYR A 1 319 ? -2.162 -4.108 11.204 1.00 77.50 319 TYR A N 1
ATOM 2644 C CA . TYR A 1 319 ? -2.007 -3.909 12.645 1.00 77.50 319 TYR A CA 1
ATOM 2645 C C . TYR A 1 319 ? -0.687 -3.230 12.993 1.00 77.50 319 TYR A C 1
ATOM 2647 O O . TYR A 1 319 ? -0.690 -2.264 13.754 1.00 77.50 319 TYR A O 1
ATOM 2655 N N . GLN A 1 320 ? 0.428 -3.679 12.412 1.00 74.69 320 GLN A N 1
ATOM 2656 C CA . GLN A 1 320 ? 1.731 -3.039 12.620 1.00 74.69 320 GLN A CA 1
ATOM 2657 C C . GLN A 1 320 ? 1.718 -1.572 12.168 1.00 74.69 320 GLN A C 1
ATOM 2659 O O . GLN A 1 320 ? 2.250 -0.704 12.863 1.00 74.69 320 GLN A O 1
ATOM 2664 N N . MET A 1 321 ? 1.051 -1.272 11.050 1.00 76.94 321 MET A N 1
ATOM 2665 C CA . MET A 1 321 ? 0.959 0.095 10.535 1.00 76.94 321 MET A CA 1
ATOM 2666 C C . MET A 1 321 ? 0.088 1.008 11.401 1.00 76.94 321 MET A C 1
ATOM 2668 O O . MET A 1 321 ? 0.459 2.160 11.611 1.00 76.94 321 MET A O 1
ATOM 2672 N N . ILE A 1 322 ? -1.006 0.511 11.989 1.00 78.31 322 ILE A N 1
ATOM 2673 C CA . ILE A 1 322 ? -1.796 1.286 12.962 1.00 78.31 322 ILE A CA 1
ATOM 2674 C C . ILE A 1 322 ? -0.936 1.737 14.149 1.00 78.31 322 ILE A C 1
ATOM 2676 O O . ILE A 1 322 ? -1.093 2.863 14.627 1.00 78.31 322 ILE A O 1
ATOM 2680 N N . GLN A 1 323 ? 0.001 0.896 14.602 1.00 74.62 323 GLN A N 1
ATOM 2681 C CA . GLN A 1 323 ? 0.944 1.266 15.660 1.00 74.62 323 GLN A CA 1
ATOM 2682 C C . GLN A 1 323 ? 1.944 2.320 15.178 1.00 74.62 323 GLN A C 1
ATOM 2684 O O . GLN A 1 323 ? 2.137 3.330 15.853 1.00 74.62 323 GLN A O 1
ATOM 2689 N N . TYR A 1 324 ? 2.546 2.108 14.005 1.00 76.62 324 TYR A N 1
ATOM 2690 C CA . TYR A 1 324 ? 3.524 3.033 13.431 1.00 76.62 324 TYR A CA 1
ATOM 2691 C C . TYR A 1 324 ? 2.931 4.434 13.212 1.00 76.62 324 TYR A C 1
ATOM 2693 O O . TYR A 1 324 ? 3.524 5.433 13.617 1.00 76.62 324 TYR A O 1
ATOM 2701 N N . CYS A 1 325 ? 1.727 4.506 12.641 1.00 74.06 325 CYS A N 1
ATOM 2702 C CA . CYS A 1 325 ? 1.011 5.754 12.381 1.00 74.06 325 CYS A CA 1
ATOM 2703 C C . CYS A 1 325 ? 0.312 6.336 13.625 1.00 74.06 325 CYS A C 1
ATOM 2705 O O . CYS A 1 325 ? -0.308 7.390 13.518 1.00 74.06 325 CYS A O 1
ATOM 2707 N N . LYS A 1 326 ? 0.396 5.675 14.792 1.00 80.81 326 LYS A N 1
ATOM 2708 C CA . LYS A 1 326 ? -0.257 6.081 16.053 1.00 80.81 326 LYS A CA 1
ATOM 2709 C C . LYS A 1 326 ? -1.774 6.301 15.924 1.00 80.81 326 LYS A C 1
ATOM 2711 O O . LYS A 1 326 ? -2.328 7.216 16.521 1.00 80.81 326 LYS A O 1
ATOM 2716 N N . LEU A 1 327 ? -2.456 5.442 15.165 1.00 81.25 327 LEU A N 1
ATOM 2717 C CA . LEU A 1 327 ? -3.900 5.549 14.887 1.00 81.25 327 LEU A CA 1
ATOM 2718 C C . LEU A 1 327 ? -4.779 4.740 15.853 1.00 81.25 327 LEU A C 1
ATOM 2720 O O . LEU A 1 327 ? -5.974 4.577 15.619 1.00 81.25 327 LEU A O 1
ATOM 2724 N N . GLN A 1 328 ? -4.186 4.206 16.919 1.00 82.31 328 GLN A N 1
ATOM 2725 C CA . GLN A 1 328 ? -4.848 3.316 17.875 1.00 82.31 328 GLN A CA 1
ATOM 2726 C C . GLN A 1 328 ? -6.025 4.002 18.574 1.00 82.31 328 GLN A C 1
ATOM 2728 O O . GLN A 1 328 ? -7.117 3.445 18.594 1.00 82.31 328 GLN A O 1
ATOM 2733 N N . ASP A 1 329 ? -5.807 5.219 19.074 1.00 84.44 329 ASP A N 1
ATOM 2734 C CA . ASP A 1 329 ? -6.806 6.020 19.793 1.00 84.44 329 ASP A CA 1
ATOM 2735 C C . ASP A 1 329 ? -8.017 6.321 18.909 1.00 84.44 329 ASP A C 1
ATOM 2737 O O . ASP A 1 329 ? -9.157 5.999 19.254 1.00 84.44 329 ASP A O 1
ATOM 2741 N N . ALA A 1 330 ? -7.750 6.828 17.704 1.00 84.12 330 ALA A N 1
ATOM 2742 C CA . ALA A 1 330 ? -8.772 7.132 16.715 1.00 84.12 330 ALA A CA 1
ATOM 2743 C C . ALA A 1 330 ? -9.600 5.889 16.338 1.00 84.12 330 ALA A C 1
ATOM 2745 O O . ALA A 1 330 ? -10.834 5.911 16.363 1.00 84.12 330 ALA A O 1
ATOM 2746 N N . LEU A 1 331 ? -8.941 4.771 16.016 1.00 84.88 331 LEU A N 1
ATOM 2747 C CA . LEU A 1 331 ? -9.639 3.543 15.629 1.00 84.88 331 LEU A CA 1
ATOM 2748 C C . LEU A 1 331 ? -10.418 2.923 16.785 1.00 84.88 331 LEU A C 1
ATOM 2750 O O . LEU A 1 331 ? -11.552 2.489 16.579 1.00 84.88 331 LEU A O 1
ATOM 2754 N N . MET A 1 332 ? -9.856 2.909 17.997 1.00 83.56 332 MET A N 1
ATOM 2755 C CA . MET A 1 332 ? -10.542 2.354 19.160 1.00 83.56 332 MET A CA 1
ATOM 2756 C C . MET A 1 332 ? -11.810 3.145 19.473 1.00 83.56 332 MET A C 1
ATOM 2758 O O . MET A 1 332 ? -12.880 2.544 19.610 1.00 83.56 332 MET A O 1
ATOM 2762 N N . THR A 1 333 ? -11.717 4.478 19.515 1.00 84.94 333 THR A N 1
ATOM 2763 C CA . THR A 1 333 ? -12.884 5.349 19.690 1.00 84.94 333 THR A CA 1
ATOM 2764 C C . THR A 1 333 ? -13.920 5.092 18.598 1.00 84.94 333 THR A C 1
ATOM 2766 O O . THR A 1 333 ? -15.080 4.808 18.904 1.00 84.94 333 THR A O 1
ATOM 2769 N N . ARG A 1 334 ? -13.510 5.110 17.324 1.00 85.12 334 ARG A N 1
ATOM 2770 C CA . ARG A 1 334 ? -14.408 4.911 16.178 1.00 85.12 334 ARG A CA 1
ATOM 2771 C C . ARG A 1 334 ? -15.130 3.564 16.222 1.00 85.12 334 ARG A C 1
ATOM 2773 O O . ARG A 1 334 ? -16.343 3.504 16.011 1.00 85.12 334 ARG A O 1
ATOM 2780 N N . TRP A 1 335 ? -14.418 2.476 16.501 1.00 86.25 335 TRP A N 1
ATOM 2781 C CA . TRP A 1 335 ? -14.995 1.131 16.486 1.00 86.25 335 TRP A CA 1
ATOM 2782 C C . TRP A 1 335 ? -15.904 0.874 17.686 1.00 86.25 335 TRP A C 1
ATOM 2784 O O . TRP A 1 335 ? -16.969 0.279 17.505 1.00 86.25 335 TRP A O 1
ATOM 2794 N N . LEU A 1 336 ? -15.567 1.392 18.872 1.00 84.12 336 LEU A N 1
ATOM 2795 C CA . LEU A 1 336 ? -16.459 1.353 20.036 1.00 84.12 336 LEU A CA 1
ATOM 2796 C C . LEU A 1 336 ? -17.747 2.157 19.799 1.00 84.12 336 LEU A C 1
ATOM 2798 O O . LEU A 1 336 ? -18.834 1.691 20.158 1.00 84.12 336 LEU A O 1
ATOM 2802 N N . LEU A 1 337 ? -17.644 3.325 19.155 1.00 82.94 337 LEU A N 1
ATOM 2803 C CA . LEU A 1 337 ? -18.795 4.158 18.790 1.00 82.94 337 LEU A CA 1
ATOM 2804 C C . LEU A 1 337 ? -19.670 3.519 17.703 1.00 82.94 337 LEU A C 1
ATOM 2806 O O . LEU A 1 337 ? -20.889 3.683 17.737 1.00 82.94 337 LEU A O 1
ATOM 2810 N N . SER A 1 338 ? -19.086 2.747 16.779 1.00 80.31 338 SER A N 1
ATOM 2811 C CA . SER A 1 338 ? -19.818 2.113 15.668 1.00 80.31 338 SER A CA 1
ATOM 2812 C C . SER A 1 338 ? -20.896 1.116 16.113 1.00 80.31 338 SER A C 1
ATOM 2814 O O . SER A 1 338 ? -21.820 0.826 15.352 1.00 80.31 338 SER A O 1
ATOM 2816 N N . LYS A 1 339 ? -20.764 0.547 17.324 1.00 75.81 339 LYS A N 1
ATOM 2817 C CA . LYS A 1 339 ? -21.585 -0.562 17.851 1.00 75.81 339 LYS A CA 1
ATOM 2818 C C . LYS A 1 339 ? -21.610 -1.807 16.949 1.00 75.81 339 LYS A C 1
ATOM 2820 O O . LYS A 1 339 ? -22.461 -2.676 17.137 1.00 75.81 339 LYS A O 1
ATOM 2825 N N . ASN A 1 340 ? -20.693 -1.925 15.984 1.00 81.25 340 ASN A N 1
ATOM 2826 C CA . ASN A 1 340 ? -20.618 -3.076 15.094 1.00 81.25 340 ASN A CA 1
ATOM 2827 C C . ASN A 1 340 ? -19.863 -4.234 15.781 1.00 81.25 340 ASN A C 1
ATOM 2829 O O . ASN A 1 340 ? -18.670 -4.091 16.058 1.00 81.25 340 ASN A O 1
ATOM 2833 N N . PRO A 1 341 ? -20.500 -5.397 16.026 1.00 78.69 341 PRO A N 1
ATOM 2834 C CA . PRO A 1 341 ? -19.863 -6.498 16.750 1.00 78.69 341 PRO A CA 1
ATOM 2835 C C . PRO A 1 341 ? -18.601 -7.045 16.076 1.00 78.69 341 PRO A C 1
ATOM 2837 O O . PRO A 1 341 ? -17.707 -7.508 16.777 1.00 78.69 341 PRO A O 1
ATOM 2840 N N . MET A 1 342 ? -18.516 -6.993 14.739 1.00 79.31 342 MET A N 1
ATOM 2841 C CA . MET A 1 342 ? -17.353 -7.489 13.998 1.00 79.31 342 MET A CA 1
ATOM 2842 C C . MET A 1 342 ? -16.146 -6.575 14.201 1.00 79.31 342 MET A C 1
ATOM 2844 O O . MET A 1 342 ? -15.063 -7.059 14.513 1.00 79.31 342 MET A O 1
ATOM 2848 N N . LEU A 1 343 ? -16.341 -5.256 14.098 1.00 83.19 343 LEU A N 1
ATOM 2849 C CA . LEU A 1 343 ? -15.272 -4.287 14.353 1.00 83.19 343 LEU A CA 1
ATOM 2850 C C . LEU A 1 343 ? -14.801 -4.347 15.810 1.00 83.19 343 LEU A C 1
ATOM 2852 O O . LEU A 1 343 ? -13.603 -4.327 16.057 1.00 83.19 343 LEU A O 1
ATOM 2856 N N . ILE A 1 344 ? -15.725 -4.501 16.765 1.00 79.38 344 ILE A N 1
ATOM 2857 C CA . ILE A 1 344 ? -15.403 -4.660 18.193 1.00 79.38 344 ILE A CA 1
ATOM 2858 C C . ILE A 1 344 ? -14.614 -5.954 18.447 1.00 79.38 344 ILE A C 1
ATOM 2860 O O . ILE A 1 344 ? -13.629 -5.937 19.180 1.00 79.38 344 ILE A O 1
ATOM 2864 N N . TYR A 1 345 ? -15.015 -7.068 17.826 1.00 77.81 345 TYR A N 1
ATOM 2865 C CA . TYR A 1 345 ? -14.291 -8.339 17.918 1.00 77.81 345 TYR A CA 1
ATOM 2866 C C . TYR A 1 345 ? -12.870 -8.224 17.349 1.00 77.81 345 TYR A C 1
ATOM 2868 O O . TYR A 1 345 ? -11.917 -8.689 17.964 1.00 77.81 345 TYR A O 1
ATOM 2876 N N . ILE A 1 346 ? -12.712 -7.563 16.201 1.00 74.88 346 ILE A N 1
ATOM 2877 C CA . ILE A 1 346 ? -11.394 -7.350 15.593 1.00 74.88 346 ILE A CA 1
ATOM 2878 C C . ILE A 1 346 ? -10.555 -6.396 16.440 1.00 74.88 346 ILE A C 1
ATOM 2880 O O . ILE A 1 346 ? -9.356 -6.609 16.560 1.00 74.88 346 ILE A O 1
ATOM 2884 N N . ALA A 1 347 ? -11.162 -5.380 17.058 1.00 76.44 347 ALA A N 1
ATOM 2885 C CA . ALA A 1 347 ? -10.470 -4.496 17.987 1.00 76.44 347 ALA A CA 1
ATOM 2886 C C . ALA A 1 347 ? -9.776 -5.303 19.096 1.00 76.44 347 ALA A C 1
ATOM 2888 O O . ALA A 1 347 ? -8.591 -5.099 19.344 1.00 76.44 347 ALA A O 1
ATOM 2889 N N . ASP A 1 348 ? -10.486 -6.256 19.710 1.00 74.12 348 ASP A N 1
ATOM 2890 C CA . ASP A 1 348 ? -9.922 -7.171 20.714 1.00 74.12 348 ASP A CA 1
ATOM 2891 C C . ASP A 1 348 ? -8.698 -7.930 20.168 1.00 74.12 348 ASP A C 1
ATOM 2893 O O . ASP A 1 348 ? -7.645 -7.937 20.804 1.00 74.12 348 ASP A O 1
ATOM 2897 N N . ASP A 1 349 ? -8.788 -8.475 18.948 1.00 70.50 349 ASP A N 1
ATOM 2898 C CA . ASP A 1 349 ? -7.678 -9.184 18.292 1.00 70.50 349 ASP A CA 1
ATOM 2899 C C . ASP A 1 349 ? -6.477 -8.258 17.974 1.00 70.50 349 ASP A C 1
ATOM 2901 O O . ASP A 1 349 ? -5.325 -8.667 18.153 1.00 70.50 349 ASP A O 1
ATOM 2905 N N . ILE A 1 350 ? -6.711 -7.003 17.561 1.00 69.12 350 ILE A N 1
ATOM 2906 C CA . ILE A 1 350 ? -5.648 -6.003 17.333 1.00 69.12 350 ILE A CA 1
ATOM 2907 C C . ILE A 1 350 ? -4.914 -5.708 18.632 1.00 69.12 350 ILE A C 1
ATOM 2909 O O . ILE A 1 350 ? -3.683 -5.755 18.677 1.00 69.12 350 ILE A O 1
ATOM 2913 N N . PHE A 1 351 ? -5.669 -5.408 19.686 1.00 67.88 351 PHE A N 1
ATOM 2914 C CA . PHE A 1 351 ? -5.119 -5.022 20.977 1.00 67.88 351 PHE A CA 1
ATOM 2915 C C . PHE A 1 351 ? -4.484 -6.202 21.723 1.00 67.88 351 PHE A C 1
ATOM 2917 O O . PHE A 1 351 ? -3.533 -5.985 22.471 1.00 67.88 351 PHE A O 1
ATOM 2924 N N . TYR A 1 352 ? -4.887 -7.445 21.435 1.00 63.16 352 TYR A N 1
ATOM 2925 C CA . TYR A 1 352 ? -4.178 -8.648 21.884 1.00 63.16 352 TYR A CA 1
ATOM 2926 C C . TYR A 1 352 ? -2.760 -8.758 21.310 1.00 63.16 352 TYR A C 1
ATOM 2928 O O . TYR A 1 352 ? -1.859 -9.268 21.976 1.00 63.16 352 TYR A O 1
ATOM 2936 N N . GLY A 1 353 ? -2.558 -8.303 20.067 1.00 56.34 353 GLY A N 1
ATOM 2937 C CA . GLY A 1 353 ? -1.262 -8.321 19.385 1.00 56.34 353 GLY A CA 1
ATOM 2938 C C . GLY A 1 353 ? -0.313 -7.193 19.802 1.00 56.34 353 GLY A C 1
ATOM 2939 O O . GLY A 1 353 ? 0.877 -7.253 19.486 1.00 56.34 353 GLY A O 1
ATOM 2940 N N . VAL A 1 354 ? -0.811 -6.170 20.502 1.00 56.56 354 VAL A N 1
ATOM 2941 C CA . VAL A 1 354 ? 0.002 -5.057 21.009 1.00 56.56 354 VAL A CA 1
ATOM 2942 C C . VAL A 1 354 ? 0.557 -5.426 22.388 1.00 56.56 354 VAL A C 1
ATOM 2944 O O . VAL A 1 354 ? -0.086 -6.126 23.165 1.00 56.56 354 VAL A O 1
ATOM 2947 N N . ALA A 1 355 ? 1.786 -4.994 22.680 1.00 54.19 355 ALA A N 1
ATOM 2948 C CA . ALA A 1 355 ? 2.466 -5.258 23.946 1.00 54.19 355 ALA A CA 1
ATOM 2949 C C . ALA A 1 355 ? 1.558 -5.023 25.172 1.00 54.19 355 ALA A C 1
ATOM 2951 O O . ALA A 1 355 ? 0.748 -4.100 25.180 1.00 54.19 355 ALA A O 1
ATOM 2952 N N . LEU A 1 356 ? 1.758 -5.816 26.233 1.00 56.84 356 LEU A N 1
ATOM 2953 C CA . LEU A 1 356 ? 1.002 -5.790 27.502 1.00 56.84 356 LEU A CA 1
ATOM 2954 C C . LEU A 1 356 ? 0.829 -4.385 28.121 1.00 56.84 356 LEU A C 1
ATOM 2956 O O . LEU A 1 356 ? -0.115 -4.147 28.874 1.00 56.84 356 LEU A O 1
ATOM 2960 N N . ASP A 1 357 ? 1.722 -3.456 27.784 1.00 64.88 357 ASP A N 1
ATOM 2961 C CA . ASP A 1 357 ? 1.760 -2.082 28.286 1.00 64.88 357 ASP A CA 1
ATOM 2962 C C . ASP A 1 357 ? 1.092 -1.048 27.365 1.00 64.88 357 ASP A C 1
ATOM 2964 O O . ASP A 1 357 ? 1.234 0.154 27.592 1.00 64.88 357 ASP A O 1
ATOM 2968 N N . ALA A 1 358 ? 0.373 -1.484 26.329 1.00 72.44 358 ALA A N 1
ATOM 2969 C CA . ALA A 1 358 ? -0.357 -0.581 25.452 1.00 72.44 358 ALA A CA 1
ATOM 2970 C C . ALA A 1 358 ? -1.397 0.238 26.233 1.00 72.44 358 ALA A C 1
ATOM 2972 O O . ALA A 1 358 ? -2.145 -0.282 27.064 1.00 72.44 358 ALA A O 1
ATOM 2973 N N . THR A 1 359 ? -1.455 1.527 25.924 1.00 77.62 359 THR A N 1
ATOM 2974 C CA . THR A 1 359 ? -2.464 2.466 26.417 1.00 77.62 359 THR A CA 1
ATOM 2975 C C . THR A 1 359 ? -3.176 3.056 25.218 1.00 77.62 359 THR A C 1
ATOM 2977 O O . THR A 1 359 ? -2.524 3.318 24.209 1.00 77.62 359 THR A O 1
ATOM 2980 N N . SER A 1 360 ? -4.476 3.306 25.340 1.00 82.12 360 SER A N 1
ATOM 2981 C CA . SER A 1 360 ? -5.218 4.051 24.332 1.00 82.12 360 SER A CA 1
ATOM 2982 C C . SER A 1 360 ? -6.090 5.103 25.000 1.00 82.12 360 SER A C 1
ATOM 2984 O O . SER A 1 360 ? -6.684 4.835 26.047 1.00 82.12 360 SER A O 1
ATOM 2986 N N . ASN A 1 361 ? -6.124 6.294 24.415 1.00 86.81 361 ASN A N 1
ATOM 2987 C CA . ASN A 1 361 ? -6.930 7.418 24.865 1.00 86.81 361 ASN A CA 1
ATOM 2988 C C . ASN A 1 361 ? -8.134 7.616 23.943 1.00 86.81 361 ASN A C 1
ATOM 2990 O O . ASN A 1 361 ? -8.144 7.208 22.783 1.00 86.81 361 ASN A O 1
ATOM 2994 N N . PHE A 1 362 ? -9.161 8.263 24.472 1.00 85.38 362 PHE A N 1
ATOM 2995 C CA . PHE A 1 362 ? -10.324 8.657 23.709 1.00 85.38 362 PHE A CA 1
ATOM 2996 C C . PHE A 1 362 ? -9.990 9.843 22.798 1.00 85.38 362 PHE A C 1
ATOM 2998 O O . PHE A 1 362 ? -9.665 10.933 23.267 1.00 85.38 362 PHE A O 1
ATOM 3005 N N . ASP A 1 363 ? -10.114 9.636 21.489 1.00 83.75 363 ASP A N 1
ATOM 3006 C CA . ASP A 1 363 ? -9.997 10.709 20.503 1.00 83.75 363 ASP A CA 1
ATOM 3007 C C . ASP A 1 363 ? -11.303 11.516 20.366 1.00 83.75 363 ASP A C 1
ATOM 3009 O O . ASP A 1 363 ? -12.269 11.081 19.733 1.00 83.75 363 ASP A O 1
ATOM 3013 N N . ALA A 1 364 ? -11.322 12.716 20.951 1.00 79.44 364 ALA A N 1
ATOM 3014 C CA . ALA A 1 364 ? -12.476 13.613 20.922 1.00 79.44 364 ALA A CA 1
ATOM 3015 C C . ALA A 1 364 ? -12.764 14.227 19.544 1.00 79.44 364 ALA A C 1
ATOM 3017 O O . ALA A 1 364 ? -13.888 14.679 19.321 1.00 79.44 364 ALA A O 1
ATOM 3018 N N . SER A 1 365 ? -11.800 14.228 18.616 1.00 76.94 365 SER A N 1
ATOM 3019 C CA . SER A 1 365 ? -12.007 14.765 17.261 1.00 76.94 365 SER A CA 1
ATOM 3020 C C . SER A 1 365 ? -13.034 13.957 16.460 1.00 76.94 365 SER A C 1
ATOM 3022 O O . SER A 1 365 ? -13.662 14.476 15.547 1.00 76.94 365 SER A O 1
ATOM 3024 N N . LEU A 1 366 ? -13.278 12.702 16.843 1.00 74.00 366 LEU A N 1
ATOM 3025 C CA . LEU A 1 366 ? -14.183 11.787 16.144 1.00 74.00 366 LEU A CA 1
ATOM 3026 C C . LEU A 1 366 ? -15.653 11.900 16.569 1.00 74.00 366 LEU A C 1
ATOM 3028 O O . LEU A 1 366 ? -16.482 11.098 16.139 1.00 74.00 366 LEU A O 1
ATOM 3032 N N . LEU A 1 367 ? -15.982 12.875 17.415 1.00 71.88 367 LEU A N 1
ATOM 3033 C CA . LEU A 1 367 ? -17.340 13.144 17.888 1.00 71.88 367 LEU A CA 1
ATOM 3034 C C . LEU A 1 367 ? -18.184 13.991 16.912 1.00 71.88 367 LEU A C 1
ATOM 3036 O O . LEU A 1 367 ? -19.281 14.406 17.283 1.00 71.88 367 LEU A O 1
ATOM 3040 N N . GLU A 1 368 ? -17.696 14.273 15.700 1.00 49.94 368 GLU A N 1
ATOM 3041 C CA . GLU A 1 368 ? -18.365 15.169 14.748 1.00 49.94 368 GLU A CA 1
ATOM 3042 C C . GLU A 1 368 ? -19.832 14.765 14.453 1.00 49.94 368 GLU A C 1
ATOM 3044 O O . GLU A 1 368 ? -20.141 13.638 14.061 1.00 49.94 368 GLU A O 1
ATOM 3049 N N . GLU A 1 369 ? -20.729 15.739 14.664 1.00 45.22 369 GLU A N 1
ATOM 3050 C CA . GLU A 1 369 ? -22.149 15.826 14.261 1.00 45.22 369 GLU A CA 1
ATOM 3051 C C . GLU A 1 369 ? -23.172 14.810 14.805 1.00 45.22 369 GLU A C 1
ATOM 3053 O O . GLU A 1 369 ? -24.349 14.891 14.446 1.00 45.22 369 GLU A O 1
ATOM 3058 N N . GLN A 1 370 ? -22.814 13.900 15.714 1.00 50.28 370 GLN A N 1
ATOM 3059 C CA . GLN A 1 370 ? -23.829 13.138 16.457 1.00 50.28 370 GLN A CA 1
ATOM 3060 C C . GLN A 1 370 ? -24.210 13.873 17.743 1.00 50.28 370 GLN A C 1
ATOM 3062 O O . GLN A 1 370 ? -23.334 14.351 18.463 1.00 50.28 370 GLN A O 1
ATOM 3067 N N . GLU A 1 371 ? -25.515 13.966 18.036 1.00 49.41 371 GLU A N 1
ATOM 3068 C CA . GLU A 1 371 ? -26.003 14.493 19.315 1.00 49.41 371 GLU A CA 1
ATOM 3069 C C . GLU A 1 371 ? -25.225 13.809 20.444 1.00 49.41 371 GLU A C 1
ATOM 3071 O O . GLU A 1 371 ? -25.286 12.586 20.605 1.00 49.41 371 GLU A O 1
ATOM 3076 N N . GLN A 1 372 ? -24.452 14.606 21.188 1.00 61.59 372 GLN A N 1
ATOM 3077 C CA . GLN A 1 372 ? -23.730 14.191 22.386 1.00 61.59 372 GLN A CA 1
ATOM 3078 C C . GLN A 1 372 ? -24.751 13.884 23.486 1.00 61.59 372 GLN A C 1
ATOM 3080 O O . GLN A 1 372 ? -24.896 14.615 24.462 1.00 61.59 372 GLN A O 1
ATOM 3085 N N . ASP A 1 373 ? -25.528 12.825 23.291 1.00 65.94 373 ASP A N 1
ATOM 3086 C CA . ASP A 1 373 ? -26.488 12.360 24.268 1.00 65.94 373 ASP A CA 1
ATOM 3087 C C . ASP A 1 373 ? -25.751 11.572 25.357 1.00 65.94 373 ASP A C 1
ATOM 3089 O O . ASP A 1 373 ? -24.818 10.804 25.100 1.00 65.94 373 ASP A O 1
ATOM 3093 N N . GLN A 1 374 ? -26.213 11.726 26.595 1.00 65.50 374 GLN A N 1
ATOM 3094 C CA . GLN A 1 374 ? -25.704 11.026 27.776 1.00 65.50 374 GLN A CA 1
ATOM 3095 C C . GLN A 1 374 ? -25.690 9.505 27.561 1.00 65.50 374 GLN A C 1
ATOM 3097 O O . GLN A 1 374 ? -24.823 8.796 28.078 1.00 65.50 374 GLN A O 1
ATOM 3102 N N . SER A 1 375 ? -26.627 8.985 26.762 1.00 71.62 375 SER A N 1
ATOM 3103 C CA . SER A 1 375 ? -26.691 7.566 26.412 1.00 71.62 375 SER A CA 1
ATOM 3104 C C . SER A 1 375 ? -25.472 7.078 25.612 1.00 71.62 375 SER A C 1
ATOM 3106 O O . SER A 1 375 ? -25.117 5.899 25.710 1.00 71.62 375 SER A O 1
ATOM 3108 N N . MET A 1 376 ? -24.785 7.947 24.860 1.00 80.69 376 MET A N 1
ATOM 3109 C CA . MET A 1 376 ? -23.605 7.579 24.075 1.00 80.69 376 MET A CA 1
ATOM 3110 C C . MET A 1 376 ? -22.414 7.251 24.981 1.00 80.69 376 MET A C 1
ATOM 3112 O O . MET A 1 376 ? -21.910 6.127 24.917 1.00 80.69 376 MET A O 1
ATOM 3116 N N . PHE A 1 377 ? -22.024 8.170 25.871 1.00 81.56 377 PHE A N 1
ATOM 3117 C CA . PHE A 1 377 ? -20.927 7.943 26.821 1.00 81.56 377 PHE A CA 1
ATOM 3118 C C . PHE A 1 377 ? -21.215 6.751 27.734 1.00 81.56 377 PHE A C 1
ATOM 3120 O O . PHE A 1 377 ? -20.348 5.902 27.940 1.00 81.56 377 PHE A O 1
ATOM 3127 N N . PHE A 1 378 ? -22.462 6.611 28.200 1.00 80.94 378 PHE A N 1
ATOM 3128 C CA . PHE A 1 378 ? -22.884 5.457 28.995 1.00 80.94 378 PHE A CA 1
ATOM 3129 C C . PHE A 1 378 ? -22.617 4.119 28.298 1.00 80.94 378 PHE A C 1
ATOM 3131 O O . PHE A 1 378 ? -22.115 3.196 28.944 1.00 80.94 378 PHE A O 1
ATOM 3138 N N . ASN A 1 379 ? -22.962 4.011 27.014 1.00 80.38 379 ASN A N 1
ATOM 3139 C CA . ASN A 1 379 ? -22.774 2.791 26.229 1.00 80.38 379 ASN A CA 1
ATOM 3140 C C . ASN A 1 379 ? -21.298 2.553 25.891 1.00 80.38 379 ASN A C 1
ATOM 3142 O O . ASN A 1 379 ? -20.827 1.421 25.959 1.00 80.38 379 ASN A O 1
ATOM 3146 N N . LEU A 1 380 ? -20.562 3.616 25.561 1.00 85.12 380 LEU A N 1
ATOM 3147 C CA . LEU A 1 380 ? -19.134 3.554 25.260 1.00 85.12 380 LEU A CA 1
ATOM 3148 C C . LEU A 1 380 ? -18.334 3.020 26.459 1.00 85.12 380 LEU A C 1
ATOM 3150 O O . LEU A 1 380 ? -17.502 2.128 26.291 1.00 85.12 380 LEU A O 1
ATOM 3154 N N . ILE A 1 381 ? -18.641 3.500 27.669 1.00 88.62 381 ILE A N 1
ATOM 3155 C CA . ILE A 1 381 ? -18.033 3.020 28.917 1.00 88.62 381 ILE A CA 1
ATOM 3156 C C . ILE A 1 381 ? -18.271 1.510 29.096 1.00 88.62 381 ILE A C 1
ATOM 3158 O O . ILE A 1 381 ? -17.322 0.771 29.363 1.00 88.62 381 ILE A O 1
ATOM 3162 N N . ASP A 1 382 ? -19.511 1.034 28.924 1.00 84.50 382 ASP A N 1
ATOM 3163 C CA . ASP A 1 382 ? -19.837 -0.392 29.087 1.00 84.50 382 ASP A CA 1
ATOM 3164 C C . ASP A 1 382 ? -19.178 -1.267 28.021 1.00 84.50 382 ASP A C 1
ATOM 3166 O O . ASP A 1 382 ? -18.656 -2.338 28.338 1.00 84.50 382 ASP A O 1
ATOM 3170 N N . HIS A 1 383 ? -19.169 -0.816 26.765 1.00 83.12 383 HIS A N 1
ATOM 3171 C CA . HIS A 1 383 ? -18.521 -1.537 25.674 1.00 83.12 383 HIS A CA 1
ATOM 3172 C C . HIS A 1 383 ? -17.009 -1.616 25.868 1.00 83.12 383 HIS A C 1
ATOM 3174 O O . HIS A 1 383 ? -16.444 -2.694 25.684 1.00 83.12 383 HIS A O 1
ATOM 3180 N N . CYS A 1 384 ? -16.362 -0.526 26.291 1.00 85.81 384 CYS A N 1
ATOM 3181 C CA . CYS A 1 384 ? -14.930 -0.519 26.577 1.00 85.81 384 CYS A CA 1
ATOM 3182 C C . CYS A 1 384 ? -14.595 -1.494 27.716 1.00 85.81 384 CYS A C 1
ATOM 3184 O O . CYS A 1 384 ? -13.787 -2.407 27.535 1.00 85.81 384 CYS A O 1
ATOM 3186 N N . CYS A 1 385 ? -15.296 -1.384 28.852 1.00 85.62 385 CYS A N 1
ATOM 3187 C CA . CYS A 1 385 ? -15.079 -2.258 30.008 1.00 85.62 385 CYS A CA 1
ATOM 3188 C C . CYS A 1 385 ? -15.362 -3.733 29.695 1.00 85.62 385 CYS A C 1
ATOM 3190 O O . CYS A 1 385 ? -14.655 -4.616 30.177 1.00 85.62 385 CYS A O 1
ATOM 3192 N N . GLY A 1 386 ? -16.411 -4.009 28.918 1.00 80.25 386 GLY A N 1
ATOM 3193 C CA . GLY A 1 386 ? -16.828 -5.363 28.571 1.00 80.25 386 GLY A CA 1
ATOM 3194 C C . GLY A 1 386 ? -15.908 -6.042 27.559 1.00 80.25 386 GLY A C 1
ATOM 3195 O O . GLY A 1 386 ? -15.564 -7.211 27.745 1.00 80.25 386 GLY A O 1
ATOM 3196 N N . THR A 1 387 ? -15.512 -5.314 26.514 1.00 78.75 387 THR A N 1
ATOM 3197 C CA . THR A 1 387 ? -14.694 -5.836 25.407 1.00 78.75 387 THR A CA 1
ATOM 3198 C C . THR A 1 387 ? -13.248 -6.017 25.848 1.00 78.75 387 THR A C 1
ATOM 3200 O O . THR A 1 387 ? -12.703 -7.109 25.737 1.00 78.75 387 THR A O 1
ATOM 3203 N N . PHE A 1 388 ? -12.652 -4.985 26.448 1.00 79.00 388 PHE A N 1
ATOM 3204 C CA . PHE A 1 388 ? -11.223 -4.955 26.758 1.00 79.00 388 PHE A CA 1
ATOM 3205 C C . PHE A 1 388 ? -10.906 -5.289 28.220 1.00 79.00 388 PHE A C 1
ATOM 3207 O O . PHE A 1 388 ? -9.834 -4.951 28.712 1.00 79.00 388 PHE A O 1
ATOM 3214 N N . TYR A 1 389 ? -11.795 -5.993 28.931 1.00 81.38 389 TYR A N 1
ATOM 3215 C CA . TYR A 1 389 ? -11.617 -6.361 30.348 1.00 81.38 389 TYR A CA 1
ATOM 3216 C C . TYR A 1 389 ? -10.243 -6.986 30.661 1.00 81.38 389 TYR A C 1
ATOM 3218 O O . TYR A 1 389 ? -9.710 -6.805 31.752 1.00 81.38 389 TYR A O 1
ATOM 3226 N N . LEU A 1 390 ? -9.664 -7.726 29.710 1.00 77.81 390 LEU A N 1
ATOM 3227 C CA . LEU A 1 390 ? -8.370 -8.392 29.872 1.00 77.81 390 LEU A CA 1
ATOM 3228 C C . LEU A 1 390 ? -7.158 -7.475 29.670 1.00 77.81 390 LEU A C 1
ATOM 3230 O O . LEU A 1 390 ? -6.040 -7.908 29.948 1.00 77.81 390 LEU A O 1
ATOM 3234 N N . TYR A 1 391 ? -7.371 -6.235 29.231 1.00 81.12 391 TYR A N 1
ATOM 3235 C CA . TYR A 1 391 ? -6.347 -5.216 28.998 1.00 81.12 391 TYR A CA 1
ATOM 3236 C C . TYR A 1 391 ? -6.631 -4.009 29.900 1.00 81.12 391 TYR A C 1
ATOM 3238 O O . TYR A 1 391 ? -7.082 -2.962 29.430 1.00 81.12 391 TYR A O 1
ATOM 3246 N N . PRO A 1 392 ? -6.383 -4.137 31.218 1.00 84.50 392 PRO A N 1
ATOM 3247 C CA . PRO A 1 392 ? -6.679 -3.073 32.173 1.00 84.50 392 PRO A CA 1
ATOM 3248 C C . PRO A 1 392 ? -5.965 -1.760 31.820 1.00 84.50 392 PRO A C 1
ATOM 3250 O O . PRO A 1 392 ? -6.547 -0.699 31.997 1.00 84.50 392 PRO A O 1
ATOM 3253 N N . ASN A 1 393 ? -4.755 -1.814 31.254 1.00 84.56 393 ASN A N 1
ATOM 3254 C CA . ASN A 1 393 ? -4.022 -0.623 30.814 1.00 84.56 393 ASN A CA 1
ATOM 3255 C C . ASN A 1 393 ? -4.807 0.191 29.772 1.00 84.56 393 ASN A C 1
ATOM 3257 O O . ASN A 1 393 ? -4.981 1.394 29.939 1.00 84.56 393 ASN A O 1
ATOM 3261 N N . ILE A 1 394 ? -5.352 -0.478 28.754 1.00 85.19 394 ILE A N 1
ATOM 3262 C CA . ILE A 1 394 ? -6.139 0.150 27.687 1.00 85.19 394 ILE A CA 1
ATOM 3263 C C . ILE A 1 394 ? -7.432 0.736 28.250 1.00 85.19 394 ILE A C 1
ATOM 3265 O O . ILE A 1 394 ? -7.715 1.912 28.034 1.00 85.19 394 ILE A O 1
ATOM 3269 N N . VAL A 1 395 ? -8.198 -0.063 29.004 1.00 88.25 395 VAL A N 1
ATOM 3270 C CA . VAL A 1 395 ? -9.499 0.378 29.530 1.00 88.25 395 VAL A CA 1
ATOM 3271 C C . VAL A 1 395 ? -9.333 1.586 30.437 1.00 88.25 395 VAL A C 1
ATOM 3273 O O . VAL A 1 395 ? -10.055 2.565 30.294 1.00 88.25 395 VAL A O 1
ATOM 3276 N N . ILE A 1 396 ? -8.390 1.539 31.372 1.00 88.12 396 ILE A N 1
ATOM 3277 C CA . ILE A 1 396 ? -8.247 2.594 32.372 1.00 88.12 396 ILE A CA 1
ATOM 3278 C C . ILE A 1 396 ? -7.717 3.875 31.741 1.00 88.12 396 ILE A C 1
ATOM 3280 O O . ILE A 1 396 ? -8.261 4.934 32.035 1.00 88.12 396 ILE A O 1
ATOM 3284 N N . SER A 1 397 ? -6.725 3.801 30.848 1.00 86.75 397 SER A N 1
ATOM 3285 C CA . SER A 1 397 ? -6.276 4.975 30.088 1.00 86.75 397 SER A CA 1
ATOM 3286 C C . SER A 1 397 ? -7.429 5.615 29.316 1.00 86.75 397 SER A C 1
ATOM 3288 O O . SER A 1 397 ? -7.647 6.820 29.431 1.00 86.75 397 SER A O 1
ATOM 3290 N N . PHE A 1 398 ? -8.241 4.803 28.639 1.00 88.56 398 PHE A N 1
ATOM 3291 C CA . PHE A 1 398 ? -9.383 5.291 27.879 1.00 88.56 398 PHE A CA 1
ATOM 3292 C C . PHE A 1 398 ? -10.450 5.929 28.776 1.00 88.56 398 PHE A C 1
ATOM 3294 O O . PHE A 1 398 ? -10.878 7.053 28.528 1.00 88.56 398 PHE A O 1
ATOM 3301 N N . LEU A 1 399 ? -10.850 5.260 29.863 1.00 89.19 399 LEU A N 1
ATOM 3302 C CA . LEU A 1 399 ? -11.837 5.794 30.804 1.00 89.19 399 LEU A CA 1
ATOM 3303 C C . LEU A 1 399 ? -11.365 7.085 31.476 1.00 89.19 399 LEU A C 1
ATOM 3305 O O . LEU A 1 399 ? -12.174 7.978 31.697 1.00 89.19 399 LEU A O 1
ATOM 3309 N N . LEU A 1 400 ? -10.078 7.189 31.805 1.00 86.19 400 LEU A N 1
ATOM 3310 C CA . LEU A 1 400 ? -9.530 8.394 32.419 1.00 86.19 400 LEU A CA 1
ATOM 3311 C C . LEU A 1 400 ? -9.446 9.543 31.411 1.00 86.19 400 LEU A C 1
ATOM 3313 O O . LEU A 1 400 ? -9.815 10.654 31.764 1.00 86.19 400 LEU A O 1
ATOM 3317 N N . SER A 1 401 ? -9.100 9.273 30.150 1.00 85.69 401 SER A N 1
ATOM 3318 C CA . SER A 1 401 ? -9.141 10.296 29.094 1.00 85.69 401 SER A CA 1
ATOM 3319 C C . SER A 1 401 ? -10.556 10.821 28.800 1.00 85.69 401 SER A C 1
ATOM 3321 O O . SER A 1 401 ? -10.712 11.953 28.357 1.00 85.69 401 SER A O 1
ATOM 3323 N N . LEU A 1 402 ? -11.609 10.044 29.096 1.00 86.06 402 LEU A N 1
ATOM 3324 C CA . LEU A 1 402 ? -12.991 10.539 29.038 1.00 86.06 402 LEU A CA 1
ATOM 3325 C C . LEU A 1 402 ? -13.306 11.534 30.155 1.00 86.06 402 LEU A C 1
ATOM 3327 O O . LEU A 1 402 ? -14.192 12.365 29.979 1.00 86.06 402 LEU A O 1
ATOM 3331 N N . LEU A 1 403 ? -12.627 11.445 31.303 1.00 82.44 403 LEU A N 1
ATOM 3332 C CA . LEU A 1 403 ? -12.828 12.391 32.400 1.00 82.44 403 LEU A CA 1
ATOM 3333 C C . LEU A 1 403 ? -12.277 13.780 32.055 1.00 82.44 403 LEU A C 1
ATOM 3335 O O . LEU A 1 403 ? -12.817 14.769 32.536 1.00 82.44 403 LEU A O 1
ATOM 3339 N N . ASP A 1 404 ? -11.258 13.860 31.194 1.00 76.38 404 ASP A N 1
ATOM 3340 C CA . ASP A 1 404 ? -10.737 15.132 30.670 1.00 76.38 404 ASP A CA 1
ATOM 3341 C C . ASP A 1 404 ? -11.763 15.874 29.790 1.00 76.38 404 ASP A C 1
ATOM 3343 O O . ASP A 1 404 ? -11.601 17.058 29.489 1.00 76.38 404 ASP A O 1
ATOM 3347 N N . LEU A 1 405 ? -12.849 15.205 29.393 1.00 76.00 405 LEU A N 1
ATOM 3348 C CA . LEU A 1 405 ? -13.974 15.811 28.693 1.00 76.00 405 LEU A CA 1
ATOM 3349 C C . LEU A 1 405 ? -15.020 16.319 29.692 1.00 76.00 405 LEU A C 1
ATOM 3351 O O . LEU A 1 405 ? -15.219 15.745 30.760 1.00 76.00 405 LEU A O 1
ATOM 3355 N N . ASN A 1 406 ? -15.774 17.352 29.307 1.00 74.00 406 ASN A N 1
ATOM 3356 C CA . ASN A 1 406 ? -16.909 17.871 30.084 1.00 74.00 406 ASN A CA 1
ATOM 3357 C C . ASN A 1 406 ? -18.127 16.915 30.047 1.00 74.00 406 ASN A C 1
ATOM 3359 O O . ASN A 1 406 ? -19.211 17.295 29.603 1.00 74.00 406 ASN A O 1
ATOM 3363 N N . ILE A 1 407 ? -17.951 15.664 30.480 1.00 81.00 407 ILE A N 1
ATOM 3364 C CA . ILE A 1 407 ? -19.011 14.656 30.581 1.00 81.00 407 ILE A CA 1
ATOM 3365 C C . ILE A 1 407 ? -19.861 14.854 31.840 1.00 81.00 407 ILE A C 1
ATOM 3367 O O . ILE A 1 407 ? -19.452 15.470 32.825 1.00 81.00 407 ILE A O 1
ATOM 3371 N N . ASP A 1 408 ? -21.078 14.316 31.820 1.00 83.38 408 ASP A N 1
ATOM 3372 C CA . ASP A 1 408 ? -22.026 14.466 32.917 1.00 83.38 408 ASP A CA 1
ATOM 3373 C C . ASP A 1 408 ? -21.618 13.672 34.177 1.00 83.38 408 ASP A C 1
ATOM 3375 O O . ASP A 1 408 ? -20.948 12.636 34.127 1.00 83.38 408 ASP A O 1
ATOM 3379 N N . GLN A 1 409 ? -22.100 14.122 35.338 1.00 83.75 409 GLN A N 1
ATOM 3380 C CA . GLN A 1 409 ? -21.760 13.523 36.632 1.00 83.75 409 GLN A CA 1
ATOM 3381 C C . GLN A 1 409 ? -22.188 12.050 36.759 1.00 83.75 409 GLN A C 1
ATOM 3383 O O . GLN A 1 409 ? -21.551 11.283 37.483 1.00 83.75 409 GLN A O 1
ATOM 3388 N N . LYS A 1 410 ? -23.241 11.620 36.054 1.00 86.62 410 LYS A N 1
ATOM 3389 C CA . LYS A 1 410 ? -23.712 10.229 36.073 1.00 86.62 410 LYS A CA 1
ATOM 3390 C C . LYS A 1 410 ? -22.714 9.324 35.337 1.00 86.62 410 LYS A C 1
ATOM 3392 O O . LYS A 1 410 ? -22.440 8.222 35.815 1.00 86.62 410 LYS A O 1
ATOM 3397 N N . SER A 1 411 ? -22.145 9.795 34.225 1.00 86.44 411 SER A N 1
ATOM 3398 C CA . SER A 1 411 ? -21.077 9.112 33.481 1.00 86.44 411 SER A CA 1
ATOM 3399 C C . SER A 1 411 ? -19.785 9.033 34.298 1.00 86.44 411 SER A C 1
ATOM 3401 O O . SER A 1 411 ? -19.195 7.956 34.390 1.00 86.44 411 SER A O 1
ATOM 3403 N N . ILE A 1 412 ? -19.403 10.117 34.986 1.00 85.94 412 ILE A N 1
ATOM 3404 C CA . ILE A 1 412 ? -18.243 10.137 35.900 1.00 85.94 412 ILE A CA 1
ATOM 3405 C C . ILE A 1 412 ? -18.407 9.090 37.012 1.00 85.94 412 ILE A C 1
ATOM 3407 O O . ILE A 1 412 ? -17.516 8.268 37.235 1.00 85.94 412 ILE A O 1
ATOM 3411 N N . LEU A 1 413 ? -19.572 9.058 37.671 1.00 87.12 413 LEU A N 1
ATOM 3412 C CA . LEU A 1 413 ? -19.870 8.063 38.708 1.00 87.12 413 LEU A CA 1
ATOM 3413 C C . LEU A 1 413 ? -19.811 6.632 38.166 1.00 87.12 413 LEU A C 1
ATOM 3415 O O . LEU A 1 413 ? -19.360 5.723 38.860 1.00 87.12 413 LEU A O 1
ATOM 3419 N N . LYS A 1 414 ? -20.248 6.414 36.923 1.00 87.75 414 LYS A N 1
ATOM 3420 C CA . LYS A 1 414 ? -20.188 5.100 36.281 1.00 87.75 414 LYS A CA 1
ATOM 3421 C C . LYS A 1 414 ? -18.753 4.658 36.001 1.00 87.75 414 LYS A C 1
ATOM 3423 O O . LYS A 1 414 ? -18.427 3.504 36.272 1.00 87.75 414 LYS A O 1
ATOM 3428 N N . ILE A 1 415 ? -17.905 5.560 35.506 1.00 89.00 415 ILE A N 1
ATOM 3429 C CA . ILE A 1 415 ? -16.467 5.309 35.329 1.00 89.00 415 ILE A CA 1
ATOM 3430 C C . ILE A 1 415 ? -15.858 4.895 36.668 1.00 89.00 415 ILE A C 1
ATOM 3432 O O . ILE A 1 415 ? -15.251 3.828 36.766 1.00 89.00 415 ILE A O 1
ATOM 3436 N N . GLN A 1 416 ? -16.096 5.691 37.712 1.00 87.88 416 GLN A N 1
ATOM 3437 C CA . GLN A 1 416 ? -15.600 5.410 39.053 1.00 87.88 416 GLN A CA 1
ATOM 3438 C C . GLN A 1 416 ? -16.059 4.026 39.544 1.00 87.88 416 GLN A C 1
ATOM 3440 O O . GLN A 1 416 ? -15.228 3.216 39.952 1.00 87.88 416 GLN A O 1
ATOM 3445 N N . LEU A 1 417 ? -17.355 3.717 39.434 1.00 87.88 417 LEU A N 1
ATOM 3446 C CA . LEU A 1 417 ? -17.918 2.433 39.857 1.00 87.88 417 LEU A CA 1
ATOM 3447 C C . LEU A 1 417 ? -17.329 1.241 39.100 1.00 87.88 417 LEU A C 1
ATOM 3449 O O . LEU A 1 417 ? -17.062 0.212 39.719 1.00 87.88 417 LEU A O 1
ATOM 3453 N N . HIS A 1 418 ? -17.126 1.349 37.786 1.00 88.31 418 HIS A N 1
ATOM 3454 C CA . HIS A 1 418 ? -16.516 0.268 37.010 1.00 88.31 418 HIS A CA 1
ATOM 3455 C C . HIS A 1 418 ? -15.064 0.052 37.411 1.00 88.31 418 HIS A C 1
ATOM 3457 O O . HIS A 1 418 ? -14.666 -1.086 37.649 1.00 88.31 418 HIS A O 1
ATOM 3463 N N . ILE A 1 419 ? -14.278 1.116 37.575 1.00 87.94 419 ILE A N 1
ATOM 3464 C CA . ILE A 1 419 ? -12.889 0.973 38.020 1.00 87.94 419 ILE A CA 1
ATOM 3465 C C . ILE A 1 419 ? -12.844 0.314 39.406 1.00 87.94 419 ILE A C 1
ATOM 3467 O O . ILE A 1 419 ? -12.158 -0.694 39.582 1.00 87.94 419 ILE A O 1
ATOM 3471 N N . GLN A 1 420 ? -13.639 0.816 40.352 1.00 86.00 420 GLN A N 1
ATOM 3472 C CA . GLN A 1 420 ? -13.661 0.344 41.736 1.00 86.00 420 GLN A CA 1
ATOM 3473 C C . GLN A 1 420 ? -14.174 -1.090 41.885 1.00 86.00 420 GLN A C 1
ATOM 3475 O O . GLN A 1 420 ? -13.576 -1.891 42.594 1.00 86.00 420 GLN A O 1
ATOM 3480 N N . LYS A 1 421 ? -15.272 -1.443 41.209 1.00 83.00 421 LYS A N 1
ATOM 3481 C CA . LYS A 1 421 ? -15.949 -2.733 41.424 1.00 83.00 421 LYS A CA 1
ATOM 3482 C C . LYS A 1 421 ? -15.519 -3.827 40.457 1.00 83.00 421 LYS A C 1
ATOM 3484 O O . LYS A 1 421 ? -15.666 -5.002 40.782 1.00 83.00 421 LYS A O 1
ATOM 3489 N N . LEU A 1 422 ? -15.033 -3.473 39.266 1.00 82.12 422 LEU A N 1
ATOM 3490 C CA . LEU A 1 422 ? -14.644 -4.447 38.244 1.00 82.12 422 LEU A CA 1
ATOM 3491 C C . LEU A 1 422 ? -13.125 -4.605 38.164 1.00 82.12 422 LEU A C 1
ATOM 3493 O O . LEU A 1 422 ? -12.630 -5.735 38.157 1.00 82.12 422 LEU A O 1
ATOM 3497 N N . PHE A 1 423 ? -12.382 -3.498 38.105 1.00 85.00 423 PHE A N 1
ATOM 3498 C CA . PHE A 1 423 ? -10.959 -3.531 37.773 1.00 85.00 423 PHE A CA 1
ATOM 3499 C C . PHE A 1 423 ? -10.034 -3.603 38.986 1.00 85.00 423 PHE A C 1
ATOM 3501 O O . PHE A 1 423 ? -9.125 -4.427 38.951 1.00 85.00 423 PHE A O 1
ATOM 3508 N N . ILE A 1 424 ? -10.271 -2.845 40.062 1.00 85.94 424 ILE A N 1
ATOM 3509 C CA . ILE A 1 424 ? -9.459 -2.937 41.293 1.00 85.94 424 ILE A CA 1
ATOM 3510 C C . ILE A 1 424 ? -9.424 -4.381 41.831 1.00 85.94 424 ILE A C 1
ATOM 3512 O O . ILE A 1 424 ? -8.324 -4.899 42.025 1.00 85.94 424 ILE A O 1
ATOM 3516 N N . PRO A 1 425 ? -10.557 -5.105 41.955 1.00 80.62 425 PRO A N 1
ATOM 3517 C CA . PRO A 1 425 ? -10.539 -6.475 42.460 1.00 80.62 425 PRO A CA 1
ATOM 3518 C C . PRO A 1 425 ? -9.877 -7.473 41.510 1.00 80.62 425 PRO A C 1
ATOM 3520 O O . PRO A 1 425 ? -9.375 -8.521 41.914 1.00 80.62 425 PRO A O 1
ATOM 3523 N N . SER A 1 426 ? -9.895 -7.167 40.214 1.00 77.19 426 SER A N 1
ATOM 3524 C CA . SER A 1 426 ? -9.404 -8.067 39.175 1.00 77.19 426 SER A CA 1
ATOM 3525 C C . SER A 1 426 ? -7.935 -7.828 38.826 1.00 77.19 426 SER A C 1
ATOM 3527 O O . SER A 1 426 ? -7.258 -8.773 38.423 1.00 77.19 426 SER A O 1
ATOM 3529 N N . TYR A 1 427 ? -7.433 -6.600 38.960 1.00 80.88 427 TYR A N 1
ATOM 3530 C CA . TYR A 1 427 ? -6.133 -6.158 38.442 1.00 80.88 427 TYR A CA 1
ATOM 3531 C C . TYR A 1 427 ? -5.431 -5.140 39.362 1.00 80.88 427 TYR A C 1
ATOM 3533 O O . TYR A 1 427 ? -4.902 -4.142 38.872 1.00 80.88 427 TYR A O 1
ATOM 3541 N N . PRO A 1 428 ? -5.369 -5.373 40.682 1.00 78.94 428 PRO A N 1
ATOM 3542 C CA . PRO A 1 428 ? -5.036 -4.336 41.663 1.00 78.94 428 PRO A CA 1
ATOM 3543 C C . PRO A 1 428 ? -3.675 -3.659 41.414 1.00 78.94 428 PRO A C 1
ATOM 3545 O O . PRO A 1 428 ? -3.573 -2.435 41.424 1.00 78.94 428 PRO A O 1
ATOM 3548 N N . TYR A 1 429 ? -2.637 -4.434 41.082 1.00 80.50 429 TYR A N 1
ATOM 3549 C CA . TYR A 1 429 ? -1.298 -3.897 40.806 1.00 80.50 429 TYR A CA 1
ATOM 3550 C C . TYR A 1 429 ? -1.202 -3.098 39.496 1.00 80.50 429 TYR A C 1
ATOM 3552 O O . TYR A 1 429 ? -0.471 -2.108 39.445 1.00 80.50 429 TYR A O 1
ATOM 3560 N N . ALA A 1 430 ? -1.939 -3.487 38.446 1.00 80.06 430 ALA A N 1
ATOM 3561 C CA . ALA A 1 430 ? -1.973 -2.711 37.202 1.00 80.06 430 ALA A CA 1
ATOM 3562 C C . ALA A 1 430 ? -2.646 -1.359 37.422 1.00 80.06 430 ALA A C 1
ATOM 3564 O O . ALA A 1 430 ? -2.107 -0.339 37.000 1.00 80.06 430 ALA A O 1
ATOM 3565 N N . ILE A 1 431 ? -3.776 -1.343 38.136 1.00 84.75 431 ILE A N 1
ATOM 3566 C CA . ILE A 1 431 ? -4.496 -0.104 38.442 1.00 84.75 431 ILE A CA 1
ATOM 3567 C C . ILE A 1 431 ? -3.600 0.865 39.212 1.00 84.75 431 ILE A C 1
ATOM 3569 O O . ILE A 1 431 ? -3.445 2.011 38.792 1.00 84.75 431 ILE A O 1
ATOM 3573 N N . GLU A 1 432 ? -2.916 0.403 40.259 1.00 82.44 432 GLU A N 1
ATOM 3574 C CA . GLU A 1 432 ? -1.986 1.251 41.011 1.00 82.44 432 GLU A CA 1
ATOM 3575 C C . GLU A 1 432 ? -0.825 1.763 40.140 1.00 82.44 432 GLU A C 1
ATOM 3577 O O . GLU A 1 432 ? -0.427 2.927 40.243 1.00 82.44 432 GLU A O 1
ATOM 3582 N N . GLY A 1 433 ? -0.289 0.917 39.255 1.00 81.25 433 GLY A N 1
ATOM 3583 C CA . GLY A 1 433 ? 0.760 1.297 38.309 1.00 81.25 433 GLY A CA 1
ATOM 3584 C C . GLY A 1 433 ? 0.329 2.412 37.351 1.00 81.25 433 GLY A C 1
ATOM 3585 O O . GLY A 1 433 ? 1.096 3.349 37.119 1.00 81.25 433 GLY A O 1
ATOM 3586 N N . ILE A 1 434 ? -0.897 2.345 36.827 1.00 80.31 434 ILE A N 1
ATOM 3587 C CA . ILE A 1 434 ? -1.464 3.350 35.916 1.00 80.31 434 ILE A CA 1
ATOM 3588 C C . ILE A 1 434 ? -1.759 4.655 36.666 1.00 80.31 434 ILE A C 1
ATOM 3590 O O . ILE A 1 434 ? -1.319 5.723 36.237 1.00 80.31 434 ILE A O 1
ATOM 3594 N N . LEU A 1 435 ? -2.430 4.584 37.821 1.00 81.56 435 LEU A N 1
ATOM 3595 C CA . LEU A 1 435 ? -2.794 5.764 38.618 1.00 81.56 435 LEU A CA 1
ATOM 3596 C C . LEU A 1 435 ? -1.558 6.557 39.072 1.00 81.56 435 LEU A C 1
ATOM 3598 O O . LEU A 1 435 ? -1.563 7.790 39.043 1.00 81.56 435 LEU A O 1
ATOM 3602 N N . LYS A 1 436 ? -0.457 5.872 39.413 1.00 78.81 436 LYS A N 1
ATOM 3603 C CA . LYS A 1 436 ? 0.830 6.519 39.730 1.00 78.81 436 LYS A CA 1
ATOM 3604 C C . LYS A 1 436 ? 1.427 7.290 38.550 1.00 78.81 436 LYS A C 1
ATOM 3606 O O . LYS A 1 436 ? 2.079 8.308 38.779 1.00 78.81 436 LYS A O 1
ATOM 3611 N N . LYS A 1 437 ? 1.232 6.827 37.309 1.00 76.75 437 LYS A N 1
ATOM 3612 C CA . LYS A 1 437 ? 1.733 7.507 36.100 1.00 76.75 437 LYS A CA 1
ATOM 3613 C C . LYS A 1 437 ? 0.929 8.774 35.780 1.00 76.75 437 LYS A C 1
ATOM 3615 O O . LYS A 1 437 ? 1.516 9.757 35.342 1.00 76.75 437 LYS A O 1
ATOM 3620 N N . ILE A 1 438 ? -0.378 8.763 36.040 1.00 70.19 438 ILE A N 1
ATOM 3621 C CA . ILE A 1 438 ? -1.314 9.834 35.649 1.00 70.19 438 ILE A CA 1
ATOM 3622 C C . ILE A 1 438 ? -1.213 11.072 36.546 1.00 70.19 438 ILE A C 1
ATOM 3624 O O . ILE A 1 438 ? -1.326 12.191 36.053 1.00 70.19 438 ILE A O 1
ATOM 3628 N N . LYS A 1 439 ? -0.855 10.898 37.827 1.00 60.66 439 LYS A N 1
ATOM 3629 C CA . LYS A 1 439 ? -0.697 11.977 38.825 1.00 60.66 439 LYS A CA 1
ATOM 3630 C C . LYS A 1 439 ? 0.294 13.098 38.461 1.00 60.66 439 LYS A C 1
ATOM 3632 O O . LYS A 1 439 ? 0.410 14.065 39.204 1.00 60.66 439 LYS A O 1
ATOM 3637 N N . LYS A 1 440 ? 1.047 12.962 37.365 1.00 53.56 440 LYS A N 1
ATOM 3638 C CA . LYS A 1 440 ? 1.970 13.993 36.874 1.00 53.56 440 LYS A CA 1
ATOM 3639 C C . LYS A 1 440 ? 1.327 15.008 35.917 1.00 53.56 440 LYS A C 1
ATOM 3641 O O . LYS A 1 440 ? 1.941 16.049 35.721 1.00 53.56 440 LYS A O 1
ATOM 3646 N N . ASN A 1 441 ? 0.141 14.733 35.354 1.00 50.94 441 ASN A N 1
ATOM 3647 C CA . ASN A 1 441 ? -0.359 15.448 34.168 1.00 50.94 441 ASN A CA 1
ATOM 3648 C C . ASN A 1 441 ? -1.840 15.915 34.213 1.00 50.94 441 ASN A C 1
ATOM 3650 O O . ASN A 1 441 ? -2.326 16.375 33.185 1.00 50.94 441 ASN A O 1
ATOM 3654 N N . THR A 1 442 ? -2.572 15.817 35.329 1.00 55.69 442 THR A N 1
ATOM 3655 C CA . THR A 1 442 ? -4.030 16.111 35.379 1.00 55.69 442 THR A CA 1
ATOM 3656 C C . THR A 1 442 ? -4.399 17.476 35.985 1.00 55.69 442 THR A C 1
ATOM 3658 O O . THR A 1 442 ? -3.644 18.043 36.771 1.00 55.69 442 THR A O 1
ATOM 3661 N N . SER A 1 443 ? -5.571 18.009 35.608 1.00 57.97 443 SER A N 1
ATOM 3662 C CA . SER A 1 443 ? -6.153 19.273 36.101 1.00 57.97 443 SER A CA 1
ATOM 3663 C C . SER A 1 443 ? -6.842 19.147 37.473 1.00 57.97 443 SER A C 1
ATOM 3665 O O . SER A 1 443 ? -7.434 18.110 37.770 1.00 57.97 443 SER A O 1
ATOM 3667 N N . GLU A 1 444 ? -6.887 20.237 38.257 1.00 57.69 444 GLU A N 1
ATOM 3668 C CA . GLU A 1 444 ? -7.401 20.287 39.649 1.00 57.69 444 GLU A CA 1
ATOM 3669 C C . GLU A 1 444 ? -8.825 19.718 39.863 1.00 57.69 444 GLU A C 1
ATOM 3671 O O . GLU A 1 444 ? -9.134 19.216 40.944 1.00 57.69 444 GLU A O 1
ATOM 3676 N N . SER A 1 445 ? -9.718 19.760 38.863 1.00 54.56 445 SER A N 1
ATOM 3677 C CA . SER A 1 445 ? -11.094 19.234 38.982 1.00 54.56 445 SER A CA 1
ATOM 3678 C C . SER A 1 445 ? -11.167 17.698 39.016 1.00 54.56 445 SER A C 1
ATOM 3680 O O . SER A 1 445 ? -12.073 17.129 39.633 1.00 54.56 445 SER A O 1
ATOM 3682 N N . LEU A 1 446 ? -10.199 17.018 38.398 1.00 66.00 446 LEU A N 1
ATOM 3683 C CA . LEU A 1 446 ? -10.148 15.559 38.250 1.00 66.00 446 LEU A CA 1
ATOM 3684 C C . LEU A 1 446 ? -9.427 14.858 39.395 1.00 66.00 446 LEU A C 1
ATOM 3686 O O . LEU A 1 446 ? -9.648 13.666 39.643 1.00 66.00 446 LEU A O 1
ATOM 3690 N N . ASP A 1 447 ? -8.641 15.619 40.153 1.00 70.44 447 ASP A N 1
ATOM 3691 C CA . ASP A 1 447 ? -7.854 15.120 41.272 1.00 70.44 447 ASP A CA 1
ATOM 3692 C C . ASP A 1 447 ? -8.717 14.466 42.351 1.00 70.44 447 ASP A C 1
ATOM 3694 O O . ASP A 1 447 ? -8.282 13.497 42.970 1.00 70.44 447 ASP A O 1
ATOM 3698 N N . SER A 1 448 ? -9.954 14.928 42.558 1.00 76.50 448 SER A N 1
ATOM 3699 C CA . SER A 1 448 ? -10.855 14.352 43.567 1.00 76.50 448 SER A CA 1
ATOM 3700 C C . SER A 1 448 ? -11.317 12.929 43.212 1.00 76.50 448 SER A C 1
ATOM 3702 O O . SER A 1 448 ? -11.258 12.031 44.055 1.00 76.50 448 SER A O 1
ATOM 3704 N N . THR A 1 449 ? -11.711 12.689 41.956 1.00 77.19 449 THR A N 1
ATOM 3705 C CA . THR A 1 449 ? -12.159 11.367 41.480 1.00 77.19 449 THR A CA 1
ATOM 3706 C C . THR A 1 449 ? -10.988 10.391 41.430 1.00 77.19 449 THR A C 1
ATOM 3708 O O . THR A 1 449 ? -11.083 9.276 41.947 1.00 77.19 449 THR A O 1
ATOM 3711 N N . ILE A 1 450 ? -9.851 10.827 40.883 1.00 80.00 450 ILE A N 1
ATOM 3712 C CA . ILE A 1 450 ? -8.635 10.010 40.797 1.00 80.00 450 ILE A CA 1
ATOM 3713 C C . ILE A 1 450 ? -8.101 9.686 42.198 1.00 80.00 450 ILE A C 1
ATOM 3715 O O . ILE A 1 450 ? -7.739 8.539 42.459 1.00 80.00 450 ILE A O 1
ATOM 3719 N N . SER A 1 451 ? -8.110 10.648 43.129 1.00 81.69 451 SER A N 1
ATOM 3720 C CA . SER A 1 451 ? -7.677 10.414 44.515 1.00 81.69 451 SER A CA 1
ATOM 3721 C C . SER A 1 451 ? -8.566 9.408 45.239 1.00 81.69 451 SER A C 1
ATOM 3723 O O . SER A 1 451 ? -8.047 8.572 45.977 1.00 81.69 451 SER A O 1
ATOM 3725 N N . ASN A 1 452 ? -9.882 9.440 45.007 1.00 84.44 452 ASN A N 1
ATOM 3726 C CA . ASN A 1 452 ? -10.804 8.457 45.578 1.00 84.44 452 ASN A CA 1
ATOM 3727 C C . ASN A 1 452 ? -10.530 7.045 45.043 1.00 84.44 452 ASN A C 1
ATOM 3729 O O . ASN A 1 452 ? -10.414 6.108 45.830 1.00 84.44 452 ASN A O 1
ATOM 3733 N N . ILE A 1 453 ? -10.368 6.896 43.724 1.00 85.75 453 ILE A N 1
ATOM 3734 C CA . ILE A 1 453 ? -10.029 5.607 43.098 1.00 85.75 453 ILE A CA 1
ATOM 3735 C C . ILE A 1 453 ? -8.678 5.097 43.618 1.00 85.75 453 ILE A C 1
ATOM 3737 O O . ILE A 1 453 ? -8.539 3.917 43.936 1.00 85.75 453 ILE A O 1
ATOM 3741 N N . GLN A 1 454 ? -7.686 5.981 43.742 1.00 84.75 454 GLN A N 1
ATOM 3742 C CA . GLN A 1 454 ? -6.363 5.620 44.240 1.00 84.75 454 GLN A CA 1
ATOM 3743 C C . GLN A 1 454 ? -6.400 5.167 45.699 1.00 84.75 454 GLN A C 1
ATOM 3745 O O . GLN A 1 454 ? -5.767 4.172 46.043 1.00 84.75 454 GLN A O 1
ATOM 3750 N N . LYS A 1 455 ? -7.140 5.875 46.554 1.00 86.69 455 LYS A N 1
ATOM 3751 C CA . LYS A 1 455 ? -7.296 5.490 47.956 1.00 86.69 455 LYS A CA 1
ATOM 3752 C C . LYS A 1 455 ? -7.869 4.075 48.072 1.00 86.69 455 LYS A C 1
ATOM 3754 O O . LYS A 1 455 ? -7.311 3.255 48.791 1.00 86.69 455 LYS A O 1
ATOM 3759 N N . GLU A 1 456 ? -8.921 3.773 47.319 1.00 85.44 456 GLU A N 1
ATOM 3760 C CA . GLU A 1 456 ? -9.557 2.451 47.341 1.00 85.44 456 GLU A CA 1
ATOM 3761 C C . GLU A 1 456 ? -8.657 1.355 46.751 1.00 85.44 456 GLU A C 1
ATOM 3763 O O . GLU A 1 456 ? -8.586 0.253 47.290 1.00 85.44 456 GLU A O 1
ATOM 3768 N N . SER A 1 457 ? -7.897 1.670 45.696 1.00 86.69 457 SER A N 1
ATOM 3769 C CA . SER A 1 457 ? -6.866 0.783 45.135 1.00 86.69 457 SER A CA 1
ATOM 3770 C C . SER A 1 457 ? -5.822 0.405 46.190 1.00 86.69 457 SER A C 1
ATOM 3772 O O . SER A 1 457 ? -5.490 -0.770 46.351 1.00 86.69 457 SER A O 1
ATOM 3774 N N . GLN A 1 458 ? -5.347 1.386 46.961 1.00 86.38 458 GLN A N 1
ATOM 3775 C CA . GLN A 1 458 ? -4.359 1.180 48.020 1.00 86.38 458 GLN A CA 1
ATOM 3776 C C . GLN A 1 458 ? -4.925 0.397 49.203 1.00 86.38 458 GLN A C 1
ATOM 3778 O O . GLN A 1 458 ? -4.271 -0.527 49.683 1.00 86.38 458 GLN A O 1
ATOM 3783 N N . GLU A 1 459 ? -6.138 0.720 49.652 1.00 86.50 459 GLU A N 1
ATOM 3784 C CA . GLU A 1 459 ? -6.828 -0.029 50.709 1.00 86.50 459 GLU A CA 1
ATOM 3785 C C . GLU A 1 459 ? -7.020 -1.498 50.311 1.00 86.50 459 GLU A C 1
ATOM 3787 O O . GLU A 1 459 ? -6.744 -2.403 51.103 1.00 86.50 459 GLU A O 1
ATOM 3792 N N . TYR A 1 460 ? -7.408 -1.747 49.060 1.00 83.75 460 TYR A N 1
ATOM 3793 C CA . TYR A 1 460 ? -7.579 -3.097 48.538 1.00 83.75 460 TYR A CA 1
ATOM 3794 C C . TYR A 1 460 ? -6.249 -3.851 48.384 1.00 83.75 460 TYR A C 1
ATOM 3796 O O . TYR A 1 460 ? -6.178 -5.041 48.695 1.00 83.75 460 TYR A O 1
ATOM 3804 N N . LEU A 1 461 ? -5.177 -3.174 47.961 1.00 81.25 461 LEU A N 1
ATOM 3805 C CA . LEU A 1 461 ? -3.835 -3.759 47.909 1.00 81.25 461 LEU A CA 1
ATOM 3806 C C . LEU A 1 461 ? -3.335 -4.160 49.298 1.00 81.25 461 LEU A C 1
ATOM 3808 O O . LEU A 1 461 ? -2.877 -5.287 49.459 1.00 81.25 461 LEU A O 1
ATOM 3812 N N . ILE A 1 462 ? -3.487 -3.292 50.303 1.00 84.31 462 ILE A N 1
ATOM 3813 C CA . ILE A 1 462 ? -3.136 -3.603 51.699 1.00 84.31 462 ILE A CA 1
ATOM 3814 C C . ILE A 1 462 ? -3.929 -4.823 52.187 1.00 84.31 462 ILE A C 1
ATOM 3816 O O . ILE A 1 462 ? -3.368 -5.724 52.815 1.00 84.31 462 ILE A O 1
ATOM 3820 N N . PHE A 1 463 ? -5.226 -4.883 51.869 1.00 82.38 463 PHE A N 1
ATOM 3821 C CA . PHE A 1 463 ? -6.068 -6.033 52.186 1.00 82.38 463 PHE A CA 1
ATOM 3822 C C . PHE A 1 463 ? -5.554 -7.318 51.520 1.00 82.38 463 PHE A C 1
ATOM 3824 O O . PHE A 1 463 ? -5.363 -8.316 52.212 1.00 82.38 463 PHE A O 1
ATOM 3831 N N . ILE A 1 464 ? -5.257 -7.308 50.218 1.00 74.25 464 ILE A N 1
ATOM 3832 C CA . ILE A 1 464 ? -4.711 -8.483 49.518 1.00 74.25 464 ILE A CA 1
ATOM 3833 C C . ILE A 1 464 ? -3.343 -8.893 50.071 1.00 74.25 464 ILE A C 1
ATOM 3835 O O . ILE A 1 464 ? -3.099 -10.081 50.276 1.00 74.25 464 ILE A O 1
ATOM 3839 N N . GLU A 1 465 ? -2.451 -7.940 50.337 1.00 77.12 465 GLU A N 1
ATOM 3840 C CA . GLU A 1 465 ? -1.125 -8.212 50.901 1.00 77.12 465 GLU A CA 1
ATOM 3841 C C . GLU A 1 465 ? -1.214 -8.836 52.298 1.00 77.12 465 GLU A C 1
ATOM 3843 O O . GLU A 1 465 ? -0.354 -9.639 52.664 1.00 77.12 465 GLU A O 1
ATOM 3848 N N . SER A 1 466 ? -2.280 -8.549 53.055 1.00 78.00 466 SER A N 1
ATOM 3849 C CA . SER A 1 466 ? -2.547 -9.209 54.337 1.00 78.00 466 SER A CA 1
ATOM 3850 C C . SER A 1 466 ? -2.947 -10.689 54.192 1.00 78.00 466 SER A C 1
ATOM 3852 O O . SER A 1 466 ? -2.738 -11.478 55.112 1.00 78.00 466 SER A O 1
ATOM 3854 N N . LEU A 1 467 ? -3.430 -11.111 53.016 1.00 74.75 467 LEU A N 1
ATOM 3855 C CA . LEU A 1 467 ? -3.870 -12.479 52.706 1.00 74.75 467 LEU A CA 1
ATOM 3856 C C . LEU A 1 467 ? -2.724 -13.394 52.218 1.00 74.75 467 LEU A C 1
ATOM 3858 O O . LEU A 1 467 ? -2.967 -14.290 51.408 1.00 74.75 467 LEU A O 1
ATOM 3862 N N . GLN A 1 468 ? -1.493 -13.183 52.718 1.00 57.09 468 GLN A N 1
ATOM 3863 C CA . GLN A 1 468 ? -0.166 -13.704 52.295 1.00 57.09 468 GLN A CA 1
ATOM 3864 C C . GLN A 1 468 ? -0.054 -15.158 51.761 1.00 57.09 468 GLN A C 1
ATOM 3866 O O . GLN A 1 468 ? 0.955 -15.505 51.146 1.00 57.09 468 GLN A O 1
ATOM 3871 N N . TYR A 1 469 ? -1.054 -16.021 51.952 1.00 55.94 469 TYR A N 1
ATOM 3872 C CA . TYR A 1 469 ? -1.043 -17.442 51.592 1.00 55.94 469 TYR A CA 1
ATOM 3873 C C . TYR A 1 469 ? -1.837 -17.814 50.323 1.00 55.94 469 TYR A C 1
ATOM 3875 O O . TYR A 1 469 ? -1.741 -18.953 49.862 1.00 55.94 469 TYR A O 1
ATOM 3883 N N . HIS A 1 470 ? -2.573 -16.892 49.694 1.00 57.78 470 HIS A N 1
ATOM 3884 C CA . HIS A 1 470 ? -3.460 -17.214 48.566 1.00 57.78 470 HIS A CA 1
ATOM 3885 C C . HIS A 1 470 ? -2.903 -16.804 47.198 1.00 57.78 470 HIS A C 1
ATOM 3887 O O . HIS A 1 470 ? -3.466 -15.927 46.553 1.00 57.78 470 HIS A O 1
ATOM 3893 N N . ARG A 1 471 ? -1.844 -17.481 46.711 1.00 53.41 471 ARG A N 1
ATOM 3894 C CA . ARG A 1 471 ? -1.180 -17.227 45.400 1.00 53.41 471 ARG A CA 1
ATOM 3895 C C . ARG A 1 471 ? -2.133 -17.061 44.200 1.00 53.41 471 ARG A C 1
ATOM 3897 O O . ARG A 1 471 ? -1.777 -16.404 43.232 1.00 53.41 471 ARG A O 1
ATOM 3904 N N . GLU A 1 472 ? -3.334 -17.629 44.261 1.00 52.09 472 GLU A N 1
ATOM 3905 C CA . GLU A 1 472 ? -4.361 -17.553 43.210 1.00 52.09 472 GLU A CA 1
ATOM 3906 C C . GLU A 1 472 ? -5.088 -16.193 43.145 1.00 52.09 472 GLU A C 1
ATOM 3908 O O . GLU A 1 472 ? -5.586 -15.823 42.082 1.00 52.09 472 GLU A O 1
ATOM 3913 N N . LEU A 1 473 ? -5.098 -15.417 44.238 1.00 54.47 473 LEU A N 1
ATOM 3914 C CA . LEU A 1 473 ? -5.531 -14.010 44.248 1.00 54.47 473 LEU A CA 1
ATOM 3915 C C . LEU A 1 473 ? -4.466 -13.077 43.637 1.00 54.47 473 LEU A C 1
ATOM 3917 O O . LEU A 1 473 ? -4.791 -11.979 43.194 1.00 54.47 473 LEU A O 1
ATOM 3921 N N . PHE A 1 474 ? -3.218 -13.552 43.537 1.00 57.50 474 PHE A N 1
ATOM 3922 C CA . PHE A 1 474 ? -2.061 -12.858 42.955 1.00 57.50 474 PHE A CA 1
ATOM 3923 C C . PHE A 1 474 ? -1.798 -13.266 41.498 1.00 57.50 474 PHE A C 1
ATOM 3925 O O . PHE A 1 474 ? -0.659 -13.225 41.033 1.00 57.50 474 PHE A O 1
ATOM 3932 N N . GLU A 1 475 ? -2.814 -13.738 40.770 1.00 62.94 475 GLU A N 1
ATOM 3933 C CA . GLU A 1 475 ? -2.583 -14.188 39.400 1.00 62.94 475 GLU A CA 1
ATOM 3934 C C . GLU A 1 475 ? -2.154 -13.012 38.504 1.00 62.94 475 GLU A C 1
ATOM 3936 O O . GLU A 1 475 ? -2.914 -12.061 38.305 1.00 62.94 475 GLU A O 1
ATOM 3941 N N . ASP A 1 476 ? -0.938 -13.117 37.957 1.00 66.88 476 ASP A N 1
ATOM 3942 C CA . ASP A 1 476 ? -0.369 -12.164 37.004 1.00 66.88 476 ASP A CA 1
ATOM 3943 C C . ASP A 1 476 ? -1.278 -11.973 35.774 1.00 66.88 476 ASP A C 1
ATOM 3945 O O . ASP A 1 476 ? -1.950 -12.902 35.311 1.00 66.88 476 ASP A O 1
ATOM 3949 N N . ILE A 1 477 ? -1.273 -10.761 35.222 1.00 69.81 477 ILE A N 1
ATOM 3950 C CA . ILE A 1 477 ? -2.044 -10.358 34.039 1.00 69.81 477 ILE A CA 1
ATOM 3951 C C . ILE A 1 477 ? -1.722 -11.287 32.870 1.00 69.81 477 ILE A C 1
ATOM 3953 O O . ILE A 1 477 ? -2.642 -11.797 32.224 1.00 69.81 477 ILE A O 1
ATOM 3957 N N . SER A 1 478 ? -0.436 -11.592 32.680 1.00 67.31 478 SER A N 1
ATOM 3958 C CA . SER A 1 478 ? 0.050 -12.513 31.650 1.00 67.31 478 SER A CA 1
ATOM 3959 C C . SER A 1 478 ? -0.599 -13.894 31.785 1.00 67.31 478 SER A C 1
ATOM 3961 O O . SER A 1 478 ? -1.079 -14.463 30.806 1.00 67.31 478 SER A O 1
ATOM 3963 N N . ASN A 1 479 ? -0.704 -14.417 33.011 1.00 66.38 479 ASN A N 1
ATOM 3964 C CA . ASN A 1 479 ? -1.311 -15.723 33.282 1.00 66.38 479 ASN A CA 1
ATOM 3965 C C . ASN A 1 479 ? -2.832 -15.717 33.055 1.00 66.38 479 ASN A C 1
ATOM 3967 O O . ASN A 1 479 ? -3.368 -16.654 32.453 1.00 66.38 479 ASN A O 1
ATOM 3971 N N . LYS A 1 480 ? -3.530 -14.639 33.448 1.00 70.06 480 LYS A N 1
ATOM 3972 C CA . LYS A 1 480 ? -4.973 -14.476 33.181 1.00 70.06 480 LYS A CA 1
ATOM 3973 C C . LYS A 1 480 ? -5.272 -14.443 31.683 1.00 70.06 480 LYS A C 1
ATOM 3975 O O . LYS A 1 480 ? -6.212 -15.103 31.233 1.00 70.06 480 LYS A O 1
ATOM 3980 N N . GLN A 1 481 ? -4.472 -13.708 30.912 1.00 67.62 481 GLN A N 1
ATOM 3981 C CA . GLN A 1 481 ? -4.612 -13.613 29.459 1.00 67.62 481 GLN A CA 1
ATOM 3982 C C . GLN A 1 481 ? -4.257 -14.925 28.755 1.00 67.62 481 GLN A C 1
ATOM 3984 O O . GLN A 1 481 ? -5.004 -15.357 27.877 1.00 67.62 481 GLN A O 1
ATOM 3989 N N . LEU A 1 482 ? -3.180 -15.606 29.165 1.00 66.31 482 LEU A N 1
ATOM 3990 C CA . LEU A 1 482 ? -2.818 -16.930 28.644 1.00 66.31 482 LEU A CA 1
ATOM 3991 C C . LEU A 1 482 ? -3.955 -17.932 28.851 1.00 66.31 482 LEU A C 1
ATOM 3993 O O . LEU A 1 482 ? -4.385 -18.580 27.897 1.00 66.31 482 LEU A O 1
ATOM 3997 N N . ARG A 1 483 ? -4.518 -18.000 30.063 1.00 66.88 483 ARG A N 1
ATOM 3998 C CA . ARG A 1 483 ? -5.658 -18.875 30.367 1.00 66.88 483 ARG A CA 1
ATOM 3999 C C . ARG A 1 483 ? -6.876 -18.545 29.506 1.00 66.88 483 ARG A C 1
ATOM 4001 O O . ARG A 1 483 ? -7.556 -19.452 29.026 1.00 66.88 483 ARG A O 1
ATOM 4008 N N . PHE A 1 484 ? -7.169 -17.263 29.304 1.00 64.81 484 PHE A N 1
ATOM 4009 C CA . PHE A 1 484 ? -8.275 -16.851 28.444 1.00 64.81 484 PHE A CA 1
ATOM 4010 C C . PHE A 1 484 ? -8.027 -17.207 26.972 1.00 64.81 484 PHE A C 1
ATOM 4012 O O . PHE A 1 484 ? -8.921 -17.733 26.313 1.00 64.81 484 PHE A O 1
ATOM 4019 N N . SER A 1 485 ? -6.806 -17.009 26.475 1.00 63.47 485 SER A N 1
ATOM 4020 C CA . SER A 1 485 ? -6.386 -17.398 25.125 1.00 63.47 485 SER A CA 1
ATOM 4021 C C . SER A 1 485 ? -6.503 -18.906 24.912 1.00 63.47 485 SER A C 1
ATOM 4023 O O . SER A 1 485 ? -7.055 -19.358 23.907 1.00 63.47 485 SER A O 1
ATOM 4025 N N . GLU A 1 486 ? -6.080 -19.712 25.887 1.00 62.47 486 GLU A N 1
ATOM 4026 C CA . GLU A 1 486 ? -6.273 -21.162 25.863 1.00 62.47 486 GLU A CA 1
ATOM 4027 C C . GLU A 1 486 ? -7.758 -21.538 25.814 1.00 62.47 486 GLU A C 1
ATOM 4029 O O . GLU A 1 486 ? -8.152 -22.375 24.997 1.00 62.47 486 GLU A O 1
ATOM 4034 N N . GLN A 1 487 ? -8.600 -20.887 26.622 1.00 60.88 487 GLN A N 1
ATOM 4035 C CA . GLN A 1 487 ? -10.050 -21.096 26.608 1.00 60.88 487 GLN A CA 1
ATOM 4036 C C . GLN A 1 487 ? -10.682 -20.688 25.270 1.00 60.88 487 GLN A C 1
ATOM 4038 O O . GLN A 1 487 ? -11.521 -21.421 24.748 1.00 60.88 487 GLN A O 1
ATOM 4043 N N . ASN A 1 488 ? -10.261 -19.575 24.667 1.00 58.47 488 ASN A N 1
ATOM 4044 C CA . ASN A 1 488 ? -10.732 -19.138 23.352 1.00 58.47 488 ASN A CA 1
ATOM 4045 C C . ASN A 1 488 ? -10.264 -20.076 22.235 1.00 58.47 488 ASN A C 1
ATOM 4047 O O . ASN A 1 488 ? -11.061 -20.472 21.383 1.00 58.47 488 ASN A O 1
ATOM 4051 N N . ARG A 1 489 ? -9.011 -20.539 22.268 1.00 58.84 489 ARG A N 1
ATOM 4052 C CA . ARG A 1 489 ? -8.513 -21.566 21.340 1.00 58.84 489 ARG A CA 1
ATOM 4053 C C . ARG A 1 489 ? -9.315 -22.857 21.466 1.00 58.84 489 ARG A C 1
ATOM 4055 O O . ARG A 1 489 ? -9.641 -23.471 20.450 1.00 58.84 489 ARG A O 1
ATOM 4062 N N . GLN A 1 490 ? -9.668 -23.262 22.686 1.00 56.03 490 GLN A N 1
ATOM 4063 C CA . GLN A 1 490 ? -10.551 -24.405 22.918 1.00 56.03 490 GLN A CA 1
ATOM 4064 C C . GLN A 1 490 ? -11.963 -24.147 22.373 1.00 56.03 490 GLN A C 1
ATOM 4066 O O . GLN A 1 490 ? -12.477 -25.006 21.660 1.00 56.03 490 GLN A O 1
ATOM 4071 N N . ARG A 1 491 ? -12.553 -22.961 22.594 1.00 53.94 491 ARG A N 1
ATOM 4072 C CA . ARG A 1 491 ? -13.845 -22.548 21.999 1.00 53.94 491 ARG A CA 1
ATOM 4073 C C . ARG A 1 491 ? -13.838 -22.672 20.489 1.00 53.94 491 ARG A C 1
ATOM 4075 O O . ARG A 1 491 ? -14.730 -23.294 19.927 1.00 53.94 491 ARG A O 1
ATOM 4082 N N . ILE A 1 492 ? -12.824 -22.115 19.834 1.00 56.91 492 ILE A N 1
ATOM 4083 C CA . ILE A 1 492 ? -12.709 -22.122 18.375 1.00 56.91 492 ILE A CA 1
ATOM 4084 C C . ILE A 1 492 ? -12.542 -23.554 17.863 1.00 56.91 492 ILE A C 1
ATOM 4086 O O . ILE A 1 492 ? -13.200 -23.931 16.897 1.00 56.91 492 ILE A O 1
ATOM 4090 N N . LYS A 1 493 ? -11.708 -24.379 18.511 1.00 58.09 493 LYS A N 1
ATOM 4091 C CA . LYS A 1 493 ? -11.540 -25.797 18.145 1.00 58.09 493 LYS A CA 1
ATOM 4092 C C . LYS A 1 493 ? -12.850 -26.571 18.277 1.00 58.09 493 LYS A C 1
ATOM 4094 O O . LYS A 1 493 ? -13.225 -27.274 17.342 1.00 58.09 493 LYS A O 1
ATOM 4099 N N . VAL A 1 494 ? -13.556 -26.393 19.392 1.00 53.75 494 VAL A N 1
ATOM 4100 C CA . VAL A 1 494 ? -14.852 -27.029 19.654 1.00 53.75 494 VAL A CA 1
ATOM 4101 C C . VAL A 1 494 ? -15.900 -26.542 18.649 1.00 53.75 494 VAL A C 1
ATOM 4103 O O . VAL A 1 494 ? -16.556 -27.367 18.026 1.00 53.75 494 VAL A O 1
ATOM 4106 N N . ASN A 1 495 ? -15.991 -25.238 18.374 1.00 53.09 495 ASN A N 1
ATOM 4107 C CA . ASN A 1 495 ? -16.900 -24.684 17.363 1.00 53.09 495 ASN A CA 1
ATOM 4108 C C . ASN A 1 495 ? -16.585 -25.197 15.950 1.00 53.09 495 ASN A C 1
ATOM 4110 O O . ASN A 1 495 ? -17.496 -25.585 15.223 1.00 53.09 495 ASN A O 1
ATOM 4114 N N . LYS A 1 496 ? -15.305 -25.273 15.560 1.00 57.56 496 LYS A N 1
ATOM 4115 C CA . LYS A 1 496 ? -14.887 -25.841 14.266 1.00 57.56 496 LYS A CA 1
ATOM 4116 C C . LYS A 1 496 ? -15.237 -27.328 14.162 1.00 57.56 496 LYS A C 1
ATOM 4118 O O . LYS A 1 496 ? -15.678 -27.768 13.105 1.00 57.56 496 LYS A O 1
ATOM 4123 N N . GLN A 1 497 ? -15.069 -28.102 15.235 1.00 57.16 497 GLN A N 1
ATOM 4124 C CA . GLN A 1 497 ? -15.480 -29.511 15.280 1.00 57.16 497 GLN A CA 1
ATOM 4125 C C . GLN A 1 497 ? -17.005 -29.662 15.197 1.00 57.16 497 GLN A C 1
ATOM 4127 O O . GLN A 1 497 ? -17.491 -30.500 14.444 1.00 57.16 497 GLN A O 1
ATOM 4132 N N . ILE A 1 498 ? -17.756 -28.804 15.889 1.00 47.94 498 ILE A N 1
ATOM 4133 C CA . ILE A 1 498 ? -19.225 -28.783 15.872 1.00 47.94 498 ILE A CA 1
ATOM 4134 C C . ILE A 1 498 ? -19.766 -28.412 14.484 1.00 47.94 498 ILE A C 1
ATOM 4136 O O . ILE A 1 498 ? -20.734 -29.020 14.024 1.00 47.94 498 ILE A O 1
ATOM 4140 N N . ASN A 1 499 ? -19.139 -27.455 13.797 1.00 50.25 499 ASN A N 1
ATOM 4141 C CA . ASN A 1 499 ? -19.535 -27.039 12.449 1.00 50.25 499 ASN A CA 1
ATOM 4142 C C . ASN A 1 499 ? -19.207 -28.104 11.392 1.00 50.25 499 ASN A C 1
ATOM 4144 O O . ASN A 1 499 ? -19.929 -28.229 10.409 1.00 50.25 499 ASN A O 1
ATOM 4148 N N . LYS A 1 500 ? -18.166 -28.919 11.610 1.00 53.25 500 LYS A N 1
ATOM 4149 C CA . LYS A 1 500 ? -17.839 -30.064 10.742 1.00 53.25 500 LYS A CA 1
ATOM 4150 C C . LYS A 1 500 ? -18.817 -31.236 10.876 1.00 53.25 500 LYS A C 1
ATOM 4152 O O . LYS A 1 500 ? -18.848 -32.083 9.993 1.00 53.25 500 LYS A O 1
ATOM 4157 N N . GLN A 1 501 ? -19.587 -31.313 11.963 1.00 47.91 501 GLN A N 1
ATOM 4158 C CA . GLN A 1 501 ? -20.378 -32.502 12.293 1.00 47.91 501 GLN A CA 1
ATOM 4159 C C . GLN A 1 501 ? -21.842 -32.479 11.831 1.00 47.91 501 GLN A C 1
ATOM 4161 O O . GLN A 1 501 ? -22.500 -33.502 11.981 1.00 47.91 501 GLN A O 1
ATOM 4166 N N . SER A 1 502 ? -22.395 -31.392 11.270 1.00 43.47 502 SER A N 1
ATOM 4167 C CA . SER A 1 502 ? -23.779 -31.452 10.758 1.00 43.47 502 SER A CA 1
ATOM 4168 C C . SER A 1 502 ? -24.188 -30.263 9.886 1.00 43.47 502 SER A C 1
ATOM 4170 O O . SER A 1 502 ? -24.108 -29.113 10.313 1.00 43.47 502 SER A O 1
ATOM 4172 N N . VAL A 1 503 ? -24.739 -30.572 8.708 1.00 49.16 503 VAL A N 1
ATOM 4173 C CA . VAL A 1 503 ? -25.401 -29.637 7.775 1.00 49.16 503 VAL A CA 1
ATOM 4174 C C . VAL A 1 503 ? -26.766 -29.159 8.314 1.00 49.16 503 VAL A C 1
ATOM 4176 O O . VAL A 1 503 ? -27.229 -28.078 7.968 1.00 49.16 503 VAL A O 1
ATOM 4179 N N . PHE A 1 504 ? -27.388 -29.910 9.233 1.00 44.88 504 PHE A N 1
ATOM 4180 C CA . PHE A 1 504 ? -28.715 -29.610 9.803 1.00 44.88 504 PHE A CA 1
ATOM 4181 C C . PHE A 1 504 ? -28.674 -28.742 11.071 1.00 44.88 504 PHE A C 1
ATOM 4183 O O . PHE A 1 504 ? -29.702 -28.320 11.595 1.00 44.88 504 PHE A O 1
ATOM 4190 N N . ASN A 1 505 ? -27.477 -28.450 11.575 1.00 45.75 505 ASN A N 1
ATOM 4191 C CA . ASN A 1 505 ? -27.272 -27.799 12.865 1.00 45.75 505 ASN A CA 1
ATOM 4192 C C . ASN A 1 505 ? -27.469 -26.270 12.865 1.00 45.75 505 ASN A C 1
ATOM 4194 O O . ASN A 1 505 ? -27.421 -25.672 13.940 1.00 45.75 505 ASN A O 1
ATOM 4198 N N . ASN A 1 506 ? -27.687 -25.651 11.700 1.00 43.47 506 ASN A N 1
ATOM 4199 C CA . ASN A 1 506 ? -27.916 -24.206 11.556 1.00 43.47 506 ASN A CA 1
ATOM 4200 C C . ASN A 1 506 ? -29.356 -23.771 11.892 1.00 43.47 506 ASN A C 1
ATOM 4202 O O . ASN A 1 506 ? -29.625 -22.577 11.962 1.00 43.47 506 ASN A O 1
ATOM 4206 N N . LEU A 1 507 ? -30.274 -24.717 12.122 1.00 38.72 507 LEU A N 1
ATOM 4207 C CA . LEU A 1 507 ? -31.683 -24.439 12.437 1.00 38.72 507 LEU A CA 1
ATOM 4208 C C . LEU A 1 507 ? -31.968 -24.267 13.942 1.00 38.72 507 LEU A C 1
ATOM 4210 O O . LEU A 1 507 ? -33.073 -23.877 14.309 1.00 38.72 507 LEU A O 1
ATOM 4214 N N . PHE A 1 508 ? -30.995 -24.529 14.823 1.00 41.16 508 PHE A N 1
ATOM 4215 C CA . PHE A 1 508 ? -31.188 -24.482 16.278 1.00 41.16 508 PHE A CA 1
ATOM 4216 C C . PHE A 1 508 ? -30.259 -23.461 16.936 1.00 41.16 508 PHE A C 1
ATOM 4218 O O . PHE A 1 508 ? -29.052 -23.454 16.693 1.00 41.16 508 PHE A O 1
ATOM 4225 N N . SER A 1 509 ? -30.797 -22.624 17.830 1.00 36.78 509 SER A N 1
ATOM 4226 C CA . SER A 1 509 ? -29.973 -21.741 18.659 1.00 36.78 509 SER A CA 1
ATOM 4227 C C . SER A 1 509 ? -29.188 -22.575 19.673 1.00 36.78 509 SER A C 1
ATOM 4229 O O . SER A 1 509 ? -29.783 -23.212 20.545 1.00 36.78 509 SER A O 1
ATOM 4231 N N . LYS A 1 510 ? -27.860 -22.569 19.558 1.00 46.69 510 LYS A N 1
ATOM 4232 C CA . LYS A 1 510 ? -26.960 -23.343 20.419 1.00 46.69 510 LYS A CA 1
ATOM 4233 C C . LYS A 1 510 ? -26.414 -22.492 21.562 1.00 46.69 510 LYS A C 1
ATOM 4235 O O . LYS A 1 510 ? -26.044 -21.339 21.354 1.00 46.69 510 LYS A O 1
ATOM 4240 N N . SER A 1 511 ? -26.295 -23.089 22.744 1.00 40.69 511 SER A N 1
ATOM 4241 C CA . SER A 1 511 ? -25.518 -22.553 23.867 1.00 40.69 511 SER A CA 1
ATOM 4242 C C . SER A 1 511 ? -24.392 -23.526 24.217 1.00 40.69 511 SER A C 1
ATOM 4244 O O . SER A 1 511 ? -24.624 -24.718 24.413 1.00 40.69 511 SER A O 1
ATOM 4246 N N . LEU A 1 512 ? -23.158 -23.017 24.266 1.00 39.06 512 LEU A N 1
ATOM 4247 C CA . LEU A 1 512 ? -21.972 -23.762 24.686 1.00 39.06 512 LEU A CA 1
ATOM 4248 C C . LEU A 1 512 ? -21.559 -23.252 26.068 1.00 39.06 512 LEU A C 1
ATOM 4250 O O . LEU A 1 512 ? -21.168 -22.092 26.200 1.00 39.06 512 LEU A O 1
ATOM 4254 N N . ILE A 1 513 ? -21.628 -24.107 27.087 1.00 40.12 513 ILE A N 1
ATOM 4255 C CA . ILE A 1 513 ? -21.139 -23.773 28.429 1.00 40.12 513 ILE A CA 1
ATOM 4256 C C . ILE A 1 513 ? -19.799 -24.483 28.631 1.00 40.12 513 ILE A C 1
ATOM 4258 O O . ILE A 1 513 ? -19.698 -25.710 28.536 1.00 40.12 513 ILE A O 1
ATOM 4262 N N . LEU A 1 514 ? -18.759 -23.693 28.898 1.00 37.94 514 LEU A N 1
ATOM 4263 C CA . LEU A 1 514 ? -17.444 -24.196 29.290 1.00 37.94 514 LEU A CA 1
ATOM 4264 C C . LEU A 1 514 ? -17.298 -24.095 30.798 1.00 37.94 514 LEU A C 1
ATOM 4266 O O . LEU A 1 514 ? -17.519 -23.025 31.364 1.00 37.94 514 LEU A O 1
ATOM 4270 N N . TYR A 1 515 ? -16.895 -25.194 31.426 1.00 36.44 515 TYR A N 1
ATOM 4271 C CA . TYR A 1 515 ? -16.668 -25.249 32.862 1.00 36.44 515 TYR A CA 1
ATOM 4272 C C . TYR A 1 515 ? -15.344 -25.962 33.150 1.00 36.44 515 TYR A C 1
ATOM 4274 O O . TYR A 1 515 ? -15.184 -27.155 32.879 1.00 36.44 515 TYR A O 1
ATOM 4282 N N . GLY A 1 516 ? -14.372 -25.220 33.685 1.00 42.44 516 GLY A N 1
ATOM 4283 C CA . GLY A 1 516 ? -13.034 -25.741 33.976 1.00 42.44 516 GLY A CA 1
ATOM 4284 C C . GLY A 1 516 ? -12.325 -26.272 32.723 1.00 42.44 516 GLY A C 1
ATOM 4285 O O . GLY A 1 516 ? -12.168 -25.549 31.744 1.00 42.44 516 GLY A O 1
ATOM 4286 N N . ARG A 1 517 ? -11.890 -27.539 32.758 1.00 28.23 517 ARG A N 1
ATOM 4287 C CA . ARG A 1 517 ? -11.245 -28.246 31.628 1.00 28.23 517 ARG A CA 1
ATOM 4288 C C . ARG A 1 517 ? -12.237 -28.978 30.704 1.00 28.23 517 ARG A C 1
ATOM 4290 O O . ARG A 1 517 ? -11.804 -29.677 29.793 1.00 28.23 517 ARG A O 1
ATOM 4297 N N . GLY A 1 518 ? -13.545 -28.868 30.948 1.00 28.20 518 GLY A N 1
ATOM 4298 C CA . GLY A 1 518 ? -14.591 -29.568 30.198 1.00 28.20 518 GLY A CA 1
ATOM 4299 C C . GLY A 1 518 ? -15.516 -28.630 29.418 1.00 28.20 518 GLY A C 1
ATOM 4300 O O . GLY A 1 518 ? -15.663 -27.450 29.738 1.00 28.20 518 GLY A O 1
ATOM 4301 N N . SER A 1 519 ? -16.188 -29.179 28.403 1.00 36.03 519 SER A N 1
ATOM 4302 C CA . SER A 1 519 ? -17.277 -28.512 27.678 1.00 36.03 519 SER A CA 1
ATOM 4303 C C . SER A 1 519 ? -18.518 -29.404 27.673 1.00 36.03 519 SER A C 1
ATOM 4305 O O . SER A 1 519 ? -18.395 -30.622 27.524 1.00 36.03 519 SER A O 1
ATOM 4307 N N . ARG A 1 520 ? -19.710 -28.822 27.849 1.00 35.31 520 ARG A N 1
ATOM 4308 C CA . ARG A 1 520 ? -20.988 -29.523 27.642 1.00 35.31 520 ARG A CA 1
ATOM 4309 C C . ARG A 1 520 ? -21.829 -28.780 26.608 1.00 35.31 520 ARG A C 1
ATOM 4311 O O . ARG A 1 520 ? -21.929 -27.555 26.630 1.00 35.31 520 ARG A O 1
ATOM 4318 N N . GLN A 1 521 ? -22.406 -29.553 25.693 1.00 41.72 521 GLN A N 1
ATOM 4319 C CA . GLN A 1 521 ? -23.271 -29.073 24.620 1.00 41.72 521 GLN A CA 1
ATOM 4320 C C . GLN A 1 521 ? -24.729 -29.165 25.070 1.00 41.72 521 GLN A C 1
ATOM 4322 O O . GLN A 1 521 ? -25.137 -30.192 25.610 1.00 41.72 521 GLN A O 1
ATOM 4327 N N . THR A 1 522 ? -25.521 -28.132 24.801 1.00 38.88 522 THR A N 1
ATOM 4328 C CA . THR A 1 522 ? -26.981 -28.200 24.931 1.00 38.88 522 THR A CA 1
ATOM 4329 C C . THR A 1 522 ? -27.626 -27.827 23.604 1.00 38.88 522 THR A C 1
ATOM 4331 O O . THR A 1 522 ? -27.344 -26.765 23.043 1.00 38.88 522 THR A O 1
ATOM 4334 N N . TYR A 1 523 ? -28.492 -28.710 23.114 1.00 37.53 523 TYR A N 1
ATOM 4335 C CA . TYR A 1 523 ? -29.349 -28.481 21.957 1.00 37.53 523 TYR A CA 1
ATOM 4336 C C . TYR A 1 523 ? -30.747 -28.156 22.488 1.00 37.53 523 TYR A C 1
ATOM 4338 O O . TYR A 1 523 ? -31.333 -28.979 23.188 1.00 37.53 523 TYR A O 1
ATOM 4346 N N . ASN A 1 524 ? -31.274 -26.965 22.195 1.00 35.47 524 ASN A N 1
ATOM 4347 C CA . ASN A 1 524 ? -32.640 -26.615 22.581 1.00 35.47 524 ASN A CA 1
ATOM 4348 C C . ASN A 1 524 ? -33.632 -27.358 21.678 1.00 35.47 524 ASN A C 1
ATOM 4350 O O . ASN A 1 524 ? -34.020 -26.860 20.625 1.00 35.47 524 ASN A O 1
ATOM 4354 N N . VAL A 1 525 ? -34.043 -28.548 22.108 1.00 29.31 525 VAL A N 1
ATOM 4355 C CA . VAL A 1 525 ? -35.344 -29.122 21.759 1.00 29.31 525 VAL A CA 1
ATOM 4356 C C . VAL A 1 525 ? -36.228 -28.924 22.983 1.00 29.31 525 VAL A C 1
ATOM 4358 O O . VAL A 1 525 ? -35.769 -29.116 24.105 1.00 29.31 525 VAL A O 1
ATOM 4361 N N . THR A 1 526 ? -37.465 -28.488 22.769 1.00 32.84 526 THR A N 1
ATOM 4362 C CA . THR A 1 526 ? -38.525 -28.305 23.769 1.00 32.84 526 THR A CA 1
ATOM 4363 C C . THR A 1 526 ? -38.714 -29.547 24.649 1.00 32.84 526 THR A C 1
ATOM 4365 O O . THR A 1 526 ? -39.583 -30.377 24.391 1.00 32.84 526 THR A O 1
ATOM 4368 N N . ALA A 1 527 ? -37.903 -29.675 25.693 1.00 27.98 527 ALA A N 1
ATOM 4369 C CA . ALA A 1 527 ? -38.024 -30.684 26.729 1.00 27.98 527 ALA A CA 1
ATOM 4370 C C . ALA A 1 527 ? -37.942 -29.977 28.085 1.00 27.98 527 ALA A C 1
ATOM 4372 O O . ALA A 1 527 ? -37.037 -29.185 28.340 1.00 27.98 527 ALA A O 1
ATOM 4373 N N . SER A 1 528 ? -38.961 -30.229 28.901 1.00 31.41 528 SER A N 1
ATOM 4374 C CA . SER A 1 528 ? -39.212 -29.683 30.235 1.00 31.41 528 SER A CA 1
ATOM 4375 C C . SER A 1 528 ? -37.959 -29.578 31.111 1.00 31.41 528 SER A C 1
ATOM 4377 O O . SER A 1 528 ? -37.169 -30.515 31.210 1.00 31.41 528 SER A O 1
ATOM 4379 N N . ALA A 1 529 ? -37.845 -28.438 31.789 1.00 36.97 529 ALA A N 1
ATOM 4380 C CA . ALA A 1 529 ? -36.694 -27.922 32.524 1.00 36.97 529 ALA A CA 1
ATOM 4381 C C . ALA A 1 529 ? -36.245 -28.698 33.787 1.00 36.97 529 ALA A C 1
ATOM 4383 O O . ALA A 1 529 ? -35.460 -28.166 34.565 1.00 36.97 529 ALA A O 1
ATOM 4384 N N . ASP A 1 530 ? -36.665 -29.944 34.008 1.00 31.11 530 ASP A N 1
ATOM 4385 C CA . ASP A 1 530 ? -36.582 -30.549 35.349 1.00 31.11 530 ASP A CA 1
ATOM 4386 C C . ASP A 1 530 ? -35.502 -31.619 35.562 1.00 31.11 530 ASP A C 1
ATOM 4388 O O . ASP A 1 530 ? -35.396 -32.165 36.659 1.00 31.11 530 ASP A O 1
ATOM 4392 N N . SER A 1 531 ? -34.637 -31.918 34.589 1.00 33.19 531 SER A N 1
ATOM 4393 C CA . SER A 1 531 ? -33.678 -33.029 34.750 1.00 33.19 531 SER A CA 1
ATOM 4394 C C . SER A 1 531 ? -32.197 -32.644 34.835 1.00 33.19 531 SER A C 1
ATOM 4396 O O . SER A 1 531 ? -31.345 -33.522 34.714 1.00 33.19 531 SER A O 1
ATOM 4398 N N . ILE A 1 532 ? -31.842 -31.368 35.027 1.00 39.38 532 ILE A N 1
ATOM 4399 C CA . ILE A 1 532 ? -30.453 -30.914 34.792 1.00 39.38 532 ILE A CA 1
ATOM 4400 C C . ILE A 1 532 ? -29.558 -30.895 36.057 1.00 39.38 532 ILE A C 1
ATOM 4402 O O . ILE A 1 532 ? -28.339 -30.878 35.913 1.00 39.38 532 ILE A O 1
ATOM 4406 N N . PHE A 1 533 ? -30.088 -31.011 37.287 1.00 30.70 533 PHE A N 1
ATOM 4407 C CA . PHE A 1 533 ? -29.267 -30.854 38.513 1.00 30.70 533 PHE A CA 1
ATOM 4408 C C . PHE A 1 533 ? -29.527 -31.829 39.681 1.00 30.70 533 PHE A C 1
ATOM 4410 O O . PHE A 1 533 ? -29.165 -31.539 40.820 1.00 30.70 533 PHE A O 1
ATOM 4417 N N . ASN A 1 534 ? -30.080 -33.020 39.446 1.00 29.05 534 ASN A N 1
ATOM 4418 C CA . ASN A 1 534 ? -30.314 -33.978 40.536 1.00 29.05 534 ASN A CA 1
ATOM 4419 C C . ASN A 1 534 ? -29.128 -34.922 40.780 1.00 29.05 534 ASN A C 1
ATOM 4421 O O . ASN A 1 534 ? -29.240 -36.110 40.517 1.00 29.05 534 ASN A O 1
ATOM 4425 N N . THR A 1 535 ? -28.031 -34.393 41.328 1.00 31.28 535 THR A N 1
ATOM 4426 C CA . THR A 1 535 ? -27.186 -35.077 42.333 1.00 31.28 535 THR A CA 1
ATOM 4427 C C . THR A 1 535 ? -26.335 -34.028 43.060 1.00 31.28 535 THR A C 1
ATOM 4429 O O . THR A 1 535 ? -25.304 -33.598 42.552 1.00 31.28 535 THR A O 1
ATOM 4432 N N . SER A 1 536 ? -26.817 -33.605 44.234 1.00 33.78 536 SER A N 1
ATOM 4433 C CA . SER A 1 536 ? -26.084 -32.935 45.325 1.00 33.78 536 SER A CA 1
ATOM 4434 C C . SER A 1 536 ? -25.073 -31.831 44.960 1.00 33.78 536 SER A C 1
ATOM 4436 O O . SER A 1 536 ? -23.869 -32.063 44.995 1.00 33.78 536 SER A O 1
ATOM 4438 N N . SER A 1 537 ? -25.561 -30.608 44.736 1.00 27.83 537 SER A N 1
ATOM 4439 C CA . SER A 1 537 ? -24.928 -29.349 45.180 1.00 27.83 537 SER A CA 1
ATOM 4440 C C . SER A 1 537 ? -25.825 -28.168 44.795 1.00 27.83 537 SER A C 1
ATOM 4442 O O . SER A 1 537 ? -26.298 -28.129 43.665 1.00 27.83 537 SER A O 1
ATOM 4444 N N . VAL A 1 538 ? -26.068 -27.262 45.749 1.00 29.03 538 VAL A N 1
ATOM 4445 C CA . VAL A 1 538 ? -26.717 -25.933 45.673 1.00 29.03 538 VAL A CA 1
ATOM 4446 C C . VAL A 1 538 ? -27.326 -25.548 44.313 1.00 29.03 538 VAL A C 1
ATOM 4448 O O . VAL A 1 538 ? -26.623 -25.285 43.339 1.00 29.03 538 VAL A O 1
ATOM 4451 N N . LYS A 1 539 ? -28.659 -25.449 44.282 1.00 23.58 539 LYS A N 1
ATOM 4452 C CA . LYS A 1 539 ? -29.440 -24.968 43.138 1.00 23.58 539 LYS A CA 1
ATOM 4453 C C . LYS A 1 539 ? -29.171 -23.467 42.943 1.00 23.58 539 LYS A C 1
ATOM 4455 O O . LYS A 1 539 ? -29.698 -22.648 43.688 1.00 23.58 539 LYS A O 1
ATOM 4460 N N . ILE A 1 540 ? -28.325 -23.117 41.977 1.00 30.95 540 ILE A N 1
ATOM 4461 C CA . ILE A 1 540 ? -28.179 -21.746 41.472 1.00 30.95 540 ILE A CA 1
ATOM 4462 C C . ILE A 1 540 ? -28.793 -21.742 40.076 1.00 30.95 540 ILE A C 1
ATOM 4464 O O . ILE A 1 540 ? -28.209 -22.287 39.139 1.00 30.95 540 ILE A O 1
ATOM 4468 N N . ASP A 1 541 ? -29.977 -21.148 39.943 1.00 29.17 541 ASP A N 1
ATOM 4469 C CA . ASP A 1 541 ? -30.573 -20.889 38.635 1.00 29.17 541 ASP A CA 1
ATOM 4470 C C . ASP A 1 541 ? -29.749 -19.784 37.956 1.00 29.17 541 ASP A C 1
ATOM 4472 O O . ASP A 1 541 ? -29.848 -18.602 38.283 1.00 29.17 541 ASP A O 1
ATOM 4476 N N . LEU A 1 542 ? -28.855 -20.185 37.048 1.00 30.22 542 LEU A N 1
ATOM 4477 C CA . LEU A 1 542 ? -28.070 -19.259 36.239 1.00 30.22 542 LEU A CA 1
ATOM 4478 C C . LEU A 1 542 ? -29.002 -18.580 35.223 1.00 30.22 542 LEU A C 1
ATOM 4480 O O . LEU A 1 542 ? -29.627 -19.287 34.425 1.00 30.22 542 LEU A O 1
ATOM 4484 N N . PRO A 1 543 ? -29.085 -17.237 35.180 1.00 29.67 543 PRO A N 1
ATOM 4485 C CA . PRO A 1 543 ? -29.783 -16.569 34.095 1.00 29.67 543 PRO A CA 1
ATOM 4486 C C . PRO A 1 543 ? -29.126 -16.960 32.768 1.00 29.67 543 PRO A C 1
ATOM 4488 O O . PRO A 1 543 ? -27.900 -16.990 32.634 1.00 29.67 543 PRO A O 1
ATOM 4491 N N . ILE A 1 544 ? -29.958 -17.299 31.782 1.00 31.89 544 ILE A N 1
ATOM 4492 C CA . ILE A 1 544 ? -29.523 -17.646 30.430 1.00 31.89 544 ILE A CA 1
ATOM 4493 C C . ILE A 1 544 ? -28.612 -16.516 29.927 1.00 31.89 544 ILE A C 1
ATOM 4495 O O . ILE A 1 544 ? -29.044 -15.370 29.819 1.00 31.89 544 ILE A O 1
ATOM 4499 N N . LEU A 1 545 ? -27.363 -16.864 29.589 1.00 38.16 545 LEU A N 1
ATOM 4500 C CA . LEU A 1 545 ? -26.247 -16.000 29.146 1.00 38.16 545 LEU A CA 1
ATOM 4501 C C . LEU A 1 545 ? -26.546 -15.051 27.960 1.00 38.16 545 LEU A C 1
ATOM 4503 O O . LEU A 1 545 ? -25.645 -14.377 27.476 1.00 38.16 545 LEU A O 1
ATOM 4507 N N . LYS A 1 546 ? -27.786 -14.999 27.461 1.00 33.00 546 LYS A N 1
ATOM 4508 C CA . LYS A 1 546 ? -28.234 -14.071 26.415 1.00 33.00 546 LYS A CA 1
ATOM 4509 C C . LYS A 1 546 ? -28.709 -12.710 26.942 1.00 33.00 546 LYS A C 1
ATOM 4511 O O . LYS A 1 546 ? -28.874 -11.816 26.123 1.00 33.00 546 LYS A O 1
ATOM 4516 N N . ILE A 1 547 ? -28.964 -12.555 28.246 1.00 36.94 547 ILE A N 1
ATOM 4517 C CA . ILE A 1 547 ? -29.630 -11.351 28.794 1.00 36.94 547 ILE A CA 1
ATOM 4518 C C . ILE A 1 547 ? -28.682 -10.464 29.624 1.00 36.94 547 ILE A C 1
ATOM 4520 O O . ILE A 1 547 ? -29.002 -9.316 29.900 1.00 36.94 547 ILE A O 1
ATOM 4524 N N . VAL A 1 548 ? -27.501 -10.959 29.992 1.00 37.28 548 VAL A N 1
ATOM 4525 C CA . VAL A 1 548 ? -26.591 -10.259 30.909 1.00 37.28 548 VAL A CA 1
ATOM 4526 C C . VAL A 1 548 ? -25.500 -9.551 30.109 1.00 37.28 548 VAL A C 1
ATOM 4528 O O . VAL A 1 548 ? -24.856 -10.177 29.263 1.00 37.28 548 VAL A O 1
ATOM 4531 N N . SER A 1 549 ? -25.274 -8.259 30.360 1.00 43.34 549 SER A N 1
ATOM 4532 C CA . SER A 1 549 ? -24.187 -7.525 29.703 1.00 43.34 549 SER A CA 1
ATOM 4533 C C . SER A 1 549 ? -22.828 -8.179 30.018 1.00 43.34 549 SER A C 1
ATOM 4535 O O . SER A 1 549 ? -22.672 -8.850 31.050 1.00 43.34 549 SER A O 1
ATOM 4537 N N . PRO A 1 550 ? -21.802 -8.009 29.165 1.00 48.22 550 PRO A N 1
ATOM 4538 C CA . PRO A 1 550 ? -20.469 -8.537 29.445 1.00 48.22 550 PRO A CA 1
ATOM 4539 C C . PRO A 1 550 ? -19.927 -8.078 30.806 1.00 48.22 550 PRO A C 1
ATOM 4541 O O . PRO A 1 550 ? -19.298 -8.867 31.509 1.00 48.22 550 PRO A O 1
ATOM 4544 N N . VAL A 1 551 ? -20.229 -6.842 31.216 1.00 46.78 551 VAL A N 1
ATOM 4545 C CA . VAL A 1 551 ? -19.813 -6.280 32.508 1.00 46.78 551 VAL A CA 1
ATOM 4546 C C . VAL A 1 551 ? -20.499 -6.989 33.675 1.00 46.78 551 VAL A C 1
ATOM 4548 O O . VAL A 1 551 ? -19.820 -7.484 34.575 1.00 46.78 551 VAL A O 1
ATOM 4551 N N . GLU A 1 552 ? -21.823 -7.118 33.641 1.00 48.66 552 GLU A N 1
ATOM 4552 C CA . GLU A 1 552 ? -22.587 -7.820 34.681 1.00 48.66 552 GLU A CA 1
ATOM 4553 C C . GLU A 1 552 ? -22.186 -9.299 34.769 1.00 48.66 552 GLU A C 1
ATOM 4555 O O . GLU A 1 552 ? -22.066 -9.852 35.860 1.00 48.66 552 GLU A O 1
ATOM 4560 N N . THR A 1 553 ? -21.880 -9.933 33.632 1.00 51.62 553 THR A N 1
ATOM 4561 C CA . THR A 1 553 ? -21.380 -11.314 33.589 1.00 51.62 553 THR A CA 1
ATOM 4562 C C . THR A 1 553 ? -20.042 -11.434 34.321 1.00 51.62 553 THR A C 1
ATOM 4564 O O . THR A 1 553 ? -19.823 -12.387 35.071 1.00 51.62 553 THR A O 1
ATOM 4567 N N . ARG A 1 554 ? -19.129 -10.471 34.137 1.00 55.62 554 ARG A N 1
ATOM 4568 C CA . ARG A 1 554 ? -17.817 -10.463 34.805 1.00 55.62 554 ARG A CA 1
ATOM 4569 C C . ARG A 1 554 ? -17.936 -10.156 36.295 1.00 55.62 554 ARG A C 1
ATOM 4571 O O . ARG A 1 554 ? -17.300 -10.850 37.086 1.00 55.62 554 ARG A O 1
ATOM 4578 N N . GLN A 1 555 ? -18.775 -9.192 36.674 1.00 53.66 555 GLN A N 1
ATOM 4579 C CA . GLN A 1 555 ? -19.075 -8.888 38.077 1.00 53.66 555 GLN A CA 1
ATOM 4580 C C . GLN A 1 555 ? -19.664 -10.112 38.787 1.00 53.66 555 GLN A C 1
ATOM 4582 O O . GLN A 1 555 ? -19.188 -10.499 39.850 1.00 53.66 555 GLN A O 1
ATOM 4587 N N . PHE A 1 556 ? -20.626 -10.788 38.159 1.00 51.00 556 PHE A N 1
ATOM 4588 C CA . PHE A 1 556 ? -21.231 -12.006 38.691 1.00 51.00 556 PHE A CA 1
ATOM 4589 C C . PHE A 1 556 ? -20.214 -13.145 38.854 1.00 51.00 556 PHE A C 1
ATOM 4591 O O . PHE A 1 556 ? -20.158 -13.782 39.905 1.00 51.00 556 PHE A O 1
ATOM 4598 N N . LEU A 1 557 ? -19.355 -13.377 37.855 1.00 54.03 557 LEU A N 1
ATOM 4599 C CA . LEU A 1 557 ? -18.287 -14.379 37.951 1.00 54.03 557 LEU A CA 1
ATOM 4600 C C . LEU A 1 557 ? -17.269 -14.053 39.051 1.00 54.03 557 LEU A C 1
ATOM 4602 O O . LEU A 1 557 ? -16.723 -14.977 39.652 1.00 54.03 557 LEU A O 1
ATOM 4606 N N . HIS A 1 558 ? -16.998 -12.772 39.307 1.00 54.66 558 HIS A N 1
ATOM 4607 C CA . HIS A 1 558 ? -16.137 -12.351 40.407 1.00 54.66 558 HIS A CA 1
ATOM 4608 C C . HIS A 1 558 ? -16.803 -12.625 41.762 1.00 54.66 558 HIS A C 1
ATOM 4610 O O . HIS A 1 558 ? -16.219 -13.326 42.580 1.00 54.66 558 HIS A O 1
ATOM 4616 N N . VAL A 1 559 ? -18.056 -12.195 41.950 1.00 52.97 559 VAL A N 1
ATOM 4617 C CA . VAL A 1 559 ? -18.845 -12.459 43.169 1.00 52.97 559 VAL A CA 1
ATOM 4618 C C . VAL A 1 559 ? -18.934 -13.957 43.465 1.00 52.97 559 VAL A C 1
ATOM 4620 O O . VAL A 1 559 ? -18.677 -14.376 44.589 1.00 52.97 559 VAL A O 1
ATOM 4623 N N . LEU A 1 560 ? -19.215 -14.790 42.457 1.00 49.28 560 LEU A N 1
ATOM 4624 C CA . LEU A 1 560 ? -19.256 -16.244 42.628 1.00 49.28 560 LEU A CA 1
ATOM 4625 C C . LEU A 1 560 ? -17.910 -16.833 43.055 1.00 49.28 560 LEU A C 1
ATOM 4627 O O . LEU A 1 560 ? -17.890 -17.788 43.829 1.00 49.28 560 LEU A O 1
ATOM 4631 N N . ARG A 1 561 ? -16.789 -16.295 42.560 1.00 52.44 561 ARG A N 1
ATOM 4632 C CA . ARG A 1 561 ? -15.457 -16.728 43.000 1.00 52.44 561 ARG A CA 1
ATOM 4633 C C . ARG A 1 561 ? -15.236 -16.352 44.459 1.00 52.44 561 ARG A C 1
ATOM 4635 O O . ARG A 1 561 ? -14.826 -17.219 45.220 1.00 52.44 561 ARG A O 1
ATOM 4642 N N . THR A 1 562 ? -15.547 -15.119 44.848 1.00 46.75 562 THR A N 1
ATOM 4643 C CA . THR A 1 562 ? -15.394 -14.643 46.229 1.00 46.75 562 THR A CA 1
ATOM 4644 C C . THR A 1 562 ? -16.243 -15.469 47.200 1.00 46.75 562 THR A C 1
ATOM 4646 O O . THR A 1 562 ? -15.698 -16.037 48.141 1.00 46.75 562 THR A O 1
ATOM 4649 N N . ILE A 1 563 ? -17.531 -15.668 46.896 1.00 50.09 563 ILE A N 1
ATOM 4650 C CA . ILE A 1 563 ? -18.461 -16.461 47.722 1.00 50.09 563 ILE A CA 1
ATOM 4651 C C . ILE A 1 563 ? -18.042 -17.936 47.791 1.00 50.09 563 ILE A C 1
ATOM 4653 O O . ILE A 1 563 ? -18.092 -18.549 48.855 1.00 50.09 563 ILE A O 1
ATOM 4657 N N . HIS A 1 564 ? -17.616 -18.535 46.671 1.00 43.69 564 HIS A N 1
ATOM 4658 C CA . HIS A 1 564 ? -17.137 -19.921 46.673 1.00 43.69 564 HIS A CA 1
ATOM 4659 C C . HIS A 1 564 ? -15.943 -20.111 47.616 1.00 43.69 564 HIS A C 1
ATOM 4661 O O . HIS A 1 564 ? -15.822 -21.160 48.248 1.00 43.69 564 HIS A O 1
ATOM 4667 N N . TRP A 1 565 ? -15.072 -19.107 47.716 1.00 48.53 565 TRP A N 1
ATOM 4668 C CA . TRP A 1 565 ? -13.898 -19.153 48.578 1.00 48.53 565 TRP A CA 1
ATOM 4669 C C . TRP A 1 565 ? -14.216 -18.875 50.046 1.00 48.53 565 TRP A C 1
ATOM 4671 O O . TRP A 1 565 ? -13.708 -19.610 50.891 1.00 48.53 565 TRP A O 1
ATOM 4681 N N . GLU A 1 566 ? -15.098 -17.919 50.347 1.00 46.12 566 GLU A N 1
ATOM 4682 C CA . GLU A 1 566 ? -15.629 -17.709 51.705 1.00 46.12 566 GLU A CA 1
ATOM 4683 C C . GLU A 1 566 ? -16.272 -18.996 52.242 1.00 46.12 566 GLU A C 1
ATOM 4685 O O . GLU A 1 566 ? -15.905 -19.478 53.312 1.00 46.12 566 GLU A O 1
ATOM 4690 N N . ALA A 1 567 ? -17.114 -19.650 51.435 1.00 42.97 567 ALA A N 1
ATOM 4691 C CA . ALA A 1 567 ? -17.739 -20.921 51.800 1.00 42.97 567 ALA A CA 1
ATOM 4692 C C . ALA A 1 567 ? -16.720 -22.063 51.990 1.00 42.97 567 ALA A C 1
ATOM 4694 O O . ALA A 1 567 ? -16.903 -22.935 52.836 1.00 42.97 567 ALA A O 1
ATOM 4695 N N . ARG A 1 568 ? -15.621 -22.086 51.224 1.00 37.06 568 ARG A N 1
ATOM 4696 C CA . ARG A 1 568 ? -14.543 -23.080 51.394 1.00 37.06 568 ARG A CA 1
ATOM 4697 C C . ARG A 1 568 ? -13.712 -22.846 52.656 1.00 37.06 568 ARG A C 1
ATOM 4699 O O . ARG A 1 568 ? -13.112 -23.796 53.156 1.00 37.06 568 ARG A O 1
ATOM 4706 N N . TYR A 1 569 ? -13.640 -21.606 53.126 1.00 40.97 569 TYR A N 1
ATOM 4707 C CA . TYR A 1 569 ? -12.941 -21.225 54.348 1.00 40.97 569 TYR A CA 1
ATOM 4708 C C . TYR A 1 569 ? -13.757 -21.598 55.591 1.00 40.97 569 TYR A C 1
ATOM 4710 O O . TYR A 1 569 ? -13.204 -22.162 56.527 1.00 40.97 569 TYR A O 1
ATOM 4718 N N . GLU A 1 570 ? -15.079 -21.406 55.555 1.00 45.84 570 GLU A N 1
ATOM 4719 C CA . GLU A 1 570 ? -15.994 -21.852 56.619 1.00 45.84 570 GLU A CA 1
ATOM 4720 C C . GLU A 1 570 ? -16.062 -23.379 56.779 1.00 45.84 570 GLU A C 1
ATOM 4722 O O . GLU A 1 570 ? -16.416 -23.864 57.844 1.00 45.84 570 GLU A O 1
ATOM 4727 N N . ILE A 1 571 ? -15.725 -24.144 55.735 1.00 40.62 571 ILE A N 1
ATOM 4728 C CA . ILE A 1 571 ? -15.713 -25.618 55.774 1.00 40.62 571 ILE A CA 1
ATOM 4729 C C . ILE A 1 571 ? -14.369 -26.181 56.284 1.00 40.62 571 ILE A C 1
ATOM 4731 O O . ILE A 1 571 ? -14.312 -27.337 56.699 1.00 40.62 571 ILE A O 1
ATOM 4735 N N . ASN A 1 572 ? -13.282 -25.402 56.224 1.00 35.75 572 ASN A N 1
ATOM 4736 C CA . ASN A 1 572 ? -11.931 -25.849 56.598 1.00 35.75 572 ASN A CA 1
ATOM 4737 C C . ASN A 1 572 ? -11.427 -25.282 57.940 1.00 35.75 572 ASN A C 1
ATOM 4739 O O . ASN A 1 572 ? -10.311 -25.617 58.343 1.00 35.75 572 ASN A O 1
ATOM 4743 N N . ASN A 1 573 ? -12.237 -24.463 58.612 1.00 37.19 573 ASN A N 1
ATOM 4744 C CA . ASN A 1 573 ? -12.136 -24.138 60.038 1.00 37.19 573 ASN A CA 1
ATOM 4745 C C . ASN A 1 573 ? -13.236 -24.884 60.796 1.00 37.19 573 ASN A C 1
ATOM 4747 O O . ASN A 1 573 ? -13.027 -25.156 62.000 1.00 37.19 573 ASN A O 1
#

pLDDT: mean 72.62, std 16.17, range [23.58, 92.75]

Radius of gyration: 35.75 Å; chains: 1; bounding box: 90×56×98 Å

Foldseek 3Di:
DLVVCLVCQVVLNQQVVQLDPVNQPDPVVLVSVQVCCVVVSHPCQVCVCSNQVPPPPNRPRSVVSSLVSVVPHLDALVSLLSNLLVCCVSVVPDPPNVSSVVSNLVNLQPDDPVRLVVLLVVQLVDLSRLLSNLSSLLNCCVPPVVVSLVSVLVQLVPDDQSSLLNNLCNLVSDPLLPPDVVSVVSVLVSLLVVLVPDDADDSNLLSSLLSLLVNCLNPVPVSVVSNVSSVVSLVVYDPCSLLSNLLSNLPRQEDDDPVNLVSNLVSCVVDVDPSNLLSLLVSLQRQCVHPVRNVSSVVSVVVCQLVVSDDLVSCPSVLVNCVVSVCLQVLLQVLLLVPRVRSLQSNLVSVVPDDLQDEYAHDPVPVPPDPPDLVRLVSSLLSLCLSCVLNCRHSLNHLLNVVVDPHDPVSLVVSLCCCLQQPLQPPLVVLLVNLVVCVVPDDPVCCVSSVVSNVSSVVSVVVVVVVVPCCVSVDDSVNVVVVVVVVVVVVVVVVVVVVVPDPPQVVFDWDWDDDDPDIDTDTDDPDDPPDDDPDDDDDDPDDDPPPARSSRVSSVVSVCVVVVVVVVVVVVD

Organism: NCBI:txid472583

Sequence (573 aa):
MEEIFIKHYEDKTLGEFLSSKEYSDNKSYRGILIELHKNSTIDLVNNISDVLNKSNDHNTFAVMQYLEVIKEISLNYDEVVSIINYLKTICEQRYEYYSLYELLNNALETKTITELDKLYNDAINNSELYEYTYFIFQAYLKIDASKAYELAVNLFSLCNTELFIACSNILFVFDYENLGFDKLNAITQLLLQRQSSLSDMDKELSQILYVASHIYDSYPQDAEEFFLDIFDYILKFNDEGHLELLDKLRFFCSNISSSVWKKYSKLILDYPTKKNLNILLLNNYSFLASESCRLTYIKLIEELLISNKIQGDQLQDFYQMIQYCKLQDALMTRWLLSKNPMLIYIADDIFYGVALDATSNFDASLLEEQEQDQSMFFNLIDHCCGTFYLYPNIVISFLLSLLDLNIDQKSILKIQLHIQKLFIPSYPYAIEGILKKIKKNTSESLDSTISNIQKESQEYLIFIESLQYHRELFEDISNKQLRFSEQNRQRIKVNKQINKQSVFNNLFSKSLILYGRGSRQTYNVTASADSIFNTSSVKIDLPILKIVSPVETRQFLHVLRTIHWEARYEINN